Protein AF-A0A958QQJ5-F1 (afdb_monomer_lite)

Secondary structure (DSSP, 8-state):
-HHHHHHHHHHHHHHHHHHT---HHHHHHHHHHHHHHHHHHHHHHHHT-TT--HHHHHHHHHHHHHHHHHHHHHHHHHHHHHHHHHHHHHTTS----------SSEEEEEETTT--EEEE--TTEEEETTT-SSEEEEEE-TT-S---EEEEEETTEEEEE-SSSEESSS---TTS--B-PPSEEEEEEEEEEETTEEEEEEEEEEEEEPPPPTT-EEEEEEETTT--EEEEPPSEEEEETTTS-SEEEEEEE--SS--EEEEEETTEEEEE-SSSEETT-B-SSSPBPPP-PPSEEEEEEEEEEEETTTEEEEEEEEEEEEEEESSSSPPPPPPPPPPPPPPPPPPPPPPPPPPPPP----------------------

Sequence (380 aa):
MRKNIIFLIFVLSLFAPVHGWSAEPLDGYQRRIEVLEQKLERTQKKMIRPGENRERRQKLRRKNKRLHLKLKHFVSLANEYILSQMASHASDSLGASSHREDSALDLYVIDGRTGLIRAPLEDGSAFDVHQYPFFDILAVTPTIQDVDSVSFELIHYRIEDNEAPFTLLPDPSPNTSGWDPLPGRYPLSVRAFEKGVEVAMRSLEFSINEAPDPSGISLSLVNTHSDAVLRELSSVDSVDLRIFPNVSILAEPAQQNVGSVLFRYPGYSRVENSAPFLLAGDDGEGDYLEWDPPVGQIEIEILVYSERRARGELLSSRTVTLNLRNSDSPTPSPTPSPSPSPSPSPTPSPSPTPSPSPSGDLWADYQFTDVSPSRCTRAV

Foldseek 3Di:
DVVLLVVVVVVCVVVCVVPVDDCVVVVVLSVVLVVLVVVLVVLVVVLPDPPDDPVVNVVSVVVNVVSVVVNQVSVVVSVLVVVVVVVVVVVVPDDDDDDPDPAQKWKFKAQQVRRHGDGTDDAAAEAECVVRVGIKMWIDRNPDDQFQWKWKDKPPDIDIDRDPRYIPDNDPDVPPRHPRDAWEKIWMKMFTDHPRHTDHIDIHMYTYDYDCPPLQKWKFKAALVVRGGPGTAGLEYEDACVVRPQIKMWIDHPDPQFQWKWKDWVPDIDIGGDPRHISQDAPVVNGGDGDPDDAAKIKIKIWTANHGPNDHDGSGIGIHIYHYDHDPDPHPDPDPDPDPDPDDDDDDDDDDDDDDDDDDDDDDDDDDDDDDDDDDDDDD

pLDDT: mean 72.43, std 19.48, range [32.94, 98.56]

Radius of gyration: 34.48 Å; chains: 1; bounding box: 116×66×86 Å

Structure (mmCIF, N/CA/C/O backbone):
data_AF-A0A958QQJ5-F1
#
_entry.id   AF-A0A958QQJ5-F1
#
loop_
_atom_site.group_PDB
_atom_site.id
_atom_site.type_symbol
_atom_site.label_atom_id
_atom_site.label_alt_id
_atom_site.label_comp_id
_atom_site.label_asym_id
_atom_site.label_entity_id
_atom_site.label_seq_id
_atom_site.pdbx_PDB_ins_code
_atom_site.Cartn_x
_atom_site.Cartn_y
_atom_site.Cartn_z
_atom_site.occupancy
_atom_site.B_iso_or_equiv
_atom_site.auth_seq_id
_atom_site.auth_comp_id
_atom_site.auth_asym_id
_atom_site.auth_atom_id
_atom_site.pdbx_PDB_model_num
ATOM 1 N N . MET A 1 1 ? -12.182 14.381 21.160 1.00 40.94 1 MET A N 1
ATOM 2 C CA . MET A 1 1 ? -13.418 14.469 21.981 1.00 40.94 1 MET A CA 1
ATOM 3 C C . MET A 1 1 ? -14.145 15.807 21.824 1.00 40.94 1 MET A C 1
ATOM 5 O O . MET A 1 1 ? -15.053 15.837 21.010 1.00 40.94 1 MET A O 1
ATOM 9 N N . ARG A 1 2 ? -13.720 16.925 22.446 1.00 33.25 2 ARG A N 1
ATOM 10 C CA . ARG A 1 2 ? -14.440 18.227 22.372 1.00 33.25 2 ARG A CA 1
ATOM 11 C C . ARG A 1 2 ? -14.800 18.736 20.967 1.00 33.25 2 ARG A C 1
ATOM 13 O O . ARG A 1 2 ? -15.873 19.289 20.782 1.00 33.25 2 ARG A O 1
ATOM 20 N N . LYS A 1 3 ? -13.909 18.571 19.983 1.00 36.47 3 LYS A N 1
ATOM 21 C CA . LYS A 1 3 ? -14.144 19.014 18.595 1.00 36.47 3 LYS A CA 1
ATOM 22 C C . LYS A 1 3 ? -15.011 18.034 17.788 1.00 36.47 3 LYS A C 1
ATOM 24 O O . LYS A 1 3 ? -15.689 18.459 16.866 1.00 36.47 3 LYS A O 1
ATOM 29 N N . ASN A 1 4 ? -15.047 16.761 18.183 1.00 41.09 4 ASN A N 1
ATOM 30 C CA . ASN A 1 4 ? -15.756 15.697 17.462 1.00 41.09 4 ASN A CA 1
ATOM 31 C C . ASN A 1 4 ? -17.242 15.687 17.819 1.00 41.09 4 ASN A C 1
ATOM 33 O O . ASN A 1 4 ? -18.071 15.403 16.971 1.00 41.09 4 ASN A O 1
ATOM 37 N N . ILE A 1 5 ? -17.581 16.072 19.053 1.00 43.41 5 ILE A N 1
ATOM 38 C CA . ILE A 1 5 ? -18.969 16.184 19.517 1.00 43.41 5 ILE A CA 1
ATOM 39 C C . ILE A 1 5 ? -19.625 17.462 18.978 1.00 43.41 5 ILE A C 1
ATOM 41 O O . ILE A 1 5 ? -20.738 17.390 18.479 1.00 43.41 5 ILE A O 1
ATOM 45 N N . ILE A 1 6 ? -18.916 18.602 18.952 1.00 39.75 6 ILE A N 1
ATOM 46 C CA . ILE A 1 6 ? -19.400 19.839 18.300 1.00 39.75 6 ILE A CA 1
ATOM 47 C C . ILE A 1 6 ? -19.648 19.615 16.795 1.00 39.75 6 ILE A C 1
ATOM 49 O O . ILE A 1 6 ? -20.576 20.190 16.236 1.00 39.75 6 ILE A O 1
ATOM 53 N N . PHE A 1 7 ? -18.865 18.745 16.150 1.00 41.94 7 PHE A N 1
ATOM 54 C CA . PHE A 1 7 ? -19.016 18.422 14.732 1.00 41.94 7 PHE A CA 1
ATOM 55 C C . PHE A 1 7 ? -20.079 17.344 14.461 1.00 41.94 7 PHE A C 1
ATOM 57 O O . PHE A 1 7 ? -20.822 17.480 13.499 1.00 41.94 7 PHE A O 1
ATOM 64 N N . LEU A 1 8 ? -20.252 16.345 15.338 1.00 45.22 8 LEU A N 1
ATOM 65 C CA . LEU A 1 8 ? -21.390 15.414 15.281 1.00 45.22 8 LEU A CA 1
ATOM 66 C C . LEU A 1 8 ? -22.719 16.179 15.431 1.00 45.22 8 LEU A C 1
ATOM 68 O O . LEU A 1 8 ? -23.657 15.936 14.684 1.00 45.22 8 LEU A O 1
ATOM 72 N N . ILE A 1 9 ? -22.761 17.191 16.308 1.00 46.06 9 ILE A N 1
ATOM 73 C CA . ILE A 1 9 ? -23.884 18.136 16.458 1.00 46.06 9 ILE A CA 1
ATOM 74 C C . ILE A 1 9 ? -24.087 18.988 15.186 1.00 46.06 9 ILE A C 1
ATOM 76 O O . ILE A 1 9 ? -25.222 19.268 14.800 1.00 46.06 9 ILE A O 1
ATOM 80 N N . PHE A 1 10 ? -23.007 19.375 14.497 1.00 44.66 10 PHE A N 1
ATOM 81 C CA . PHE A 1 10 ? -23.059 20.133 13.237 1.00 44.66 10 PHE A CA 1
ATOM 82 C C . PHE A 1 10 ? -23.562 19.281 12.056 1.00 44.66 10 PHE A C 1
ATOM 84 O O . PHE A 1 10 ? -24.362 19.743 11.250 1.00 44.66 10 PHE A O 1
ATOM 91 N N . VAL A 1 11 ? -23.169 18.007 11.991 1.00 46.69 11 VAL A N 1
ATOM 92 C CA . VAL A 1 11 ? -23.667 17.040 10.998 1.00 46.69 11 VAL A CA 1
ATOM 93 C C . VAL A 1 11 ? -25.140 16.698 11.268 1.00 46.69 11 VAL A C 1
ATOM 95 O O . VAL A 1 11 ? -25.949 16.694 10.345 1.00 46.69 11 VAL A O 1
ATOM 98 N N . LEU A 1 12 ? -25.534 16.519 12.533 1.00 50.84 12 LEU A N 1
ATOM 99 C CA . LEU A 1 12 ? -26.924 16.243 12.923 1.00 50.84 12 LEU A CA 1
ATOM 100 C C . LEU A 1 12 ? -27.879 17.422 12.647 1.00 50.84 12 LEU A C 1
ATOM 102 O O . LEU A 1 12 ? -29.020 17.200 12.247 1.00 50.84 12 LEU A O 1
ATOM 106 N N . SER A 1 13 ? -27.415 18.668 12.805 1.00 44.44 13 SER A N 1
ATOM 107 C CA . SER A 1 13 ? -28.211 19.880 12.528 1.00 44.44 13 SER A CA 1
ATOM 108 C C . SER A 1 13 ? -28.353 20.208 11.036 1.00 44.44 13 SER A C 1
ATOM 110 O O . SER A 1 13 ? -29.316 20.873 10.656 1.00 44.44 13 SER A O 1
ATOM 112 N N . LEU A 1 14 ? -27.450 19.707 10.187 1.00 48.56 14 LEU A N 1
ATOM 113 C CA . LEU A 1 14 ? -27.539 19.844 8.729 1.00 48.56 14 LEU A CA 1
ATOM 114 C C . LEU A 1 14 ? -28.415 18.765 8.071 1.00 48.56 14 LEU A C 1
ATOM 116 O O . LEU A 1 14 ? -29.074 19.058 7.077 1.00 48.56 14 LEU A O 1
ATOM 120 N N . PHE A 1 15 ? -28.465 17.545 8.620 1.00 42.69 15 PHE A N 1
ATOM 121 C CA . PHE A 1 15 ? -29.216 16.427 8.025 1.00 42.69 15 PHE A CA 1
ATOM 122 C C . PHE A 1 15 ? -30.675 16.309 8.505 1.00 42.69 15 PHE A C 1
ATOM 124 O O . PHE A 1 15 ? -31.547 15.967 7.703 1.00 42.69 15 PHE A O 1
ATOM 131 N N . ALA A 1 16 ? -30.985 16.659 9.761 1.00 43.81 16 ALA A N 1
ATOM 132 C CA . ALA A 1 16 ? -32.343 16.542 10.312 1.00 43.81 16 ALA A CA 1
ATOM 133 C C . ALA A 1 16 ? -33.448 17.306 9.531 1.00 43.81 16 ALA A C 1
ATOM 135 O O . ALA A 1 16 ? -34.498 16.708 9.279 1.00 43.81 16 ALA A O 1
ATOM 136 N N . PRO A 1 17 ? -33.260 18.572 9.089 1.00 39.03 17 PRO A N 1
ATOM 137 C CA . PRO A 1 17 ? -34.303 19.293 8.351 1.00 39.03 17 PRO A CA 1
ATOM 138 C C . PRO A 1 17 ? -34.454 18.833 6.894 1.00 39.03 17 PRO A C 1
ATOM 140 O O . PRO A 1 17 ? -35.496 19.073 6.291 1.00 39.03 17 PRO A O 1
ATOM 143 N N . VAL A 1 18 ? -33.448 18.160 6.325 1.00 46.56 18 VAL A N 1
ATOM 144 C CA . VAL A 1 18 ? -33.482 17.691 4.930 1.00 46.56 18 VAL A CA 1
ATOM 145 C C . VAL A 1 18 ? -34.258 16.370 4.807 1.00 46.56 18 VAL A C 1
ATOM 147 O O . VAL A 1 18 ? -34.767 16.076 3.733 1.00 46.56 18 VAL A O 1
ATOM 150 N N . HIS A 1 19 ? -34.349 15.569 5.880 1.00 46.19 19 HIS A N 1
ATOM 151 C CA . HIS A 1 19 ? -34.910 14.202 5.849 1.00 46.19 19 HIS A CA 1
ATOM 152 C C . HIS A 1 19 ? -36.123 13.992 6.785 1.00 46.19 19 HIS A C 1
ATOM 154 O O . HIS A 1 19 ? -36.633 12.881 6.887 1.00 46.19 19 HIS A O 1
ATOM 160 N N . GLY A 1 20 ? -36.615 15.043 7.458 1.00 44.78 20 GLY A N 1
ATOM 161 C CA . GLY A 1 20 ? -37.849 14.985 8.259 1.00 44.78 20 GLY A CA 1
ATOM 162 C C . GLY A 1 20 ? -37.741 14.222 9.588 1.00 44.78 20 GLY A C 1
ATOM 163 O O . GLY A 1 20 ? -38.752 13.761 10.113 1.00 44.78 20 GLY A O 1
ATOM 164 N N . TRP A 1 21 ? -36.535 14.075 10.144 1.00 53.59 21 TRP A N 1
ATOM 165 C CA . TRP A 1 21 ? -36.293 13.325 11.383 1.00 53.59 21 TRP A CA 1
ATOM 166 C C . TRP A 1 21 ? -36.842 14.046 12.629 1.00 53.59 21 TRP A C 1
ATOM 168 O O . TRP A 1 21 ? -36.708 15.264 12.765 1.00 53.59 21 TRP A O 1
ATOM 178 N N . SER A 1 22 ? -37.401 13.300 13.591 1.00 45.56 22 SER A N 1
ATOM 179 C CA . SER A 1 22 ? -37.762 13.848 14.910 1.00 45.56 22 SER A CA 1
ATOM 180 C C . SER A 1 22 ? -36.500 14.198 15.708 1.00 45.56 22 SER A C 1
ATOM 182 O O . SER A 1 22 ? -35.727 13.320 16.097 1.00 45.56 22 SER A O 1
ATOM 184 N N . ALA A 1 23 ? -36.290 15.492 15.960 1.00 47.25 23 ALA A N 1
ATOM 185 C CA . ALA A 1 23 ? -35.112 16.008 16.659 1.00 47.25 23 ALA A CA 1
ATOM 186 C C . ALA A 1 23 ? -35.148 15.813 18.193 1.00 47.25 23 ALA A C 1
ATOM 188 O O . ALA A 1 23 ? -34.124 15.982 18.854 1.00 47.25 23 ALA A O 1
ATOM 189 N N . GLU A 1 24 ? -36.295 15.455 18.785 1.00 46.38 24 GLU A N 1
ATOM 190 C CA . GLU A 1 24 ? -36.484 15.484 20.247 1.00 46.38 24 GLU A CA 1
ATOM 191 C C . GLU A 1 24 ? -35.629 14.471 21.043 1.00 46.38 24 GLU A C 1
ATOM 193 O O . GLU A 1 24 ? -35.067 14.859 22.074 1.00 46.38 24 GLU A O 1
ATOM 198 N N . PRO A 1 25 ? -35.457 13.200 20.616 1.00 55.69 25 PRO A N 1
ATOM 199 C CA . PRO A 1 25 ? -34.647 12.239 21.372 1.00 55.69 25 PRO A CA 1
ATOM 200 C C . PRO A 1 25 ? -33.147 12.567 21.317 1.00 55.69 25 PRO A C 1
ATOM 202 O O . PRO A 1 25 ? -32.449 12.478 22.331 1.00 55.69 25 PRO A O 1
ATOM 205 N N . LEU A 1 26 ? -32.668 13.012 20.151 1.00 52.50 26 LEU A N 1
ATOM 206 C CA . LEU A 1 26 ? -31.275 13.393 19.882 1.00 52.50 26 LEU A CA 1
ATOM 207 C C . LEU A 1 26 ? -30.826 14.595 20.727 1.00 52.50 26 LEU A C 1
ATOM 209 O O . LEU A 1 26 ? -29.734 14.570 21.303 1.00 52.50 26 LEU A O 1
ATOM 213 N N . ASP A 1 27 ? -31.700 15.590 20.899 1.00 52.12 27 ASP A N 1
ATOM 214 C CA . ASP A 1 27 ? -31.452 16.771 21.739 1.00 52.12 27 ASP A CA 1
ATOM 215 C C . ASP A 1 27 ? -31.228 16.380 23.220 1.00 52.12 27 ASP A C 1
ATOM 217 O O . ASP A 1 27 ? -30.410 16.960 23.947 1.00 52.12 27 ASP A O 1
ATOM 221 N N . GLY A 1 28 ? -31.903 15.314 23.668 1.00 57.69 28 GLY A N 1
ATOM 222 C CA . GLY A 1 28 ? -31.734 14.722 24.995 1.00 57.69 28 GLY A CA 1
ATOM 223 C C . GLY A 1 28 ? -30.375 14.040 25.200 1.00 57.69 28 GLY A C 1
ATOM 224 O O . GLY A 1 28 ? -29.761 14.198 26.265 1.00 57.69 28 GLY A O 1
ATOM 225 N N . TYR A 1 29 ? -29.879 13.308 24.197 1.00 60.56 29 TYR A N 1
ATOM 226 C CA . TYR A 1 29 ? -28.540 12.702 24.229 1.00 60.56 29 TYR A CA 1
ATOM 227 C C . TYR A 1 29 ? -27.448 13.772 24.213 1.00 60.56 29 TYR A C 1
ATOM 229 O O . TYR A 1 29 ? -26.530 13.723 25.037 1.00 60.56 29 TYR A O 1
ATOM 237 N N . GLN A 1 30 ? -27.606 14.791 23.368 1.00 56.72 30 GLN A N 1
ATOM 238 C CA . GLN A 1 30 ? -26.680 15.915 23.252 1.00 56.72 30 GLN A CA 1
ATOM 239 C C . GLN A 1 30 ? -26.462 16.627 24.595 1.00 56.72 30 GLN A C 1
ATOM 241 O O . GLN A 1 30 ? -25.325 16.737 25.067 1.00 56.72 30 GLN A O 1
ATOM 246 N N . ARG A 1 31 ? -27.544 17.018 25.284 1.00 64.19 31 ARG A N 1
ATOM 247 C CA . ARG A 1 31 ? -27.446 17.679 26.603 1.00 64.19 31 ARG A CA 1
ATOM 248 C C . ARG A 1 31 ? -26.776 16.792 27.656 1.00 64.19 31 ARG A C 1
ATOM 250 O O . ARG A 1 31 ? -26.035 17.280 28.511 1.00 64.19 31 ARG A O 1
ATOM 257 N N . ARG A 1 32 ? -27.026 15.478 27.632 1.00 67.38 32 ARG A N 1
ATOM 258 C CA . ARG A 1 32 ? -26.437 14.527 28.595 1.00 67.38 32 ARG A CA 1
ATOM 259 C C . ARG A 1 32 ? -24.940 14.320 28.356 1.00 67.38 32 ARG A C 1
ATOM 261 O O . ARG A 1 32 ? -24.186 14.285 29.333 1.00 67.38 32 ARG A O 1
ATOM 268 N N . ILE A 1 33 ? -24.517 14.229 27.096 1.00 69.50 33 ILE A N 1
ATOM 269 C CA . ILE A 1 33 ? -23.110 14.122 26.684 1.00 69.50 33 ILE A CA 1
ATOM 270 C C . ILE A 1 33 ? -22.344 15.380 27.111 1.00 69.50 33 ILE A C 1
ATOM 272 O O . ILE A 1 33 ? -21.340 15.270 27.817 1.00 69.50 33 ILE A O 1
ATOM 276 N N . GLU A 1 34 ? -22.870 16.571 26.816 1.00 73.69 34 GLU A N 1
ATOM 277 C CA . GLU A 1 34 ? -22.242 17.851 27.176 1.00 73.69 34 GLU A CA 1
ATOM 278 C C . GLU A 1 34 ? -22.035 17.993 28.698 1.00 73.69 34 GLU A C 1
ATOM 280 O O . GLU A 1 34 ? -20.955 18.352 29.188 1.00 73.69 34 GLU A O 1
ATOM 285 N N . VAL A 1 35 ? -23.048 17.620 29.487 1.00 78.31 35 VAL A N 1
ATOM 286 C CA . VAL A 1 35 ? -22.960 17.629 30.955 1.00 78.31 35 VAL A CA 1
ATOM 287 C C . VAL A 1 35 ? -21.895 16.651 31.468 1.00 78.31 35 VAL A C 1
ATOM 289 O O . VAL A 1 35 ? -21.214 16.938 32.465 1.00 78.31 35 VAL A O 1
ATOM 292 N N . LEU A 1 36 ? -21.748 15.484 30.839 1.00 74.69 36 LEU A N 1
ATOM 293 C CA . LEU A 1 36 ? -20.735 14.495 31.213 1.00 74.69 36 LEU A CA 1
ATOM 294 C C . LEU A 1 36 ? -19.325 14.967 30.858 1.00 74.69 36 LEU A C 1
ATOM 296 O O . LEU A 1 36 ? -18.432 14.845 31.701 1.00 74.69 36 LEU A O 1
ATOM 300 N N . GLU A 1 37 ? -19.136 15.584 29.694 1.00 77.00 37 GLU A N 1
ATOM 301 C CA . GLU A 1 37 ? -17.861 16.186 29.297 1.00 77.00 37 GLU A CA 1
ATOM 302 C C . GLU A 1 37 ? -17.428 17.291 30.261 1.00 77.00 37 GLU A C 1
ATOM 304 O O . GLU A 1 37 ? -16.291 17.302 30.745 1.00 77.00 37 GLU A O 1
ATOM 309 N N . GLN A 1 38 ? -18.346 18.194 30.616 1.00 82.81 38 GLN A N 1
ATOM 310 C CA . GLN A 1 38 ? -18.049 19.265 31.563 1.00 82.81 38 GLN A CA 1
ATOM 311 C C . GLN A 1 38 ? -17.623 18.696 32.927 1.00 82.81 38 GLN A C 1
ATOM 313 O O . GLN A 1 38 ? -16.701 19.202 33.578 1.00 82.81 38 GLN A O 1
ATOM 318 N N . LYS A 1 39 ? -18.269 17.612 33.376 1.00 81.38 39 LYS A N 1
ATOM 319 C CA . LYS A 1 39 ? -17.893 16.903 34.610 1.00 81.38 39 LYS A CA 1
ATOM 320 C C . LYS A 1 39 ? -16.535 16.209 34.482 1.00 81.38 39 LYS A C 1
ATOM 322 O O . LYS A 1 39 ? -15.777 16.216 35.461 1.00 81.38 39 LYS A O 1
ATOM 327 N N . LEU A 1 40 ? -16.225 15.627 33.325 1.00 83.50 40 LEU A N 1
ATOM 328 C CA . LEU A 1 40 ? -14.959 14.951 33.045 1.00 83.50 40 LEU A CA 1
ATOM 329 C C . LEU A 1 40 ? -13.793 15.944 33.073 1.00 83.50 40 LEU A C 1
ATOM 331 O O . LEU A 1 40 ? -12.854 15.755 33.847 1.00 83.50 40 LEU A O 1
ATOM 335 N N . GLU A 1 41 ? -13.905 17.061 32.352 1.00 82.81 41 GLU A N 1
ATOM 336 C CA . GLU A 1 41 ? -12.864 18.092 32.296 1.00 82.81 41 GLU A CA 1
ATOM 337 C C . GLU A 1 41 ? -12.622 18.721 33.677 1.00 82.81 41 GLU A C 1
ATOM 339 O O . GLU A 1 41 ? -11.483 18.853 34.131 1.00 82.81 41 GLU A O 1
ATOM 344 N N . ARG A 1 42 ? -13.697 19.047 34.413 1.00 86.94 42 ARG A N 1
ATOM 345 C CA . ARG A 1 42 ? -13.588 19.534 35.800 1.00 86.94 42 ARG A CA 1
ATOM 346 C C . ARG A 1 42 ? -12.884 18.528 36.709 1.00 86.94 42 ARG A C 1
ATOM 348 O O . ARG A 1 42 ? -12.220 18.935 37.662 1.00 86.94 42 ARG A O 1
ATOM 355 N N . THR A 1 43 ? -13.046 17.230 36.456 1.00 83.94 43 THR A N 1
ATOM 356 C CA . THR A 1 43 ? -12.384 16.169 37.225 1.00 83.94 43 THR A CA 1
ATOM 357 C C . THR A 1 43 ? -10.910 16.056 36.833 1.00 83.94 43 THR A C 1
ATOM 359 O O . THR A 1 43 ? -10.061 16.031 37.720 1.00 83.94 43 THR A O 1
ATOM 362 N N . GLN A 1 44 ? -10.585 16.098 35.539 1.00 83.25 44 GLN A N 1
ATOM 363 C CA . GLN A 1 44 ? -9.208 16.101 35.029 1.00 83.25 44 GLN A CA 1
ATOM 364 C C . GLN A 1 44 ? -8.402 17.305 35.534 1.00 83.25 44 GLN A C 1
ATOM 366 O O . GLN A 1 44 ? -7.318 17.129 36.089 1.00 83.25 44 GLN A O 1
ATOM 371 N N . LYS A 1 45 ? -8.981 18.513 35.482 1.00 85.88 45 LYS A N 1
ATOM 372 C CA . LYS A 1 45 ? -8.379 19.743 36.030 1.00 85.88 45 LYS A CA 1
ATOM 373 C C . LYS A 1 45 ? -8.095 19.668 37.532 1.00 85.88 45 LYS A C 1
ATOM 375 O O . LYS A 1 45 ? -7.218 20.374 38.018 1.00 85.88 45 LYS A O 1
ATOM 380 N N . LYS A 1 46 ? -8.836 18.852 38.291 1.00 84.88 46 LYS A N 1
ATOM 381 C CA . LYS A 1 46 ? -8.562 18.627 39.720 1.00 84.88 46 LYS A CA 1
ATOM 382 C C . LYS A 1 46 ? -7.380 17.678 39.927 1.00 84.88 46 LYS A C 1
ATOM 384 O O . LYS A 1 46 ? -6.576 17.948 40.804 1.00 84.88 46 LYS A O 1
ATOM 389 N N . MET A 1 47 ? -7.224 16.653 39.082 1.00 77.75 47 MET A N 1
ATOM 390 C CA . MET A 1 47 ? -6.129 15.673 39.188 1.00 77.75 47 MET A CA 1
ATOM 391 C C . MET A 1 47 ? -4.732 16.265 38.950 1.00 77.75 47 MET A C 1
ATOM 393 O O . MET A 1 47 ? -3.759 15.745 39.489 1.00 77.75 47 MET A O 1
ATOM 397 N N . ILE A 1 48 ? -4.631 17.327 38.145 1.00 80.62 48 ILE A N 1
ATOM 398 C CA . ILE A 1 48 ? -3.356 17.970 37.776 1.00 80.62 48 ILE A CA 1
ATOM 399 C C . ILE A 1 48 ? -2.853 18.923 38.884 1.00 80.62 48 ILE A C 1
ATOM 401 O O . ILE A 1 48 ? -1.704 19.355 38.862 1.00 80.62 48 ILE A O 1
ATOM 405 N N . ARG A 1 49 ? -3.671 19.243 39.899 1.00 79.69 49 ARG A N 1
ATOM 406 C CA . ARG A 1 49 ? -3.287 20.214 40.937 1.00 79.69 49 ARG A CA 1
ATOM 407 C C . ARG A 1 49 ? -2.175 19.664 41.859 1.00 79.69 49 ARG A C 1
ATOM 409 O O . ARG A 1 49 ? -2.301 18.542 42.367 1.00 79.69 49 ARG A O 1
ATOM 416 N N . PRO A 1 50 ? -1.097 20.435 42.108 1.00 61.78 50 PRO A N 1
ATOM 417 C CA . PRO A 1 50 ? -0.059 20.064 43.069 1.00 61.78 50 PRO A CA 1
ATOM 418 C C . PRO A 1 50 ? -0.586 20.146 44.515 1.00 61.78 50 PRO A C 1
ATOM 420 O O . PRO A 1 50 ? -1.432 20.981 44.825 1.00 61.78 50 PRO A O 1
ATOM 423 N N . GLY A 1 51 ? -0.111 19.253 45.394 1.00 66.88 51 GLY A N 1
ATOM 424 C CA . GLY A 1 51 ? -0.469 19.231 46.825 1.00 66.88 51 GLY A CA 1
ATOM 425 C C . GLY A 1 51 ? -1.671 18.359 47.233 1.00 66.88 51 GLY A C 1
ATOM 426 O O . GLY A 1 51 ? -2.086 18.401 48.387 1.00 66.88 51 GLY A O 1
ATOM 427 N N . GLU A 1 52 ? -2.255 17.552 46.336 1.00 68.06 52 GLU A N 1
ATOM 428 C CA . GLU A 1 52 ? -3.362 16.649 46.704 1.00 68.06 52 GLU A CA 1
ATOM 429 C C . GLU A 1 52 ? -2.890 15.340 47.371 1.00 68.06 52 GLU A C 1
ATOM 431 O O . GLU A 1 52 ? -2.075 14.603 46.816 1.00 68.06 52 GLU A O 1
ATOM 436 N N . ASN A 1 53 ? -3.484 15.002 48.525 1.00 77.12 53 ASN A N 1
ATOM 437 C CA . ASN A 1 53 ? -3.259 13.733 49.231 1.00 77.12 53 ASN A CA 1
ATOM 438 C C . ASN A 1 53 ? -3.624 12.511 48.347 1.00 77.12 53 ASN A C 1
ATOM 440 O O . ASN A 1 53 ? -4.594 12.536 47.577 1.00 77.12 53 ASN A O 1
ATOM 444 N N . ARG A 1 54 ? -2.860 11.419 48.489 1.00 78.62 54 ARG A N 1
ATOM 445 C CA . ARG A 1 54 ? -2.948 10.153 47.739 1.00 78.62 54 ARG A CA 1
ATOM 446 C C . ARG A 1 54 ? -4.372 9.594 47.666 1.00 78.62 54 ARG A C 1
ATOM 448 O O . ARG A 1 54 ? -4.812 9.184 46.593 1.00 78.62 54 ARG A O 1
ATOM 455 N N . GLU A 1 55 ? -5.116 9.644 48.768 1.00 83.00 55 GLU A N 1
ATOM 456 C CA . GLU A 1 55 ? -6.492 9.131 48.833 1.00 83.00 55 GLU A CA 1
ATOM 457 C C . GLU A 1 55 ? -7.459 9.934 47.941 1.00 83.00 55 GLU A C 1
ATOM 459 O O . GLU A 1 55 ? -8.303 9.379 47.230 1.00 83.00 55 GLU A O 1
ATOM 464 N N . ARG A 1 56 ? -7.299 11.262 47.903 1.00 82.00 56 ARG A N 1
ATOM 465 C CA . ARG A 1 56 ? -8.111 12.161 47.071 1.00 82.00 56 ARG A CA 1
ATOM 466 C C . ARG A 1 56 ? -7.810 11.977 45.584 1.00 82.00 56 ARG A C 1
ATOM 468 O O . ARG A 1 56 ? -8.745 11.916 44.784 1.00 82.00 56 ARG A O 1
ATOM 475 N N . ARG A 1 57 ? -6.538 11.782 45.221 1.00 80.25 57 ARG A N 1
ATOM 476 C CA . ARG A 1 57 ? -6.129 11.431 43.848 1.00 80.25 57 ARG A CA 1
ATOM 477 C C . ARG A 1 57 ? -6.724 10.099 43.396 1.00 80.25 57 ARG A C 1
ATOM 479 O O . ARG A 1 57 ? -7.229 10.004 42.279 1.00 80.25 57 ARG A O 1
ATOM 486 N N . GLN A 1 58 ? -6.736 9.086 44.264 1.00 80.56 58 GLN A N 1
ATOM 487 C CA . GLN A 1 58 ? -7.339 7.789 43.949 1.00 80.56 58 GLN A CA 1
ATOM 488 C C . GLN A 1 58 ? -8.861 7.900 43.750 1.00 80.56 58 GLN A C 1
ATOM 490 O O . GLN A 1 58 ? -9.398 7.346 42.787 1.00 80.56 58 GLN A O 1
ATOM 495 N N . LYS A 1 59 ? -9.554 8.680 44.593 1.00 84.38 59 LYS A N 1
ATOM 496 C CA . LYS A 1 59 ? -10.988 8.985 44.421 1.00 84.38 59 LYS A CA 1
ATOM 497 C C . LYS A 1 59 ? -11.264 9.728 43.107 1.00 84.38 59 LYS A C 1
ATOM 499 O O . LYS A 1 59 ? -12.206 9.372 42.399 1.00 84.38 59 LYS A O 1
ATOM 504 N N . LEU A 1 60 ? -10.436 10.712 42.742 1.00 83.38 60 LEU A N 1
ATOM 505 C CA . LEU A 1 60 ? -10.565 11.437 41.472 1.00 83.38 60 LEU A CA 1
ATOM 506 C C . LEU A 1 60 ? -10.314 10.537 40.257 1.00 83.38 60 LEU A C 1
ATOM 508 O O . LEU A 1 60 ? -11.085 10.617 39.307 1.00 83.38 60 LEU A O 1
ATOM 512 N N . ARG A 1 61 ? -9.324 9.634 40.305 1.00 75.75 61 ARG A N 1
ATOM 513 C CA . ARG A 1 61 ? -9.079 8.641 39.242 1.00 75.75 61 ARG A CA 1
ATOM 514 C C . ARG A 1 61 ? -10.277 7.715 39.033 1.00 75.75 61 ARG A C 1
ATOM 516 O O . ARG A 1 61 ? -10.740 7.565 37.907 1.00 75.75 61 ARG A O 1
ATOM 523 N N . ARG A 1 62 ? -10.842 7.164 40.116 1.00 74.81 62 ARG A N 1
ATOM 524 C CA . ARG A 1 62 ? -12.059 6.328 40.051 1.00 74.81 62 ARG A CA 1
ATOM 525 C C . ARG A 1 62 ? -13.248 7.100 39.476 1.00 74.81 62 ARG A C 1
ATOM 527 O O . ARG A 1 62 ? -13.979 6.581 38.636 1.00 74.81 62 ARG A O 1
ATOM 534 N N . LYS A 1 63 ? -13.426 8.356 39.897 1.00 76.69 63 LYS A N 1
ATOM 535 C CA . LYS A 1 63 ? -14.481 9.237 39.378 1.00 76.69 63 LYS A CA 1
ATOM 536 C C . LYS A 1 63 ? -14.290 9.556 37.895 1.00 76.69 63 LYS A C 1
ATOM 538 O O . LYS A 1 63 ? -15.271 9.567 37.162 1.00 76.69 63 LYS A O 1
ATOM 543 N N . ASN A 1 64 ? -13.054 9.802 37.470 1.00 72.44 64 ASN A N 1
ATOM 544 C CA . ASN A 1 64 ? -12.700 10.073 36.082 1.00 72.44 64 ASN A CA 1
ATOM 545 C C . ASN A 1 64 ? -13.008 8.859 35.197 1.00 72.44 64 ASN A C 1
ATOM 547 O O . ASN A 1 64 ? -13.788 8.990 34.260 1.00 72.44 64 ASN A O 1
ATOM 551 N N . LYS A 1 65 ? -12.552 7.663 35.601 1.00 66.62 65 LYS A N 1
ATOM 552 C CA . LYS A 1 65 ? -12.890 6.399 34.928 1.00 66.62 65 LYS A CA 1
ATOM 553 C C . LYS A 1 65 ? -14.408 6.224 34.798 1.00 66.62 65 LYS A C 1
ATOM 555 O O . LYS A 1 65 ? -14.911 6.025 33.703 1.00 66.62 65 LYS A O 1
ATOM 560 N N . ARG A 1 66 ? -15.170 6.411 35.884 1.00 70.62 66 ARG A N 1
ATOM 561 C CA . ARG A 1 66 ? -16.643 6.296 35.852 1.00 70.62 66 ARG A CA 1
ATOM 562 C C . ARG A 1 66 ? -17.316 7.314 34.924 1.00 70.62 66 ARG A C 1
ATOM 564 O O . ARG A 1 66 ? -18.333 6.995 34.320 1.00 70.62 66 ARG A O 1
ATOM 571 N N . LEU A 1 67 ? -16.805 8.543 34.849 1.00 64.44 67 LEU A N 1
ATOM 572 C CA . LEU A 1 67 ? -17.330 9.566 33.939 1.00 64.44 67 LEU A CA 1
ATOM 573 C C . LEU A 1 67 ? -17.009 9.236 32.481 1.00 64.44 67 LEU A C 1
ATOM 575 O O . LEU A 1 67 ? -17.872 9.433 31.634 1.00 64.44 67 LEU A O 1
ATOM 579 N N . HIS A 1 68 ? -15.820 8.697 32.215 1.00 71.56 68 HIS A N 1
ATOM 580 C CA . HIS A 1 68 ? -15.412 8.264 30.886 1.00 71.56 68 HIS A CA 1
ATOM 581 C C . HIS A 1 68 ? -16.268 7.093 30.383 1.00 71.56 68 HIS A C 1
ATOM 583 O O . HIS A 1 68 ? -16.824 7.189 29.296 1.00 71.56 68 HIS A O 1
ATOM 589 N N . LEU A 1 69 ? -16.500 6.067 31.216 1.00 61.09 69 LEU A N 1
ATOM 590 C CA . LEU A 1 69 ? -17.409 4.962 30.871 1.00 61.09 69 LEU A CA 1
ATOM 591 C C . LEU A 1 69 ? -18.836 5.452 30.593 1.00 61.09 69 LEU A C 1
ATOM 593 O O . LEU A 1 69 ? -19.469 5.019 29.639 1.00 61.09 69 LEU A O 1
ATOM 597 N N . LYS A 1 70 ? -19.351 6.385 31.406 1.00 63.84 70 LYS A N 1
ATOM 598 C CA . LYS A 1 70 ? -20.677 6.968 31.157 1.00 63.84 70 LYS A CA 1
ATOM 599 C C . LYS A 1 70 ? -20.726 7.721 29.833 1.00 63.84 70 LYS A C 1
ATOM 601 O O . LYS A 1 70 ? -21.721 7.618 29.132 1.00 63.84 70 LYS A O 1
ATOM 606 N N . LEU A 1 71 ? -19.684 8.484 29.516 1.00 69.12 71 LEU A N 1
ATOM 607 C CA . LEU A 1 71 ? -19.609 9.225 28.264 1.00 69.12 71 LEU A CA 1
ATOM 608 C C . LEU A 1 71 ? -19.578 8.268 27.064 1.00 69.12 71 LEU A C 1
ATOM 610 O O . LEU A 1 71 ? -20.400 8.437 26.171 1.00 69.12 71 LEU A O 1
ATOM 614 N N . LYS A 1 72 ? -18.723 7.233 27.096 1.00 62.12 72 LYS A N 1
ATOM 615 C CA . LYS A 1 72 ? -18.679 6.173 26.073 1.00 62.12 72 LYS A CA 1
ATOM 616 C C . LYS A 1 72 ? -20.051 5.524 25.871 1.00 62.12 72 LYS A C 1
ATOM 618 O O . LYS A 1 72 ? -20.539 5.471 24.752 1.00 62.12 72 LYS A O 1
ATOM 623 N N . HIS A 1 73 ? -20.711 5.123 26.958 1.00 68.19 73 HIS A N 1
ATOM 624 C CA . HIS A 1 73 ? -22.034 4.502 26.892 1.00 68.19 73 HIS A CA 1
ATOM 625 C C . HIS A 1 73 ? -23.090 5.413 26.245 1.00 68.19 73 HIS A C 1
ATOM 627 O O . HIS A 1 73 ? -23.830 4.971 25.377 1.00 68.19 73 HIS A O 1
ATOM 633 N N . PHE A 1 74 ? -23.146 6.697 26.619 1.00 60.50 74 PHE A N 1
ATOM 634 C CA . PHE A 1 74 ? -24.111 7.628 26.022 1.00 60.50 74 PHE A CA 1
ATOM 635 C C . PHE A 1 74 ? -23.820 7.948 24.553 1.00 60.50 74 PHE A C 1
ATOM 637 O O . PHE A 1 74 ? -24.764 8.178 23.804 1.00 60.50 74 PHE A O 1
ATOM 644 N N . VAL A 1 75 ? -22.549 7.959 24.145 1.00 66.50 75 VAL A N 1
ATOM 645 C CA . VAL A 1 75 ? -22.169 8.088 22.731 1.00 66.50 75 VAL A CA 1
ATOM 646 C C . VAL A 1 75 ? -22.572 6.834 21.954 1.00 66.50 75 VAL A C 1
ATOM 648 O O . VAL A 1 75 ? -23.148 6.963 20.882 1.00 66.50 75 VAL A O 1
ATOM 651 N N . SER A 1 76 ? -22.360 5.642 22.522 1.00 60.00 76 SER A N 1
ATOM 652 C CA . SER A 1 76 ? -22.798 4.379 21.916 1.00 60.00 76 SER A CA 1
ATOM 653 C C . SER A 1 76 ? -24.312 4.351 21.685 1.00 60.00 76 SER A C 1
ATOM 655 O O . SER A 1 76 ? -24.759 4.143 20.565 1.00 60.00 76 SER A O 1
ATOM 657 N N . LEU A 1 77 ? -25.108 4.707 22.702 1.00 66.31 77 LEU A N 1
ATOM 658 C CA . LEU A 1 77 ? -26.569 4.797 22.567 1.00 66.31 77 LEU A CA 1
ATOM 659 C C . LEU A 1 77 ? -27.015 5.811 21.503 1.00 66.31 77 LEU A C 1
ATOM 661 O O . LEU A 1 77 ? -28.025 5.601 20.837 1.00 66.31 77 LEU A O 1
ATOM 665 N N . ALA A 1 78 ? -26.290 6.924 21.352 1.00 61.97 78 ALA A N 1
ATOM 666 C CA . ALA A 1 78 ? -26.583 7.901 20.307 1.00 61.97 78 ALA A CA 1
ATOM 667 C C . ALA A 1 78 ? -26.276 7.334 18.912 1.00 61.97 78 ALA A C 1
ATOM 669 O O . ALA A 1 78 ? -27.068 7.534 17.994 1.00 61.97 78 ALA A O 1
ATOM 670 N N . ASN A 1 79 ? -25.178 6.589 18.764 1.00 60.56 79 ASN A N 1
ATOM 671 C CA . ASN A 1 79 ? -24.833 5.911 17.516 1.00 60.56 79 ASN A CA 1
ATOM 672 C C . ASN A 1 79 ? -25.849 4.818 17.162 1.00 60.56 79 ASN A C 1
ATOM 674 O O . ASN A 1 79 ? -26.310 4.788 16.027 1.00 60.56 79 ASN A O 1
ATOM 678 N N . GLU A 1 80 ? -26.255 3.978 18.117 1.00 64.25 80 GLU A N 1
ATOM 679 C CA . GLU A 1 80 ? -27.296 2.963 17.893 1.00 64.25 80 GLU A CA 1
ATOM 680 C C . GLU A 1 80 ? -28.623 3.592 17.465 1.00 64.25 80 GLU A C 1
ATOM 682 O O . GLU A 1 80 ? -29.256 3.129 16.516 1.00 64.25 80 GLU A O 1
ATOM 687 N N . TYR A 1 81 ? -29.025 4.692 18.109 1.00 64.44 81 TYR A N 1
ATOM 688 C CA . TYR A 1 81 ? -30.220 5.425 17.707 1.00 64.44 81 TYR A CA 1
ATOM 689 C C . TYR A 1 81 ? -30.100 5.935 16.264 1.00 64.44 81 TYR A C 1
ATOM 691 O O . TYR A 1 81 ? -31.014 5.726 15.471 1.00 64.44 81 TYR A O 1
ATOM 699 N N . ILE A 1 82 ? -28.968 6.538 15.891 1.00 62.03 82 ILE A N 1
ATOM 700 C CA . ILE A 1 82 ? -28.732 7.029 14.524 1.00 62.03 82 ILE A CA 1
ATOM 701 C C . ILE A 1 82 ? -28.778 5.879 13.510 1.00 62.03 82 ILE A C 1
ATOM 703 O O . ILE A 1 82 ? -29.485 5.985 12.509 1.00 62.03 82 ILE A O 1
ATOM 707 N N . LEU A 1 83 ? -28.098 4.765 13.788 1.00 61.62 83 LEU A N 1
ATOM 708 C CA . LEU A 1 83 ? -28.103 3.583 12.924 1.00 61.62 83 LEU A CA 1
ATOM 709 C C . LEU A 1 83 ? -29.517 3.009 12.758 1.00 61.62 83 LEU A C 1
ATOM 711 O O . LEU A 1 83 ? -29.906 2.672 11.642 1.00 61.62 83 LEU A O 1
ATOM 715 N N . SER A 1 84 ? -30.325 2.994 13.825 1.00 63.56 84 SER A N 1
ATOM 716 C CA . SER A 1 84 ? -31.726 2.559 13.748 1.00 63.56 84 SER A CA 1
ATOM 717 C C . SER A 1 84 ? -32.577 3.449 12.831 1.00 63.56 84 SER A C 1
ATOM 719 O O . SER A 1 84 ? -33.403 2.938 12.078 1.00 63.56 84 SER A O 1
ATOM 721 N N . GLN A 1 85 ? -32.349 4.770 12.840 1.00 60.12 85 GLN A N 1
ATOM 722 C CA . GLN A 1 85 ? -33.073 5.715 11.979 1.00 60.12 85 GLN A CA 1
ATOM 723 C C . GLN A 1 85 ? -32.629 5.621 10.511 1.00 60.12 85 GLN A C 1
ATOM 725 O O . GLN A 1 85 ? -33.438 5.795 9.599 1.00 60.12 85 GLN A O 1
ATOM 730 N N . MET A 1 86 ? -31.350 5.325 10.264 1.00 58.47 86 MET A N 1
ATOM 731 C CA . MET A 1 86 ? -30.835 5.103 8.908 1.00 58.47 86 MET A CA 1
ATOM 732 C C . MET A 1 86 ? -31.362 3.786 8.322 1.00 58.47 86 MET A C 1
ATOM 734 O O . MET A 1 86 ? -31.770 3.757 7.160 1.00 58.47 86 MET A O 1
ATOM 738 N N . ALA A 1 87 ? -31.438 2.728 9.134 1.00 54.72 87 ALA A N 1
ATOM 739 C CA . ALA A 1 87 ? -32.010 1.444 8.735 1.00 54.72 87 ALA A CA 1
ATOM 740 C C . ALA A 1 87 ? -33.504 1.553 8.374 1.00 54.72 87 ALA A C 1
ATOM 742 O O . ALA A 1 87 ? -33.925 0.985 7.368 1.00 54.72 87 ALA A O 1
ATOM 743 N N . SER A 1 88 ? -34.294 2.337 9.123 1.00 52.19 88 SER A N 1
ATOM 744 C CA . SER A 1 88 ? -35.724 2.532 8.830 1.00 52.19 88 SER A CA 1
ATOM 745 C C . SER A 1 88 ? -36.005 3.350 7.564 1.00 52.19 88 SER A C 1
ATOM 747 O O . SER A 1 88 ? -37.074 3.215 6.982 1.00 52.19 88 SER A O 1
ATOM 749 N N . HIS A 1 89 ? -35.071 4.199 7.122 1.00 45.38 89 HIS A N 1
ATOM 750 C CA . HIS A 1 89 ? -35.222 4.978 5.884 1.00 45.38 89 HIS A CA 1
ATOM 751 C C . HIS A 1 89 ? -34.685 4.253 4.639 1.00 45.38 89 HIS A C 1
ATOM 753 O O . HIS A 1 89 ? -35.160 4.506 3.531 1.00 45.38 89 HIS A O 1
ATOM 759 N N . ALA A 1 90 ? -33.731 3.330 4.796 1.00 42.81 90 ALA A N 1
ATOM 760 C CA . ALA A 1 90 ? -33.226 2.513 3.693 1.00 42.81 90 ALA A CA 1
ATOM 761 C C . ALA A 1 90 ? -34.301 1.564 3.123 1.00 42.81 90 ALA A C 1
ATOM 763 O O . ALA A 1 90 ? -34.303 1.310 1.919 1.00 42.81 90 ALA A O 1
ATOM 764 N N . SER A 1 91 ? -35.254 1.111 3.947 1.00 43.12 91 SER A N 1
ATOM 765 C CA . SER A 1 91 ? -36.377 0.262 3.519 1.00 43.12 91 SER A CA 1
ATOM 766 C C . SER A 1 91 ? -37.418 0.970 2.646 1.00 43.12 91 SER A C 1
ATOM 768 O O . SER A 1 91 ? -38.108 0.301 1.882 1.00 43.12 91 SER A O 1
ATOM 770 N N . ASP A 1 92 ? -37.515 2.301 2.709 1.00 41.38 92 ASP A N 1
ATOM 771 C CA . ASP A 1 92 ? -38.519 3.064 1.952 1.00 41.38 92 ASP A CA 1
ATOM 772 C C . ASP A 1 92 ? -38.037 3.497 0.558 1.00 41.38 92 ASP A C 1
ATOM 774 O O . ASP A 1 92 ? -38.849 3.927 -0.263 1.00 41.38 92 ASP A O 1
ATOM 778 N N . SER A 1 93 ? -36.731 3.407 0.262 1.00 38.47 93 SER A N 1
ATOM 779 C CA . SER A 1 93 ? -36.163 4.149 -0.874 1.00 38.47 93 SER A CA 1
ATOM 780 C C . SER A 1 93 ? -35.769 3.369 -2.124 1.00 38.47 93 SER A C 1
ATOM 782 O O . SER A 1 93 ? -35.557 4.049 -3.116 1.00 38.47 93 SER A O 1
ATOM 784 N N . LEU A 1 94 ? -35.714 2.029 -2.179 1.00 36.94 94 LEU A N 1
ATOM 785 C CA . LEU A 1 94 ? -35.376 1.321 -3.432 1.00 36.94 94 LEU A CA 1
ATOM 786 C C . LEU A 1 94 ? -35.879 -0.134 -3.452 1.00 36.94 94 LEU A C 1
ATOM 788 O O . LEU A 1 94 ? -35.490 -0.967 -2.636 1.00 36.94 94 LEU A O 1
ATOM 792 N N . GLY A 1 95 ? -36.721 -0.446 -4.439 1.00 34.53 95 GLY A N 1
ATOM 793 C CA . GLY A 1 95 ? -37.045 -1.814 -4.829 1.00 34.53 95 GLY A CA 1
ATOM 794 C C . GLY A 1 95 ? -35.954 -2.436 -5.711 1.00 34.53 95 GLY A C 1
ATOM 795 O O . GLY A 1 95 ? -35.395 -1.763 -6.570 1.00 34.53 95 GLY A O 1
ATOM 796 N N . ALA A 1 96 ? -35.777 -3.750 -5.526 1.00 33.38 96 ALA A N 1
ATOM 797 C CA . ALA A 1 96 ? -35.056 -4.736 -6.346 1.00 33.38 96 ALA A CA 1
ATOM 798 C C . ALA A 1 96 ? -33.540 -4.960 -6.102 1.00 33.38 96 ALA A C 1
ATOM 800 O O . ALA A 1 96 ? -32.699 -4.270 -6.659 1.00 33.38 96 ALA A O 1
ATOM 801 N N . SER A 1 97 ? -33.275 -6.070 -5.381 1.00 33.66 97 SER A N 1
ATOM 802 C CA . SER A 1 97 ? -32.273 -7.141 -5.618 1.00 33.66 97 SER A CA 1
ATOM 803 C C . SER A 1 97 ? -30.786 -6.744 -5.699 1.00 33.66 97 SER A C 1
ATOM 805 O O . SER A 1 97 ? -30.390 -6.038 -6.610 1.00 33.66 97 SER A O 1
ATOM 807 N N . SER A 1 98 ? -29.871 -7.232 -4.856 1.00 32.94 98 SER A N 1
ATOM 808 C CA . SER A 1 98 ? -29.680 -8.623 -4.414 1.00 32.94 98 SER A CA 1
ATOM 809 C C . SER A 1 98 ? -28.949 -8.707 -3.063 1.00 32.94 98 SER A C 1
ATOM 811 O O . SER A 1 98 ? -27.972 -7.996 -2.862 1.00 32.94 98 SER A O 1
ATOM 813 N N . HIS A 1 99 ? -29.392 -9.615 -2.187 1.00 35.00 99 HIS A N 1
ATOM 814 C CA . HIS A 1 99 ? -28.643 -10.195 -1.059 1.00 35.00 99 HIS A CA 1
ATOM 815 C C . HIS A 1 99 ? -27.681 -9.268 -0.286 1.00 35.00 99 HIS A C 1
ATOM 817 O O . HIS A 1 99 ? -26.468 -9.435 -0.342 1.00 35.00 99 HIS A O 1
ATOM 823 N N . ARG A 1 100 ? -28.217 -8.381 0.559 1.00 46.41 100 ARG A N 1
ATOM 824 C CA . ARG A 1 100 ? -27.596 -8.213 1.881 1.00 46.41 100 ARG A CA 1
ATOM 825 C C . ARG A 1 100 ? -28.235 -9.264 2.773 1.00 46.41 100 ARG A C 1
ATOM 827 O O . ARG A 1 100 ? -29.331 -9.060 3.287 1.00 46.41 100 ARG A O 1
ATOM 834 N N . GLU A 1 101 ? -27.607 -10.439 2.828 1.00 43.94 101 GLU A N 1
ATOM 835 C CA . GLU A 1 101 ? -27.822 -11.336 3.961 1.00 43.94 101 GLU A CA 1
ATOM 836 C C . GLU A 1 101 ? -27.612 -10.528 5.243 1.00 43.94 101 GLU A C 1
ATOM 838 O O . GLU A 1 101 ? -26.829 -9.581 5.271 1.00 43.94 101 GLU A O 1
ATOM 843 N N . ASP A 1 102 ? -28.388 -10.866 6.260 1.00 53.25 102 ASP A N 1
ATOM 844 C CA . ASP A 1 102 ? -28.400 -10.260 7.583 1.00 53.25 102 ASP A CA 1
ATOM 845 C C . ASP A 1 102 ? -27.000 -10.407 8.216 1.00 53.25 102 ASP A C 1
ATOM 847 O O . ASP A 1 102 ? -26.699 -11.390 8.895 1.00 53.25 102 ASP A O 1
ATOM 851 N N . SER A 1 103 ? -26.082 -9.498 7.873 1.00 62.06 103 SER A N 1
ATOM 852 C CA . SER A 1 103 ? -24.672 -9.603 8.237 1.00 62.06 103 SER A CA 1
ATOM 853 C C . SER A 1 103 ? -24.544 -9.514 9.750 1.00 62.06 103 SER A C 1
ATOM 855 O O . SER A 1 103 ? -24.704 -8.455 10.351 1.00 62.06 103 SER A O 1
ATOM 857 N N . ALA A 1 104 ? -24.200 -10.638 10.376 1.00 81.06 104 ALA A N 1
ATOM 858 C CA . ALA A 1 104 ? -23.945 -10.706 11.810 1.00 81.06 104 ALA A CA 1
ATOM 859 C C . ALA A 1 104 ? -22.765 -9.823 12.264 1.00 81.06 104 ALA A C 1
ATOM 861 O O . ALA A 1 104 ? -22.628 -9.538 13.454 1.00 81.06 104 ALA A O 1
ATOM 862 N N . LEU A 1 105 ? -21.923 -9.386 11.317 1.00 83.44 105 LEU A N 1
ATOM 863 C CA . LEU A 1 105 ? -20.729 -8.581 11.543 1.00 83.44 105 LEU A CA 1
ATOM 864 C C . LEU A 1 105 ? -20.489 -7.596 10.382 1.00 83.44 105 LEU A C 1
ATOM 866 O O . LEU A 1 105 ? -20.059 -7.970 9.284 1.00 83.44 105 LEU A O 1
ATOM 870 N N . ASP A 1 106 ? -20.729 -6.317 10.652 1.00 87.44 106 ASP A N 1
ATOM 871 C CA . ASP A 1 106 ? -20.468 -5.204 9.747 1.00 87.44 106 ASP A CA 1
ATOM 872 C C . ASP A 1 106 ? -19.161 -4.495 10.084 1.00 87.44 106 ASP A C 1
ATOM 874 O O . ASP A 1 106 ? -18.818 -4.301 11.251 1.00 87.44 106 ASP A O 1
ATOM 878 N N . LEU A 1 107 ? -18.436 -4.087 9.042 1.00 89.06 107 LEU A N 1
ATOM 879 C CA . LEU A 1 107 ? -17.156 -3.401 9.162 1.00 89.06 107 LEU A CA 1
ATOM 880 C C . LEU A 1 107 ? -17.251 -2.012 8.545 1.00 89.06 107 LEU A C 1
ATOM 882 O O . LEU A 1 107 ? -17.814 -1.831 7.464 1.00 89.06 107 LEU A O 1
ATOM 886 N N . TYR A 1 108 ? -16.669 -1.035 9.230 1.00 85.38 108 TYR A N 1
ATOM 887 C CA . TYR A 1 108 ? -16.642 0.353 8.794 1.00 85.38 108 TYR A CA 1
ATOM 888 C C . TYR A 1 108 ? -15.249 0.934 8.963 1.00 85.38 108 TYR A C 1
ATOM 890 O O . TYR A 1 108 ? -14.587 0.710 9.976 1.00 85.38 108 TYR A O 1
ATOM 898 N N . VAL A 1 109 ? -14.843 1.762 8.008 1.00 84.50 109 VAL A N 1
ATOM 899 C CA . VAL A 1 109 ? -13.709 2.657 8.210 1.00 84.50 109 VAL A CA 1
ATOM 900 C C . VAL A 1 109 ? -14.183 3.834 9.042 1.00 84.50 109 VAL A C 1
ATOM 902 O O . VAL A 1 109 ? -15.142 4.525 8.682 1.00 84.50 109 VAL A O 1
ATOM 905 N N . ILE A 1 110 ? -13.496 4.076 10.151 1.00 74.75 110 ILE A N 1
ATOM 906 C CA . ILE A 1 110 ? -13.703 5.237 11.005 1.00 74.75 110 ILE A CA 1
ATOM 907 C C . ILE A 1 110 ? -12.473 6.135 10.976 1.00 74.75 110 ILE A C 1
ATOM 909 O O . ILE A 1 110 ? -11.358 5.701 10.724 1.00 74.75 110 ILE A O 1
ATOM 913 N N . ASP A 1 111 ? -12.656 7.410 11.273 1.00 71.56 111 ASP A N 1
ATOM 914 C CA . ASP A 1 111 ? -11.541 8.302 11.568 1.00 71.56 111 ASP A CA 1
ATOM 915 C C . ASP A 1 111 ? -11.022 8.011 12.986 1.00 71.56 111 ASP A C 1
ATOM 917 O O . ASP A 1 111 ? -11.734 8.230 13.965 1.00 71.56 111 ASP A O 1
ATOM 921 N N . GLY A 1 112 ? -9.780 7.542 13.114 1.00 66.81 112 GLY A N 1
ATOM 922 C CA . GLY A 1 112 ? -9.193 7.077 14.378 1.00 66.81 112 GLY A CA 1
ATOM 923 C C . GLY A 1 112 ? -9.016 8.175 15.438 1.00 66.81 112 GLY A C 1
ATOM 924 O O . GLY A 1 112 ? -8.845 7.893 16.622 1.00 66.81 112 GLY A O 1
ATOM 925 N N . ARG A 1 113 ? -9.106 9.460 15.060 1.00 63.69 113 ARG A N 1
ATOM 926 C CA . ARG A 1 113 ? -9.105 10.583 16.021 1.00 63.69 113 ARG A CA 1
ATOM 927 C C . ARG A 1 113 ? -10.501 10.907 16.526 1.00 63.69 113 ARG A C 1
ATOM 929 O O . ARG A 1 113 ? -10.657 11.528 17.591 1.00 63.69 113 ARG A O 1
ATOM 936 N N . THR A 1 114 ? -11.512 10.609 15.717 1.00 61.47 114 THR A N 1
ATOM 937 C CA . THR A 1 114 ? -12.872 11.089 15.937 1.00 61.47 114 THR A CA 1
ATOM 938 C C . THR A 1 114 ? -13.908 10.021 16.212 1.00 61.47 114 THR A C 1
ATOM 940 O O . THR A 1 114 ? -14.903 10.348 16.859 1.00 61.47 114 THR A O 1
ATOM 943 N N . GLY A 1 115 ? -13.648 8.780 15.814 1.00 65.69 115 GLY A N 1
ATOM 944 C CA . GLY A 1 115 ? -14.608 7.683 15.819 1.00 65.69 115 GLY A CA 1
ATOM 945 C C . GLY A 1 115 ? -15.717 7.847 14.777 1.00 65.69 115 GLY A C 1
ATOM 946 O O . GLY A 1 115 ? -16.715 7.140 14.850 1.00 65.69 115 GLY A O 1
ATOM 947 N N . LEU A 1 116 ? -15.598 8.806 13.847 1.00 62.97 116 LEU A N 1
ATOM 948 C CA . LEU A 1 116 ? -16.614 9.041 12.821 1.00 62.97 116 LEU A CA 1
ATOM 949 C C . LEU A 1 116 ? -16.524 7.977 11.738 1.00 62.97 116 LEU A C 1
ATOM 951 O O . LEU A 1 116 ? -15.472 7.848 11.117 1.00 62.97 116 LEU A O 1
ATOM 955 N N . ILE A 1 117 ? -17.640 7.306 11.462 1.00 73.00 117 ILE A N 1
ATOM 956 C CA . ILE A 1 117 ? -17.771 6.418 10.307 1.00 73.00 117 ILE A CA 1
ATOM 957 C C . ILE A 1 117 ? -17.598 7.243 9.031 1.00 73.00 117 ILE A C 1
ATOM 959 O O . ILE A 1 117 ? -18.254 8.268 8.839 1.00 73.00 117 ILE A O 1
ATOM 963 N N . ARG A 1 118 ? -16.666 6.809 8.184 1.00 77.31 118 ARG A N 1
ATOM 964 C CA . ARG A 1 118 ? -16.359 7.412 6.884 1.00 77.31 118 ARG A CA 1
ATOM 965 C C . ARG A 1 118 ? -17.022 6.653 5.750 1.00 77.31 118 ARG A C 1
ATOM 967 O O . ARG A 1 118 ? -17.602 7.285 4.874 1.00 77.31 118 ARG A O 1
ATOM 974 N N . ALA A 1 119 ? -16.935 5.330 5.787 1.00 81.06 119 ALA A N 1
ATOM 975 C CA . ALA A 1 119 ? -17.470 4.451 4.761 1.00 81.06 119 ALA A CA 1
ATOM 976 C C . ALA A 1 119 ? -17.663 3.032 5.321 1.00 81.06 119 ALA A C 1
ATOM 978 O O . ALA A 1 119 ? -16.966 2.659 6.272 1.00 81.06 119 ALA A O 1
ATOM 979 N N . PRO A 1 120 ? -18.579 2.232 4.748 1.00 85.94 120 PRO A N 1
ATOM 980 C CA . PRO A 1 120 ? -18.548 0.786 4.938 1.00 85.94 120 PRO A CA 1
ATOM 981 C C . PRO A 1 120 ? -17.234 0.209 4.391 1.00 85.94 120 PRO A C 1
ATOM 983 O O . PRO A 1 120 ? -16.680 0.726 3.421 1.00 85.94 120 PRO A O 1
ATOM 986 N N . LEU A 1 121 ? -16.738 -0.850 5.029 1.00 88.50 121 LEU A N 1
ATOM 987 C CA . LEU A 1 121 ? -15.581 -1.614 4.576 1.00 88.50 121 LEU A CA 1
ATOM 988 C C . LEU A 1 121 ? -16.072 -2.924 3.948 1.00 88.50 121 LEU A C 1
ATOM 990 O O . LEU A 1 121 ? -16.499 -3.851 4.640 1.00 88.50 121 LEU A O 1
ATOM 994 N N . GLU A 1 122 ? -16.041 -2.973 2.622 1.00 90.69 122 GLU A N 1
ATOM 995 C CA . GLU A 1 122 ? -16.436 -4.125 1.805 1.00 90.69 122 GLU A CA 1
ATOM 996 C C . GLU A 1 122 ? -15.208 -4.737 1.107 1.00 90.69 122 GLU A C 1
ATOM 998 O O . GLU A 1 122 ? -14.147 -4.110 1.044 1.00 90.69 122 GLU A O 1
ATOM 1003 N N . ASP A 1 123 ? -15.331 -5.967 0.608 1.00 86.12 123 ASP A N 1
ATOM 1004 C CA . ASP A 1 123 ? -14.241 -6.632 -0.114 1.00 86.12 123 ASP A CA 1
ATOM 1005 C C . ASP A 1 123 ? -13.853 -5.842 -1.374 1.00 86.12 123 ASP A C 1
ATOM 1007 O O . ASP A 1 123 ? -14.714 -5.399 -2.135 1.00 86.12 123 ASP A O 1
ATOM 1011 N N . GLY A 1 124 ? -12.554 -5.603 -1.553 1.00 79.88 124 GLY A N 1
ATOM 1012 C CA . GLY A 1 124 ? -12.005 -4.763 -2.617 1.00 79.88 124 GLY A CA 1
ATOM 1013 C C . GLY A 1 124 ? -12.092 -3.249 -2.376 1.00 79.88 124 GLY A C 1
ATOM 1014 O O . GLY A 1 124 ? -11.742 -2.486 -3.277 1.00 79.88 124 GLY A O 1
ATOM 1015 N N . SER A 1 125 ? -12.533 -2.785 -1.198 1.00 86.56 125 SER A N 1
ATOM 1016 C CA . SER A 1 125 ? -12.549 -1.345 -0.880 1.00 86.56 125 SER A CA 1
ATOM 1017 C C . SER A 1 125 ? -11.152 -0.730 -0.994 1.00 86.56 125 SER A C 1
ATOM 1019 O O . SER A 1 125 ? -10.172 -1.347 -0.584 1.00 86.56 125 SER A O 1
ATOM 1021 N N . ALA A 1 126 ? -11.062 0.504 -1.491 1.00 83.62 126 ALA A N 1
ATOM 1022 C CA . ALA A 1 126 ? -9.804 1.231 -1.643 1.00 83.62 126 ALA A CA 1
ATOM 1023 C C . ALA A 1 126 ? -9.876 2.609 -0.971 1.00 83.62 126 ALA A C 1
ATOM 1025 O O . ALA A 1 126 ? -10.859 3.334 -1.144 1.00 83.62 126 ALA A O 1
ATOM 1026 N N . PHE A 1 127 ? -8.831 2.985 -0.230 1.00 78.50 127 PHE A N 1
ATOM 1027 C CA . PHE A 1 127 ? -8.775 4.241 0.527 1.00 78.50 127 PHE A CA 1
ATOM 1028 C C . PHE A 1 127 ? -7.490 5.006 0.240 1.00 78.50 127 PHE A C 1
ATOM 1030 O O . PHE A 1 127 ? -6.419 4.422 0.257 1.00 78.50 127 PHE A O 1
ATOM 1037 N N . ASP A 1 128 ? -7.566 6.317 0.030 1.00 73.19 128 ASP A N 1
ATOM 1038 C CA . ASP A 1 128 ? -6.377 7.162 -0.113 1.00 73.19 128 ASP A CA 1
ATOM 1039 C C . ASP A 1 128 ? -5.872 7.613 1.270 1.00 73.19 128 ASP A C 1
ATOM 1041 O O . ASP A 1 128 ? -6.619 8.217 2.056 1.00 73.19 128 ASP A O 1
ATOM 1045 N N . VAL A 1 129 ? -4.594 7.346 1.560 1.00 69.06 129 VAL A N 1
ATOM 1046 C CA . VAL A 1 129 ? -3.938 7.722 2.824 1.00 69.06 129 VAL A CA 1
ATOM 1047 C C . VAL A 1 129 ? -3.963 9.238 3.081 1.00 69.06 129 VAL A C 1
ATOM 1049 O O . VAL A 1 129 ? -4.029 9.677 4.231 1.00 69.06 129 VAL A O 1
ATOM 1052 N N . HIS A 1 130 ? -4.000 10.070 2.034 1.00 65.19 130 HIS A N 1
ATOM 1053 C CA . HIS A 1 130 ? -4.094 11.528 2.167 1.00 65.19 130 HIS A CA 1
ATOM 1054 C C . HIS A 1 130 ? -5.506 12.008 2.481 1.00 65.19 130 HIS A C 1
ATOM 1056 O O . HIS A 1 130 ? -5.678 13.034 3.149 1.00 65.19 130 HIS A O 1
ATOM 1062 N N . GLN A 1 131 ? -6.520 11.274 2.022 1.00 66.25 131 GLN A N 1
ATOM 1063 C CA . GLN A 1 131 ? -7.910 11.578 2.341 1.00 66.25 131 GLN A CA 1
ATOM 1064 C C . GLN A 1 131 ? -8.238 11.189 3.789 1.00 66.25 131 GLN A C 1
ATOM 1066 O O . GLN A 1 131 ? -9.011 11.886 4.457 1.00 66.25 131 GLN A O 1
ATOM 1071 N N . TYR A 1 132 ? -7.612 10.122 4.295 1.00 67.12 132 TYR A N 1
ATOM 1072 C CA . TYR A 1 132 ? -7.861 9.577 5.629 1.00 67.12 132 TYR A CA 1
ATOM 1073 C C . TYR A 1 132 ? -6.558 9.329 6.413 1.00 67.12 132 TYR A C 1
ATOM 1075 O O . TYR A 1 132 ? -6.254 8.191 6.745 1.00 67.12 132 TYR A O 1
ATOM 1083 N N . PRO A 1 133 ? -5.809 10.373 6.816 1.00 60.81 133 PRO A N 1
ATOM 1084 C CA . PRO A 1 133 ? -4.491 10.213 7.450 1.00 60.81 133 PRO A CA 1
ATOM 1085 C C . PRO A 1 133 ? -4.532 9.629 8.873 1.00 60.81 133 PRO A C 1
ATOM 1087 O O . PRO A 1 133 ? -3.497 9.407 9.490 1.00 60.81 133 PRO A O 1
ATOM 1090 N N . PHE A 1 134 ? -5.728 9.451 9.441 1.00 68.62 134 PHE A N 1
ATOM 1091 C CA . PHE A 1 134 ? -5.938 8.830 10.747 1.00 68.62 134 PHE A CA 1
ATOM 1092 C C . PHE A 1 134 ? -7.219 8.023 10.671 1.00 68.62 134 PHE A C 1
ATOM 1094 O O . PHE A 1 134 ? -8.299 8.554 10.944 1.00 68.62 134 PHE A O 1
ATOM 1101 N N . PHE A 1 135 ? -7.112 6.762 10.286 1.00 74.31 135 PHE A N 1
ATOM 1102 C CA . PHE A 1 135 ? -8.254 5.869 10.226 1.00 74.31 135 PHE A CA 1
ATOM 1103 C C . PHE A 1 135 ? -8.036 4.628 11.078 1.00 74.31 135 PHE A C 1
ATOM 1105 O O . PHE A 1 135 ? -6.925 4.314 11.496 1.00 74.31 135 PHE A O 1
ATOM 1112 N N . ASP A 1 136 ? -9.147 4.003 11.414 1.00 80.50 136 ASP A N 1
ATOM 1113 C CA . ASP A 1 136 ? -9.245 2.803 12.224 1.00 80.50 136 ASP A CA 1
ATOM 1114 C C . ASP A 1 136 ? -10.442 1.997 11.694 1.00 80.50 136 ASP A C 1
ATOM 1116 O O . ASP A 1 136 ? -11.233 2.499 10.883 1.00 80.50 136 ASP A O 1
ATOM 1120 N N . ILE A 1 137 ? -10.567 0.743 12.105 1.00 86.06 137 ILE A N 1
ATOM 1121 C CA . ILE A 1 137 ? -11.627 -0.153 11.642 1.00 86.06 137 ILE A CA 1
ATOM 1122 C C . ILE A 1 137 ? -12.567 -0.418 12.805 1.00 86.06 137 ILE A C 1
ATOM 1124 O O . ILE A 1 137 ? -12.140 -0.870 13.862 1.00 86.06 137 ILE A O 1
ATOM 1128 N N . LEU A 1 138 ? -13.849 -0.138 12.596 1.00 85.38 138 LEU A N 1
ATOM 1129 C CA . LEU A 1 138 ? -14.921 -0.411 13.541 1.00 85.38 138 LEU A CA 1
ATOM 1130 C C . LEU A 1 138 ? -15.645 -1.692 13.134 1.00 85.38 138 LEU A C 1
ATOM 1132 O O . LEU A 1 138 ? -16.115 -1.799 12.000 1.00 85.38 138 LEU A O 1
ATOM 1136 N N . ALA A 1 139 ? -15.787 -2.614 14.082 1.00 84.94 139 ALA A N 1
ATOM 1137 C CA . ALA A 1 139 ? -16.662 -3.770 13.960 1.00 84.94 139 ALA A CA 1
ATOM 1138 C C . ALA A 1 139 ? -17.986 -3.526 14.695 1.00 84.94 139 ALA A C 1
ATOM 1140 O O . ALA A 1 139 ? -18.006 -3.072 15.842 1.00 84.94 139 ALA A O 1
ATOM 1141 N N . VAL A 1 140 ? -19.097 -3.837 14.029 1.00 81.88 140 VAL A N 1
ATOM 1142 C CA . VAL A 1 140 ? -20.459 -3.691 14.553 1.00 81.88 140 VAL A CA 1
ATOM 1143 C C . VAL A 1 140 ? -21.192 -5.016 14.388 1.00 81.88 140 VAL A C 1
ATOM 1145 O O . VAL A 1 140 ? -21.184 -5.596 13.309 1.00 81.88 140 VAL A O 1
ATOM 1148 N N . THR A 1 141 ? -21.848 -5.491 15.444 1.00 79.50 141 THR A N 1
ATOM 1149 C CA . THR A 1 141 ? -22.619 -6.743 15.439 1.00 79.50 141 THR A CA 1
ATOM 1150 C C . THR A 1 141 ? -24.105 -6.432 15.622 1.00 79.50 141 THR A C 1
ATOM 1152 O O . THR A 1 141 ? -24.624 -6.531 16.733 1.00 79.50 141 THR A O 1
ATOM 1155 N N . PRO A 1 142 ? -24.812 -5.985 14.566 1.00 70.62 142 PRO A N 1
ATOM 1156 C CA . PRO A 1 142 ? -26.155 -5.415 14.703 1.00 70.62 142 PRO A CA 1
ATOM 1157 C C . PRO A 1 142 ? -27.203 -6.435 15.169 1.00 70.62 142 PRO A C 1
ATOM 1159 O O . PRO A 1 142 ? -28.180 -6.062 15.817 1.00 70.62 142 PRO A O 1
ATOM 1162 N N . THR A 1 143 ? -27.000 -7.718 14.866 1.00 68.94 143 THR A N 1
ATOM 1163 C CA . THR A 1 143 ? -27.936 -8.806 15.188 1.00 68.94 143 THR A CA 1
ATOM 1164 C C . THR A 1 143 ? -27.541 -9.609 16.432 1.00 68.94 143 THR A C 1
ATOM 1166 O O . THR A 1 143 ? -28.313 -10.464 16.867 1.00 68.94 143 THR A O 1
ATOM 1169 N N . ILE A 1 144 ? -26.383 -9.322 17.049 1.00 68.81 144 ILE A N 1
ATOM 1170 C CA . ILE A 1 144 ? -25.854 -10.056 18.211 1.00 68.81 144 ILE A CA 1
ATOM 1171 C C . ILE A 1 144 ? -25.621 -9.082 19.373 1.00 68.81 144 ILE A C 1
ATOM 1173 O O . ILE A 1 144 ? -24.732 -8.235 19.319 1.00 68.81 144 ILE A O 1
ATOM 1177 N N . GLN A 1 145 ? -26.421 -9.210 20.435 1.00 66.38 145 GLN A N 1
ATOM 1178 C CA . GLN A 1 145 ? -26.451 -8.247 21.549 1.00 66.38 145 GLN A CA 1
ATOM 1179 C C . GLN A 1 145 ? -25.389 -8.491 22.634 1.00 66.38 145 GLN A C 1
ATOM 1181 O O . GLN A 1 145 ? -25.029 -7.552 23.339 1.00 66.38 145 GLN A O 1
ATOM 1186 N N . ASP A 1 146 ? -24.883 -9.721 22.764 1.00 78.31 146 ASP A N 1
ATOM 1187 C CA . ASP A 1 146 ? -24.049 -10.154 23.898 1.00 78.31 146 ASP A CA 1
ATOM 1188 C C . ASP A 1 146 ? -22.570 -10.392 23.529 1.00 78.31 146 ASP A C 1
ATOM 1190 O O . ASP A 1 146 ? -21.852 -11.093 24.241 1.00 78.31 146 ASP A O 1
ATOM 1194 N N . VAL A 1 147 ? -22.094 -9.800 22.429 1.00 79.88 147 VAL A N 1
ATOM 1195 C CA . VAL A 1 147 ? -20.678 -9.886 22.031 1.00 79.88 147 VAL A CA 1
ATOM 1196 C C . VAL A 1 147 ? -19.802 -9.229 23.099 1.00 79.88 147 VAL A C 1
ATOM 1198 O O . VAL A 1 147 ? -19.991 -8.054 23.425 1.00 79.88 147 VAL A O 1
ATOM 1201 N N . ASP A 1 148 ? -18.846 -9.983 23.647 1.00 80.62 148 ASP A N 1
ATOM 1202 C CA . ASP A 1 148 ? -17.932 -9.520 24.697 1.00 80.62 148 ASP A CA 1
ATOM 1203 C C . ASP A 1 148 ? -16.506 -9.273 24.196 1.00 80.62 148 ASP A C 1
ATOM 1205 O O . ASP A 1 148 ? -15.805 -8.443 24.785 1.00 80.62 148 ASP A O 1
ATOM 1209 N N . SER A 1 149 ? -16.103 -9.902 23.086 1.00 84.12 149 SER A N 1
ATOM 1210 C CA . SER A 1 149 ? -14.855 -9.570 22.399 1.00 84.12 149 SER A CA 1
ATOM 1211 C C . SER A 1 149 ? -14.919 -9.677 20.877 1.00 84.12 149 SER A C 1
ATOM 1213 O O . SER A 1 149 ? -15.726 -10.409 20.302 1.00 84.12 149 SER A O 1
ATOM 1215 N N . VAL A 1 150 ? -14.036 -8.935 20.208 1.00 87.44 150 VAL A N 1
ATOM 1216 C CA . VAL A 1 150 ? -13.794 -9.028 18.765 1.00 87.44 150 VAL A CA 1
ATOM 1217 C C . VAL A 1 150 ? -12.295 -9.140 18.514 1.00 87.44 150 VAL A C 1
ATOM 1219 O O . VAL A 1 150 ? -11.509 -8.304 18.957 1.00 87.44 150 VAL A O 1
ATOM 1222 N N . SER A 1 151 ? -11.895 -10.168 17.768 1.00 90.62 151 SER A N 1
ATOM 1223 C CA . SER A 1 151 ? -10.528 -10.347 17.296 1.00 90.62 151 SER A CA 1
ATOM 1224 C C . SER A 1 151 ? -10.390 -9.876 15.854 1.00 90.62 151 SER A C 1
ATOM 1226 O O . SER A 1 151 ? -11.112 -10.336 14.970 1.00 90.62 151 SER A O 1
ATOM 1228 N N . PHE A 1 152 ? -9.430 -8.988 15.624 1.00 89.06 152 PHE A N 1
ATOM 1229 C CA . PHE A 1 152 ? -8.997 -8.536 14.313 1.00 89.06 152 PHE A CA 1
ATOM 1230 C C . PHE A 1 152 ? -7.668 -9.199 13.972 1.00 89.06 152 PHE A C 1
ATOM 1232 O O . PHE A 1 152 ? -6.714 -9.141 14.748 1.00 89.06 152 PHE A O 1
ATOM 1239 N N . GLU A 1 153 ? -7.597 -9.802 12.798 1.00 87.12 153 GLU A N 1
ATOM 1240 C CA . GLU A 1 153 ? -6.394 -10.391 12.232 1.00 87.12 153 GLU A CA 1
ATOM 1241 C C . GLU A 1 153 ? -6.096 -9.667 10.920 1.00 87.12 153 GLU A C 1
ATOM 1243 O O . GLU A 1 153 ? -6.790 -9.844 9.920 1.00 87.12 153 GLU A O 1
ATOM 1248 N N . LEU A 1 154 ? -5.098 -8.788 10.966 1.00 81.88 154 LEU A N 1
ATOM 1249 C CA . LEU A 1 154 ? -4.658 -7.951 9.859 1.00 81.88 154 LEU A CA 1
ATOM 1250 C C . LEU A 1 154 ? -3.210 -8.318 9.536 1.00 81.88 154 LEU A C 1
ATOM 1252 O O . LEU A 1 154 ? -2.296 -8.019 10.311 1.00 81.88 154 LEU A O 1
ATOM 1256 N N . ILE A 1 155 ? -2.989 -8.961 8.391 1.00 72.12 155 ILE A N 1
ATOM 1257 C CA . ILE A 1 155 ? -1.674 -9.502 8.011 1.00 72.12 155 ILE A CA 1
ATOM 1258 C C . ILE A 1 155 ? -1.101 -10.426 9.120 1.00 72.12 155 ILE A C 1
ATOM 1260 O O . ILE A 1 155 ? -1.552 -11.558 9.255 1.00 72.12 155 ILE A O 1
ATOM 1264 N N . HIS A 1 156 ? -0.114 -9.957 9.906 1.00 57.53 156 HIS A N 1
ATOM 1265 C CA . HIS A 1 156 ? 0.556 -10.676 11.007 1.00 57.53 156 HIS A CA 1
ATOM 1266 C C . HIS A 1 156 ? 0.166 -10.151 12.400 1.00 57.53 156 HIS A C 1
ATOM 1268 O O . HIS A 1 156 ? 0.713 -10.598 13.411 1.00 57.53 156 HIS A O 1
ATOM 1274 N N . TYR A 1 157 ? -0.740 -9.177 12.473 1.00 62.69 157 TYR A N 1
ATOM 1275 C CA . TYR A 1 157 ? -1.202 -8.613 13.732 1.00 62.69 157 TYR A CA 1
ATOM 1276 C C . TYR A 1 157 ? -2.534 -9.236 14.103 1.00 62.69 157 TYR A C 1
ATOM 1278 O O . TYR A 1 157 ? -3.507 -9.123 13.363 1.00 62.69 157 TYR A O 1
ATOM 1286 N N . ARG A 1 158 ? -2.574 -9.858 15.281 1.00 80.19 158 ARG A N 1
ATOM 1287 C CA . ARG A 1 158 ? -3.821 -10.209 15.946 1.00 80.19 158 ARG A CA 1
ATOM 1288 C C . ARG A 1 158 ? -4.041 -9.255 17.106 1.00 80.19 158 ARG A C 1
ATOM 1290 O O . ARG A 1 158 ? -3.209 -9.180 18.010 1.00 80.19 158 ARG A O 1
ATOM 1297 N N . ILE A 1 159 ? -5.160 -8.552 17.073 1.00 83.12 159 ILE A N 1
ATOM 1298 C CA . ILE A 1 159 ? -5.612 -7.664 18.139 1.00 83.12 159 ILE A CA 1
ATOM 1299 C C . ILE A 1 159 ? -6.947 -8.202 18.636 1.00 83.12 159 ILE A C 1
ATOM 1301 O O . ILE A 1 159 ? -7.770 -8.652 17.844 1.00 83.12 159 ILE A O 1
ATOM 1305 N N . GLU A 1 160 ? -7.146 -8.202 19.947 1.00 85.31 160 GLU A N 1
ATOM 1306 C CA . GLU A 1 160 ? -8.419 -8.557 20.565 1.00 85.31 160 GLU A CA 1
ATOM 1307 C C . GLU A 1 160 ? -8.919 -7.354 21.358 1.00 85.31 160 GLU A C 1
ATOM 1309 O O . GLU A 1 160 ? -8.224 -6.854 22.250 1.00 85.31 160 GLU A O 1
ATOM 1314 N N . ASP A 1 161 ? -10.105 -6.874 20.995 1.00 77.50 161 ASP A N 1
ATOM 1315 C CA . ASP A 1 161 ? -10.804 -5.810 21.699 1.00 77.50 161 ASP A CA 1
ATOM 1316 C C . ASP A 1 161 ? -11.924 -6.413 22.547 1.00 77.50 161 ASP A C 1
ATOM 1318 O O . ASP A 1 161 ? -12.789 -7.124 22.042 1.00 77.50 161 ASP A O 1
ATOM 1322 N N . ASN A 1 162 ? -11.900 -6.110 23.841 1.00 80.56 162 ASN A N 1
ATOM 1323 C CA . ASN A 1 162 ? -12.826 -6.635 24.844 1.00 80.56 162 ASN A CA 1
ATOM 1324 C C . ASN A 1 162 ? -13.746 -5.535 25.411 1.00 80.56 162 ASN A C 1
ATOM 1326 O O . ASN A 1 162 ? -14.408 -5.740 26.432 1.00 80.56 162 ASN A O 1
ATOM 1330 N N . GLU A 1 163 ? -13.731 -4.321 24.842 1.00 69.25 163 GLU A N 1
ATOM 1331 C CA . GLU A 1 163 ? -14.554 -3.200 25.309 1.00 69.25 163 GLU A CA 1
ATOM 1332 C C . GLU A 1 163 ? -15.197 -2.459 24.130 1.00 69.25 163 GLU A C 1
ATOM 1334 O O . GLU A 1 163 ? -14.573 -1.613 23.500 1.00 69.25 163 GLU A O 1
ATOM 1339 N N . ALA A 1 164 ? -16.492 -2.691 23.900 1.00 65.44 164 ALA A N 1
ATOM 1340 C CA . ALA A 1 164 ? -17.245 -1.974 22.874 1.00 65.44 164 ALA A CA 1
ATOM 1341 C C . ALA A 1 164 ? -17.154 -0.426 23.022 1.00 65.44 164 ALA A C 1
ATOM 1343 O O . ALA A 1 164 ? -17.229 0.099 24.146 1.00 65.44 164 ALA A O 1
ATOM 1344 N N . PRO A 1 165 ? -17.083 0.345 21.913 1.00 69.88 165 PRO A N 1
ATOM 1345 C CA . PRO A 1 165 ? -17.116 -0.102 20.514 1.00 69.88 165 PRO A CA 1
ATOM 1346 C C . PRO A 1 165 ? -15.825 -0.816 20.090 1.00 69.88 165 PRO A C 1
ATOM 1348 O O . PRO A 1 165 ? -14.742 -0.320 20.377 1.00 69.88 165 PRO A O 1
ATOM 1351 N N . PHE A 1 166 ? -15.967 -1.946 19.390 1.00 76.25 166 PHE A N 1
ATOM 1352 C CA . PHE A 1 166 ? -14.845 -2.803 19.013 1.00 76.25 166 PHE A CA 1
ATOM 1353 C C . PHE A 1 166 ? -14.074 -2.214 17.838 1.00 76.25 166 PHE A C 1
ATOM 1355 O O . PHE A 1 166 ? -14.607 -2.089 16.731 1.00 76.25 166 PHE A O 1
ATOM 1362 N N . THR A 1 167 ? -12.819 -1.862 18.077 1.00 81.75 167 THR A N 1
ATOM 1363 C CA . THR A 1 167 ? -11.963 -1.205 17.087 1.00 81.75 167 THR A CA 1
ATOM 1364 C C . THR A 1 167 ? -10.649 -1.947 16.910 1.00 81.75 167 THR A C 1
ATOM 1366 O O . THR A 1 167 ? -10.154 -2.579 17.843 1.00 81.75 167 THR A O 1
ATOM 1369 N N . LEU A 1 168 ? -10.067 -1.864 15.711 1.00 80.38 168 LEU A N 1
ATOM 1370 C CA . LEU A 1 168 ? -8.754 -2.449 15.442 1.00 80.38 168 LEU A CA 1
ATOM 1371 C C . LEU A 1 168 ? -7.679 -1.840 16.364 1.00 80.38 168 LEU A C 1
ATOM 1373 O O . LEU A 1 168 ? -6.738 -2.543 16.726 1.00 80.38 168 LEU A O 1
ATOM 1377 N N . LEU A 1 169 ? -7.830 -0.583 16.806 1.00 76.12 169 LEU A N 1
ATOM 1378 C CA . LEU A 1 169 ? -6.964 0.057 17.806 1.00 76.12 169 LEU A CA 1
ATOM 1379 C C . LEU A 1 169 ? -7.743 0.537 19.058 1.00 76.12 169 LEU A C 1
ATOM 1381 O O . LEU A 1 169 ? -8.079 1.717 19.162 1.00 76.12 169 LEU A O 1
ATOM 1385 N N . PRO A 1 170 ? -7.920 -0.319 20.087 1.00 58.59 170 PRO A N 1
ATOM 1386 C CA . PRO A 1 170 ? -8.809 -0.067 21.239 1.00 58.59 170 PRO A CA 1
ATOM 1387 C C . PRO A 1 170 ? -8.462 1.135 22.148 1.00 58.59 170 PRO A C 1
ATOM 1389 O O . PRO A 1 170 ? -9.270 1.541 22.989 1.00 58.59 170 PRO A O 1
ATOM 1392 N N . ASP A 1 171 ? -7.257 1.713 22.037 1.00 54.38 171 ASP A N 1
ATOM 1393 C CA . ASP A 1 171 ? -6.811 2.862 22.843 1.00 54.38 171 ASP A CA 1
ATOM 1394 C C . ASP A 1 171 ? -5.915 3.819 22.034 1.00 54.38 171 ASP A C 1
ATOM 1396 O O . ASP A 1 171 ? -4.683 3.763 22.143 1.00 54.38 171 ASP A O 1
ATOM 1400 N N . PRO A 1 172 ? -6.484 4.748 21.238 1.00 47.88 172 PRO A N 1
ATOM 1401 C CA . PRO A 1 172 ? -5.712 5.854 20.710 1.00 47.88 172 PRO A CA 1
ATOM 1402 C C . PRO A 1 172 ? -5.480 6.843 21.860 1.00 47.88 172 PRO A C 1
ATOM 1404 O O . PRO A 1 172 ? -6.193 7.837 22.038 1.00 47.88 172 PRO A O 1
ATOM 1407 N N . SER A 1 173 ? -4.461 6.588 22.679 1.00 39.44 173 SER A N 1
ATOM 1408 C CA . SER A 1 173 ? -3.893 7.635 23.520 1.00 39.44 173 SER A CA 1
ATOM 1409 C C . SER A 1 173 ? -3.577 8.861 22.636 1.00 39.44 173 SER A C 1
ATOM 1411 O O . SER A 1 173 ? -3.209 8.712 21.472 1.00 39.44 173 SER A O 1
ATOM 1413 N N . PRO A 1 174 ? -3.661 10.104 23.144 1.00 41.47 174 PRO A N 1
ATOM 1414 C CA . PRO A 1 174 ? -3.361 11.297 22.343 1.00 41.47 174 PRO A CA 1
ATOM 1415 C C . PRO A 1 174 ? -1.916 11.350 21.796 1.00 41.47 174 PRO A C 1
ATOM 1417 O O . PRO A 1 174 ? -1.612 12.257 21.027 1.00 41.47 174 PRO A O 1
ATOM 1420 N N . ASN A 1 175 ? -1.057 10.397 22.188 1.00 37.22 175 ASN A N 1
ATOM 1421 C CA . ASN A 1 175 ? 0.325 10.228 21.741 1.00 37.22 175 ASN A CA 1
ATOM 1422 C C . ASN A 1 175 ? 0.594 8.901 21.007 1.00 37.22 175 ASN A C 1
ATOM 1424 O O . ASN A 1 175 ? 1.721 8.686 20.570 1.00 37.22 175 ASN A O 1
ATOM 1428 N N . THR A 1 176 ? -0.384 8.006 20.877 1.00 40.44 176 THR A N 1
ATOM 1429 C CA . THR A 1 176 ? -0.290 6.894 19.929 1.00 40.44 176 THR A CA 1
ATOM 1430 C C . THR A 1 176 ? -0.796 7.459 18.624 1.00 40.44 176 THR A C 1
ATOM 1432 O O . THR A 1 176 ? -1.991 7.717 18.472 1.00 40.44 176 THR A O 1
ATOM 1435 N N . SER A 1 177 ? 0.139 7.742 17.720 1.00 41.81 177 SER A N 1
ATOM 1436 C CA . SER A 1 177 ? -0.144 7.868 16.297 1.00 41.81 177 SER A CA 1
ATOM 1437 C C . SER A 1 177 ? -1.198 6.821 15.940 1.00 41.81 177 SER A C 1
ATOM 1439 O O . SER A 1 177 ? -1.077 5.675 16.378 1.00 41.81 177 SER A O 1
ATOM 1441 N N . GLY A 1 178 ? -2.266 7.228 15.250 1.00 52.22 178 GLY A N 1
ATOM 1442 C CA . GLY A 1 178 ? -3.246 6.275 14.735 1.00 52.22 178 GLY A CA 1
ATOM 1443 C C . GLY A 1 178 ? -2.551 5.199 13.905 1.00 52.22 178 GLY A C 1
ATOM 1444 O O . GLY A 1 178 ? -1.348 5.287 13.651 1.00 52.22 178 GLY A O 1
ATOM 1445 N N . TRP A 1 179 ? -3.303 4.187 13.483 1.00 59.03 179 TRP A N 1
ATOM 1446 C CA . TRP A 1 179 ? -2.799 3.271 12.473 1.00 59.03 179 TRP A CA 1
ATOM 1447 C C . TRP A 1 179 ? -2.229 4.119 11.325 1.00 59.03 179 TRP A C 1
ATOM 1449 O O . TRP A 1 179 ? -2.955 4.929 10.750 1.00 59.03 179 TRP A O 1
ATOM 1459 N N . ASP A 1 180 ? -0.922 4.003 11.081 1.00 60.03 180 ASP A N 1
ATOM 1460 C CA . ASP A 1 180 ? -0.215 4.633 9.963 1.00 60.03 180 ASP A CA 1
ATOM 1461 C C . ASP A 1 180 ? 0.142 3.517 8.982 1.00 60.03 180 ASP A C 1
ATOM 1463 O O . ASP A 1 180 ? 1.289 3.058 8.936 1.00 60.03 180 ASP A O 1
ATOM 1467 N N . PRO A 1 181 ? -0.868 2.920 8.327 1.00 65.75 181 PRO A N 1
ATOM 1468 C CA . PRO A 1 181 ? -0.598 1.877 7.374 1.00 65.75 181 PRO A CA 1
ATOM 1469 C C . PRO A 1 181 ? 0.127 2.447 6.177 1.00 65.75 181 PRO A C 1
ATOM 1471 O O . PRO A 1 181 ? -0.272 3.450 5.586 1.00 65.75 181 PRO A O 1
ATOM 1474 N N . LEU A 1 182 ? 1.159 1.722 5.781 1.00 69.25 182 LEU A N 1
ATOM 1475 C CA . LEU A 1 182 ? 1.801 1.945 4.504 1.00 69.25 182 LEU A CA 1
ATOM 1476 C C . LEU A 1 182 ? 0.772 1.677 3.391 1.00 69.25 182 LEU A C 1
ATOM 1478 O O . LEU A 1 182 ? -0.100 0.816 3.562 1.00 69.25 182 LEU A O 1
ATOM 1482 N N . PRO A 1 183 ? 0.842 2.381 2.255 1.00 75.88 183 PRO A N 1
ATOM 1483 C CA . PRO A 1 183 ? 0.092 1.992 1.070 1.00 75.88 183 PRO A CA 1
ATOM 1484 C C . PRO A 1 183 ? 0.275 0.496 0.771 1.00 75.88 183 PRO A C 1
ATOM 1486 O O . PRO A 1 183 ? 1.332 -0.061 1.053 1.00 75.88 183 PRO A O 1
ATOM 1489 N N . GLY A 1 184 ? -0.760 -0.174 0.270 1.00 74.56 184 GLY A N 1
ATOM 1490 C CA . GLY A 1 184 ? -0.725 -1.612 0.002 1.00 74.56 184 GLY A CA 1
ATOM 1491 C C . GLY A 1 184 ? -2.070 -2.311 0.186 1.00 74.56 184 GLY A C 1
ATOM 1492 O O . GLY A 1 184 ? -3.092 -1.680 0.454 1.00 74.56 184 GLY A O 1
ATOM 1493 N N . ARG A 1 185 ? -2.073 -3.638 0.025 1.00 79.38 185 ARG A N 1
ATOM 1494 C CA . ARG A 1 185 ? -3.253 -4.501 0.201 1.00 79.38 185 ARG A CA 1
ATOM 1495 C C . ARG A 1 185 ? -3.233 -5.193 1.555 1.00 79.38 185 ARG A C 1
ATOM 1497 O O . ARG A 1 185 ? -2.204 -5.706 1.991 1.00 79.38 185 ARG A O 1
ATOM 1504 N N . TYR A 1 186 ? -4.394 -5.230 2.188 1.00 83.44 186 TYR A N 1
ATOM 1505 C CA . TYR A 1 186 ? -4.571 -5.648 3.565 1.00 83.44 186 TYR A CA 1
ATOM 1506 C C . TYR A 1 186 ? -5.667 -6.713 3.651 1.00 83.44 186 TYR A C 1
ATOM 1508 O O . TYR A 1 186 ? -6.853 -6.371 3.643 1.00 83.44 186 TYR A O 1
ATOM 1516 N N . PRO A 1 187 ? -5.299 -8.005 3.752 1.00 87.50 187 PRO A N 1
ATOM 1517 C CA . PRO A 1 187 ? -6.249 -9.027 4.153 1.00 87.50 187 PRO A CA 1
ATOM 1518 C C . PRO A 1 187 ? -6.629 -8.804 5.619 1.00 87.50 187 PRO A C 1
ATOM 1520 O O . PRO A 1 187 ? -5.761 -8.655 6.488 1.00 87.50 187 PRO A O 1
ATOM 1523 N N . LEU A 1 188 ? -7.930 -8.801 5.885 1.00 90.38 188 LEU A N 1
ATOM 1524 C CA . LEU A 1 188 ? -8.516 -8.622 7.202 1.00 90.38 188 LEU A CA 1
ATOM 1525 C C . LEU A 1 188 ? -9.486 -9.764 7.491 1.00 90.38 188 LEU A C 1
ATOM 1527 O O . LEU A 1 188 ? -10.435 -9.995 6.746 1.00 90.38 188 LEU A O 1
ATOM 1531 N N . SER A 1 189 ? -9.281 -10.435 8.619 1.00 91.38 189 SER A N 1
ATOM 1532 C CA . SER A 1 189 ? -10.237 -11.372 9.197 1.00 91.38 189 SER A CA 1
ATOM 1533 C C . SER A 1 189 ? -10.697 -10.848 10.552 1.00 91.38 189 SER A C 1
ATOM 1535 O O . SER A 1 189 ? -9.880 -10.591 11.431 1.00 91.38 189 SER A O 1
ATOM 1537 N N . VAL A 1 190 ? -12.005 -10.715 10.742 1.00 93.38 190 VAL A N 1
ATOM 1538 C CA . VAL A 1 190 ? -12.619 -10.251 11.990 1.00 93.38 190 VAL A CA 1
ATOM 1539 C C . VAL A 1 190 ? -13.523 -11.345 12.538 1.00 93.38 190 VAL A C 1
ATOM 1541 O O . VAL A 1 190 ? -14.335 -11.905 11.803 1.00 93.38 190 VAL A O 1
ATOM 1544 N N . ARG A 1 191 ? -13.371 -11.665 13.823 1.00 94.06 191 ARG A N 1
ATOM 1545 C CA . ARG A 1 191 ? -14.135 -12.698 14.536 1.00 94.06 191 ARG A CA 1
ATOM 1546 C C . ARG A 1 191 ? -14.749 -12.097 15.792 1.00 94.06 191 ARG A C 1
ATOM 1548 O O . ARG A 1 191 ? -14.022 -11.505 16.583 1.00 94.06 191 ARG A O 1
ATOM 1555 N N . ALA A 1 192 ? -16.050 -12.258 15.988 1.00 90.44 192 ALA A N 1
ATOM 1556 C CA . ALA A 1 192 ? -16.755 -11.838 17.196 1.00 90.44 192 ALA A CA 1
ATOM 1557 C C . ALA A 1 192 ? -17.002 -13.037 18.116 1.00 90.44 192 ALA A C 1
ATOM 1559 O O . ALA A 1 192 ? -17.322 -14.129 17.637 1.00 90.44 192 ALA A O 1
ATOM 1560 N N . PHE A 1 193 ? -16.893 -12.822 19.425 1.00 89.19 193 PHE A N 1
ATOM 1561 C CA . PHE A 1 193 ? -17.063 -13.849 20.445 1.00 89.19 193 PHE A CA 1
ATOM 1562 C C . PHE A 1 193 ? -18.123 -13.452 21.476 1.00 89.19 193 PHE A C 1
ATOM 1564 O O . PHE A 1 193 ? -18.270 -12.283 21.827 1.00 89.19 193 PHE A O 1
ATOM 1571 N N . GLU A 1 194 ? -18.850 -14.455 21.962 1.00 89.81 194 GLU A N 1
ATOM 1572 C CA . GLU A 1 194 ? -19.677 -14.374 23.164 1.00 89.81 194 GLU A CA 1
ATOM 1573 C C . GLU A 1 194 ? -19.171 -15.419 24.162 1.00 89.81 194 GLU A C 1
ATOM 1575 O O . GLU A 1 194 ? -19.219 -16.625 23.896 1.00 89.81 194 GLU A O 1
ATOM 1580 N N . LYS A 1 195 ? -18.697 -14.981 25.335 1.00 86.12 195 LYS A N 1
ATOM 1581 C CA . LYS A 1 195 ? -18.213 -15.863 26.414 1.00 86.12 195 LYS A CA 1
ATOM 1582 C C . LYS A 1 195 ? -17.146 -16.856 25.928 1.00 86.12 195 LYS A C 1
ATOM 1584 O O . LYS A 1 195 ? -17.067 -17.986 26.414 1.00 86.12 195 LYS A O 1
ATOM 1589 N N . GLY A 1 196 ? -16.331 -16.431 24.960 1.00 85.19 196 GLY A N 1
ATOM 1590 C CA . GLY A 1 196 ? -15.274 -17.234 24.338 1.00 85.19 196 GLY A CA 1
ATOM 1591 C C . GLY A 1 196 ? -15.722 -18.179 23.214 1.00 85.19 196 GLY A C 1
ATOM 1592 O O . GLY A 1 196 ? -14.894 -18.943 22.721 1.00 85.19 196 GLY A O 1
ATOM 1593 N N . VAL A 1 197 ? -16.989 -18.147 22.789 1.00 89.75 197 VAL A N 1
ATOM 1594 C CA . VAL A 1 197 ? -17.489 -18.892 21.619 1.00 89.75 197 VAL A CA 1
ATOM 1595 C C . VAL A 1 197 ? -17.558 -17.956 20.418 1.00 89.75 197 VAL A C 1
ATOM 1597 O O . VAL A 1 197 ? -18.118 -16.873 20.535 1.00 89.75 197 VAL A O 1
ATOM 1600 N N . GLU A 1 198 ? -16.999 -18.358 19.272 1.00 93.25 198 GLU A N 1
ATOM 1601 C CA . GLU A 1 198 ? -17.093 -17.579 18.028 1.00 93.25 198 GLU A CA 1
ATOM 1602 C C . GLU A 1 198 ? -18.552 -17.551 17.550 1.00 93.25 198 GLU A C 1
ATOM 1604 O O . GLU A 1 198 ? -19.153 -18.603 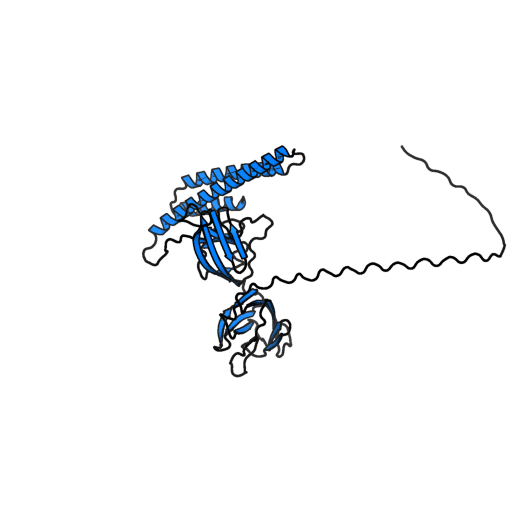17.319 1.00 93.25 198 GLU A O 1
ATOM 1609 N N . VAL A 1 199 ? -19.122 -16.351 17.432 1.00 90.19 199 VAL A N 1
ATOM 1610 C CA . VAL A 1 199 ? -20.530 -16.133 17.051 1.00 90.19 199 VAL A CA 1
ATOM 1611 C C . VAL A 1 199 ? -20.686 -15.499 15.671 1.00 90.19 199 VAL A C 1
ATOM 1613 O O . VAL A 1 199 ? -21.741 -15.634 15.057 1.00 90.19 199 VAL A O 1
ATOM 1616 N N . ALA A 1 200 ? -19.644 -14.840 15.157 1.00 90.44 200 ALA A N 1
ATOM 1617 C CA . ALA A 1 200 ? -19.609 -14.327 13.792 1.00 90.44 200 ALA A CA 1
ATOM 1618 C C . ALA A 1 200 ? -18.169 -14.211 13.281 1.00 90.44 200 ALA A C 1
ATOM 1620 O O . ALA A 1 200 ? -17.245 -13.941 14.049 1.00 90.44 200 ALA A O 1
ATOM 1621 N N . MET A 1 201 ? -17.994 -14.348 11.969 1.00 92.38 201 MET A N 1
ATOM 1622 C CA . MET A 1 201 ? -16.728 -14.123 11.278 1.00 92.38 201 MET A CA 1
ATOM 1623 C C . MET A 1 201 ? -16.975 -13.379 9.968 1.00 92.38 201 MET A C 1
ATOM 1625 O O . MET A 1 201 ? -17.958 -13.638 9.275 1.00 92.38 201 MET A O 1
ATOM 1629 N N . ARG A 1 202 ? -16.042 -12.497 9.604 1.00 90.50 202 ARG A N 1
ATOM 1630 C CA . ARG A 1 202 ? -15.981 -11.865 8.287 1.00 90.50 202 ARG A CA 1
ATOM 1631 C C . ARG A 1 202 ? -14.536 -11.729 7.828 1.00 90.50 202 ARG A C 1
ATOM 1633 O O . ARG A 1 202 ? -13.693 -11.257 8.586 1.00 90.50 202 ARG A O 1
ATOM 1640 N N . SER A 1 203 ? -14.267 -12.101 6.581 1.00 90.50 203 SER A N 1
ATOM 1641 C CA . SER A 1 203 ? -12.964 -11.917 5.939 1.00 90.50 203 SER A CA 1
ATOM 1642 C C . SER A 1 203 ? -13.121 -11.113 4.655 1.00 90.50 203 SER A C 1
ATOM 1644 O O . SER A 1 203 ? -14.072 -11.341 3.910 1.00 90.50 203 SER A O 1
ATOM 1646 N N . LEU A 1 204 ? -12.215 -10.167 4.426 1.00 90.19 204 LEU A N 1
ATOM 1647 C CA . LEU A 1 204 ? -12.157 -9.342 3.220 1.00 90.19 204 LEU A CA 1
ATOM 1648 C C . LEU A 1 204 ? -10.725 -8.864 2.958 1.00 90.19 204 LEU A C 1
ATOM 1650 O O . LEU A 1 204 ? -9.876 -8.908 3.851 1.00 90.19 204 LEU A O 1
ATOM 1654 N N . GLU A 1 205 ? -10.465 -8.372 1.755 1.00 87.00 205 GLU A N 1
ATOM 1655 C CA . GLU A 1 205 ? -9.272 -7.602 1.412 1.00 87.00 205 GLU A CA 1
ATOM 1656 C C . GLU A 1 205 ? -9.663 -6.149 1.119 1.00 87.00 205 GLU A C 1
ATOM 1658 O O . GLU A 1 205 ? -10.670 -5.879 0.469 1.00 87.00 205 GLU A O 1
ATOM 1663 N N . PHE A 1 206 ? -8.855 -5.194 1.571 1.00 87.31 206 PHE A N 1
ATOM 1664 C CA . PHE A 1 206 ? -8.965 -3.797 1.150 1.00 87.31 206 PHE A CA 1
ATOM 1665 C C . PHE A 1 206 ? 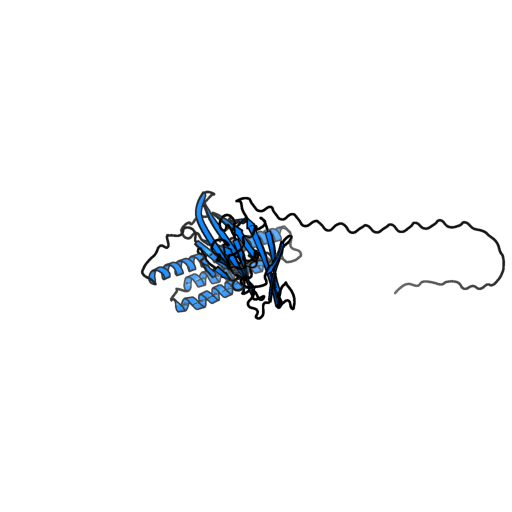-7.588 -3.233 0.807 1.00 87.31 206 PHE A C 1
ATOM 1667 O O . PHE A 1 206 ? -6.564 -3.771 1.232 1.00 87.31 206 PHE A O 1
ATOM 1674 N N . SER A 1 207 ? -7.545 -2.150 0.036 1.00 83.12 207 SER A N 1
ATOM 1675 C CA . SER A 1 207 ? -6.305 -1.463 -0.312 1.00 83.12 207 SER A CA 1
ATOM 1676 C C . SER A 1 207 ? -6.241 -0.058 0.265 1.00 83.12 207 SER A C 1
ATOM 1678 O O . SER A 1 207 ? -7.245 0.634 0.446 1.00 83.12 207 SER A O 1
ATOM 1680 N N . ILE A 1 208 ? -5.018 0.370 0.541 1.00 80.38 208 ILE A N 1
ATOM 1681 C CA . ILE A 1 208 ? -4.684 1.741 0.883 1.00 80.38 208 ILE A CA 1
ATOM 1682 C C . ILE A 1 208 ? -3.806 2.246 -0.244 1.00 80.38 208 ILE A C 1
ATOM 1684 O O . ILE A 1 208 ? -2.714 1.734 -0.472 1.00 80.38 208 ILE A O 1
ATOM 1688 N N . ASN A 1 209 ? -4.321 3.211 -0.981 1.00 75.62 209 ASN A N 1
ATOM 1689 C CA . ASN A 1 209 ? -3.655 3.802 -2.116 1.00 75.62 209 ASN A CA 1
ATOM 1690 C C . ASN A 1 209 ? -2.706 4.897 -1.625 1.00 75.62 209 ASN A C 1
ATOM 1692 O O . ASN A 1 209 ? -3.015 5.666 -0.708 1.00 75.62 209 ASN A O 1
ATOM 1696 N N . GLU A 1 210 ? -1.550 4.959 -2.269 1.00 70.56 210 GLU A N 1
ATOM 1697 C CA . GLU A 1 210 ? -0.620 6.072 -2.154 1.00 70.56 210 GLU A CA 1
ATOM 1698 C C . GLU A 1 210 ? -1.172 7.288 -2.919 1.00 70.56 210 GLU A C 1
ATOM 1700 O O . GLU A 1 210 ? -1.938 7.122 -3.874 1.00 70.56 210 GLU A O 1
ATOM 1705 N N . ALA A 1 211 ? -0.769 8.512 -2.551 1.00 64.75 211 ALA A N 1
ATOM 1706 C CA . ALA A 1 211 ? -0.893 9.622 -3.499 1.00 64.75 211 ALA A CA 1
ATOM 1707 C C . ALA A 1 211 ? -0.165 9.270 -4.806 1.00 64.75 211 ALA A C 1
ATOM 1709 O O . ALA A 1 211 ? 0.770 8.466 -4.788 1.00 64.75 211 ALA A O 1
ATOM 1710 N N . PRO A 1 212 ? -0.516 9.921 -5.929 1.00 66.00 212 PRO A N 1
ATOM 1711 C CA . PRO A 1 212 ? 0.307 9.855 -7.127 1.00 66.00 212 PRO A CA 1
ATOM 1712 C C . PRO A 1 212 ? 1.762 10.153 -6.755 1.00 66.00 212 PRO A C 1
ATOM 1714 O O . PRO A 1 212 ? 2.043 11.210 -6.182 1.00 66.00 212 PRO A O 1
ATOM 1717 N N . ASP A 1 213 ? 2.664 9.212 -7.037 1.00 72.25 213 ASP A N 1
ATOM 1718 C CA . ASP A 1 213 ? 4.070 9.359 -6.676 1.00 72.25 213 ASP A CA 1
ATOM 1719 C C . ASP A 1 213 ? 4.625 10.643 -7.321 1.00 72.25 213 ASP A C 1
ATOM 1721 O O . ASP A 1 213 ? 4.578 10.774 -8.552 1.00 72.25 213 ASP A O 1
ATOM 1725 N N . PRO A 1 214 ? 5.156 11.604 -6.538 1.00 77.00 214 PRO A N 1
ATOM 1726 C CA . PRO A 1 214 ? 5.714 12.835 -7.089 1.00 77.00 214 PRO A CA 1
ATOM 1727 C C . PRO A 1 214 ? 6.886 12.587 -8.048 1.00 77.00 214 PRO A C 1
ATOM 1729 O O . PRO A 1 214 ? 7.205 13.477 -8.838 1.00 77.00 214 PRO A O 1
ATOM 1732 N N . SER A 1 215 ? 7.523 11.408 -8.010 1.00 85.88 215 SER A N 1
ATOM 1733 C CA . SER A 1 215 ? 8.557 11.036 -8.981 1.00 85.88 215 SER A CA 1
ATOM 1734 C C . SER A 1 215 ? 8.001 10.813 -10.394 1.00 85.88 215 SER A C 1
ATOM 1736 O O . SER A 1 215 ? 8.764 10.859 -11.359 1.00 85.88 215 SER A O 1
ATOM 1738 N N . GLY A 1 216 ? 6.690 10.582 -10.536 1.00 89.75 216 GLY A N 1
ATOM 1739 C CA . GLY A 1 216 ? 6.047 10.270 -11.811 1.00 89.75 216 GLY A CA 1
ATOM 1740 C C . GLY A 1 216 ? 6.450 8.915 -12.400 1.00 89.75 216 GLY A C 1
ATOM 1741 O O . GLY A 1 216 ? 6.322 8.737 -13.605 1.00 89.75 216 GLY A O 1
ATOM 1742 N N . ILE A 1 217 ? 6.972 7.984 -11.598 1.00 94.06 217 ILE A N 1
ATOM 1743 C CA . ILE A 1 217 ? 7.318 6.625 -12.031 1.00 94.06 217 ILE A CA 1
ATOM 1744 C C . ILE A 1 217 ? 6.220 5.680 -11.544 1.00 94.06 217 ILE A C 1
ATOM 1746 O O . ILE A 1 217 ? 6.167 5.404 -10.348 1.00 94.06 217 ILE A O 1
ATOM 1750 N N . SER A 1 218 ? 5.363 5.148 -12.421 1.00 92.94 218 SER A N 1
ATOM 1751 C CA . SER A 1 218 ? 4.463 4.046 -12.039 1.00 92.94 218 SER A CA 1
ATOM 1752 C C . SER A 1 218 ? 5.206 2.711 -12.091 1.00 92.94 218 SER A C 1
ATOM 1754 O O . SER A 1 218 ? 6.091 2.504 -12.925 1.00 92.94 218 SER A O 1
ATOM 1756 N N . LEU A 1 219 ? 4.883 1.819 -11.154 1.00 95.50 219 LEU A N 1
ATOM 1757 C CA . LEU A 1 219 ? 5.481 0.491 -11.050 1.00 95.50 219 LEU A CA 1
ATOM 1758 C C . LEU A 1 219 ? 4.377 -0.552 -11.078 1.00 95.50 219 LEU A C 1
ATOM 1760 O O . LEU A 1 219 ? 3.420 -0.447 -10.318 1.00 95.50 219 LEU A O 1
ATOM 1764 N N . SER A 1 220 ? 4.541 -1.581 -11.899 1.00 94.50 220 SER A N 1
ATOM 1765 C CA . SER A 1 220 ? 3.571 -2.664 -12.030 1.00 94.50 220 SER A CA 1
ATOM 1766 C C . SER A 1 220 ? 4.237 -4.021 -11.856 1.00 94.50 220 SER A C 1
ATOM 1768 O O . SER A 1 220 ? 5.313 -4.272 -12.396 1.00 94.50 220 SER A O 1
ATOM 1770 N N . LEU A 1 221 ? 3.577 -4.917 -11.126 1.00 94.50 221 LEU A N 1
ATOM 1771 C CA . LEU A 1 221 ? 3.892 -6.338 -11.133 1.00 94.50 221 LEU A CA 1
ATOM 1772 C C . LEU A 1 221 ? 3.366 -6.930 -12.441 1.00 94.50 221 LEU A C 1
ATOM 1774 O O . LEU A 1 221 ? 2.182 -6.781 -12.757 1.00 94.50 221 LEU A O 1
ATOM 1778 N N . VAL A 1 222 ? 4.227 -7.612 -13.184 1.00 95.25 222 VAL A N 1
ATOM 1779 C CA . VAL A 1 222 ? 3.873 -8.261 -14.452 1.00 95.25 222 VAL A CA 1
ATOM 1780 C C . VAL A 1 222 ? 4.110 -9.759 -14.371 1.00 95.25 222 VAL A C 1
ATOM 1782 O O . VAL A 1 222 ? 4.976 -10.206 -13.621 1.00 95.25 222 VAL A O 1
ATOM 1785 N N . ASN A 1 223 ? 3.348 -10.529 -15.141 1.00 91.56 223 ASN A N 1
ATOM 1786 C CA . ASN A 1 223 ? 3.615 -11.941 -15.372 1.00 91.56 223 ASN A CA 1
ATOM 1787 C C . ASN A 1 223 ? 4.579 -12.080 -16.555 1.00 91.56 223 ASN A C 1
ATOM 1789 O O . ASN A 1 223 ? 4.297 -11.539 -17.619 1.00 91.56 223 ASN A O 1
ATOM 1793 N N . THR A 1 224 ? 5.684 -12.801 -16.382 1.00 92.00 224 THR A N 1
ATOM 1794 C CA . THR A 1 224 ? 6.723 -12.959 -17.415 1.00 92.00 224 THR A CA 1
ATOM 1795 C C . THR A 1 224 ? 6.441 -14.090 -18.400 1.00 92.00 224 THR A C 1
ATOM 1797 O O . THR A 1 224 ? 7.195 -14.287 -19.337 1.00 92.00 224 THR A O 1
ATOM 1800 N N . HIS A 1 225 ? 5.383 -14.875 -18.187 1.00 88.94 225 HIS A N 1
ATOM 1801 C CA . HIS A 1 225 ? 4.962 -15.913 -19.130 1.00 88.94 225 HIS A CA 1
ATOM 1802 C C . HIS A 1 225 ? 3.885 -15.417 -20.100 1.00 88.94 225 HIS A C 1
ATOM 1804 O O . HIS A 1 225 ? 3.784 -15.909 -21.219 1.00 88.94 225 HIS A O 1
ATOM 1810 N N . SER A 1 226 ? 3.035 -14.491 -19.652 1.00 89.94 226 SER A N 1
ATOM 1811 C CA . SER A 1 226 ? 1.920 -13.959 -20.440 1.00 89.94 226 SER A CA 1
ATOM 1812 C C . SER A 1 226 ? 2.060 -12.476 -20.788 1.00 89.94 226 SER A C 1
ATOM 1814 O O . SER A 1 226 ? 1.096 -11.899 -21.286 1.00 89.94 226 SER A O 1
ATOM 1816 N N . ASP A 1 227 ? 3.169 -11.845 -20.399 1.00 90.88 227 ASP A N 1
ATOM 1817 C CA . ASP A 1 227 ? 3.475 -10.408 -20.521 1.00 90.88 227 ASP A CA 1
ATOM 1818 C C . ASP A 1 227 ? 2.381 -9.465 -19.998 1.00 90.88 227 ASP A C 1
ATOM 1820 O O . ASP A 1 227 ? 2.274 -8.291 -20.363 1.00 90.88 227 ASP A O 1
ATOM 1824 N N . ALA A 1 228 ? 1.538 -9.982 -19.106 1.00 88.31 228 ALA A N 1
ATOM 1825 C CA . ALA A 1 228 ? 0.368 -9.277 -18.620 1.00 88.31 228 ALA A CA 1
ATOM 1826 C C . ALA A 1 228 ? 0.715 -8.464 -17.376 1.00 88.31 228 ALA A C 1
ATOM 1828 O O . ALA A 1 228 ? 1.336 -8.969 -16.437 1.00 88.31 228 ALA A O 1
ATOM 1829 N N . VAL A 1 229 ? 0.233 -7.223 -17.327 1.00 91.56 229 VAL A N 1
ATOM 1830 C CA . VAL A 1 229 ? 0.204 -6.445 -16.087 1.00 91.56 229 VAL A CA 1
ATOM 1831 C C . VAL A 1 229 ? -0.770 -7.111 -15.119 1.00 91.56 229 VAL A C 1
ATOM 1833 O O . VAL A 1 229 ? -1.957 -7.240 -15.409 1.00 91.56 229 VAL A O 1
ATOM 1836 N N . LEU A 1 230 ? -0.256 -7.543 -13.969 1.00 85.94 230 LEU A N 1
ATOM 1837 C CA . LEU A 1 230 ? -1.046 -8.182 -12.919 1.00 85.94 230 LEU A CA 1
ATOM 1838 C C . LEU A 1 230 ? -1.696 -7.130 -12.026 1.00 85.94 230 LEU A C 1
ATOM 1840 O O . LEU A 1 230 ? -2.886 -7.212 -11.728 1.00 85.94 230 LEU A O 1
ATOM 1844 N N . ARG A 1 231 ? -0.898 -6.158 -11.572 1.00 85.62 231 ARG A N 1
ATOM 1845 C CA . ARG A 1 231 ? -1.339 -5.065 -10.698 1.00 85.62 231 ARG A CA 1
ATOM 1846 C C . ARG A 1 231 ? -0.277 -3.980 -10.576 1.00 85.62 231 ARG A C 1
ATOM 1848 O O . ARG A 1 231 ? 0.910 -4.268 -10.689 1.00 85.62 231 ARG A O 1
ATOM 1855 N N . GLU A 1 232 ? -0.703 -2.773 -10.233 1.00 87.56 232 GLU A N 1
ATOM 1856 C CA . GLU A 1 232 ? 0.202 -1.702 -9.811 1.00 87.56 232 GLU A CA 1
ATOM 1857 C C . GLU A 1 232 ? 0.802 -2.000 -8.419 1.00 87.56 232 GLU A C 1
ATOM 1859 O O . GLU A 1 232 ? 0.183 -2.686 -7.589 1.00 87.56 232 GLU A O 1
ATOM 1864 N N . LEU A 1 233 ? 2.023 -1.515 -8.187 1.00 87.50 233 LEU A N 1
ATOM 1865 C CA . LEU A 1 233 ? 2.765 -1.597 -6.932 1.00 87.50 233 LEU A CA 1
ATOM 1866 C C . LEU A 1 233 ? 2.708 -0.261 -6.184 1.00 87.50 233 LEU A C 1
ATOM 1868 O O . LEU A 1 233 ? 2.925 0.815 -6.748 1.00 87.50 233 LEU A O 1
ATOM 1872 N N . SER A 1 234 ? 2.465 -0.351 -4.882 1.00 84.19 234 SER A N 1
ATOM 1873 C CA . SER A 1 234 ? 2.597 0.773 -3.948 1.00 84.19 234 SER A CA 1
ATOM 1874 C C . SER A 1 234 ? 4.052 0.941 -3.481 1.00 84.19 234 SER A C 1
ATOM 1876 O O . SER A 1 234 ? 4.864 0.044 -3.703 1.00 84.19 234 SER A O 1
ATOM 1878 N N . SER A 1 235 ? 4.414 2.056 -2.827 1.00 83.00 235 SER A N 1
ATOM 1879 C CA . SER A 1 235 ? 5.772 2.247 -2.267 1.00 83.00 235 SER A CA 1
ATOM 1880 C C . SER A 1 235 ? 6.200 1.167 -1.283 1.00 83.00 235 SER A C 1
ATOM 1882 O O . SER A 1 235 ? 7.392 0.886 -1.172 1.00 83.00 235 SER A O 1
ATOM 1884 N N . VAL A 1 236 ? 5.245 0.524 -0.612 1.00 83.44 236 VAL A N 1
ATOM 1885 C CA . VAL A 1 236 ? 5.472 -0.705 0.141 1.00 83.44 236 VAL A CA 1
ATOM 1886 C C . VAL A 1 236 ? 4.450 -1.739 -0.297 1.00 83.44 236 VAL A C 1
ATOM 1888 O O . VAL A 1 236 ? 3.267 -1.443 -0.410 1.00 83.44 236 VAL A O 1
ATOM 1891 N N . ASP A 1 237 ? 4.887 -2.963 -0.569 1.00 81.94 237 ASP A N 1
ATOM 1892 C CA . ASP A 1 237 ? 3.986 -3.992 -1.071 1.00 81.94 237 ASP A CA 1
ATOM 1893 C C . ASP A 1 237 ? 4.379 -5.392 -0.601 1.00 81.94 237 ASP A C 1
ATOM 1895 O O . ASP A 1 237 ? 5.523 -5.653 -0.230 1.00 81.94 237 ASP A O 1
ATOM 1899 N N . SER A 1 238 ? 3.415 -6.310 -0.605 1.00 84.00 238 SER A N 1
ATOM 1900 C CA . SER A 1 238 ? 3.642 -7.726 -0.311 1.00 84.00 238 SER A CA 1
ATOM 1901 C C . SER A 1 238 ? 3.258 -8.573 -1.517 1.00 84.00 238 SER A C 1
ATOM 1903 O O . SER A 1 238 ? 2.173 -8.428 -2.082 1.00 84.00 238 SER A O 1
ATOM 1905 N N . VAL A 1 239 ? 4.143 -9.486 -1.913 1.00 83.94 239 VAL A N 1
ATOM 1906 C CA . VAL A 1 239 ? 3.918 -10.379 -3.054 1.00 83.94 239 VAL A CA 1
ATOM 1907 C C . VAL A 1 239 ? 4.090 -11.824 -2.600 1.00 83.94 239 VAL A C 1
ATOM 1909 O O . VAL A 1 239 ? 5.148 -12.230 -2.117 1.00 83.94 239 VAL A O 1
ATOM 1912 N N . ASP A 1 240 ? 3.025 -12.608 -2.754 1.00 83.94 240 ASP A N 1
ATOM 1913 C CA . ASP A 1 240 ? 3.058 -14.054 -2.556 1.00 83.94 240 ASP A CA 1
ATOM 1914 C C . ASP A 1 240 ? 3.416 -14.745 -3.871 1.00 83.94 240 ASP A C 1
ATOM 1916 O O . ASP A 1 240 ? 2.603 -14.811 -4.794 1.00 83.94 240 ASP A O 1
ATOM 1920 N N . LEU A 1 241 ? 4.633 -15.276 -3.943 1.00 86.38 241 LEU A N 1
ATOM 1921 C CA . LEU A 1 241 ? 5.189 -15.900 -5.145 1.00 86.38 241 LEU A CA 1
ATOM 1922 C C . LEU A 1 241 ? 4.509 -17.233 -5.496 1.00 86.38 241 LEU A C 1
ATOM 1924 O O . LEU A 1 241 ? 4.716 -17.765 -6.581 1.00 86.38 241 LEU A O 1
ATOM 1928 N N . ARG A 1 242 ? 3.675 -17.779 -4.600 1.00 84.25 242 ARG A N 1
ATOM 1929 C CA . ARG A 1 242 ? 2.838 -18.956 -4.891 1.00 84.25 242 ARG A CA 1
ATOM 1930 C C . ARG A 1 242 ? 1.584 -18.583 -5.675 1.00 84.25 242 ARG A C 1
ATOM 1932 O O . ARG A 1 242 ? 1.069 -19.403 -6.426 1.00 84.25 242 ARG A O 1
ATOM 1939 N N . ILE A 1 243 ? 1.086 -17.365 -5.455 1.00 79.31 243 ILE A N 1
ATOM 1940 C CA . ILE A 1 243 ? -0.077 -16.805 -6.152 1.00 79.31 243 ILE A CA 1
ATOM 1941 C C . ILE A 1 243 ? 0.375 -16.191 -7.474 1.00 79.31 243 ILE A C 1
ATOM 1943 O O . ILE A 1 243 ? -0.264 -16.393 -8.503 1.00 79.31 243 ILE A O 1
ATOM 1947 N N . PHE A 1 244 ? 1.499 -15.477 -7.440 1.00 81.25 244 PHE A N 1
ATOM 1948 C CA . PHE A 1 244 ? 2.101 -14.840 -8.601 1.00 81.25 244 PHE A CA 1
ATOM 1949 C C . PHE A 1 244 ? 3.475 -15.465 -8.887 1.00 81.25 244 PHE A C 1
ATOM 1951 O O . PHE A 1 244 ? 4.499 -14.874 -8.537 1.00 81.25 244 PHE A O 1
ATOM 1958 N N . PRO A 1 245 ? 3.520 -16.675 -9.476 1.00 81.69 245 PRO A N 1
ATOM 1959 C CA . PRO A 1 245 ? 4.765 -17.224 -9.994 1.00 81.69 245 PRO A CA 1
ATOM 1960 C C . PRO A 1 245 ? 5.189 -16.454 -11.252 1.00 81.69 245 PRO A C 1
ATOM 1962 O O . PRO A 1 245 ? 4.340 -15.895 -11.950 1.00 81.69 245 PRO A O 1
ATOM 1965 N N . ASN A 1 246 ? 6.487 -16.477 -11.566 1.00 88.94 246 ASN A N 1
ATOM 1966 C CA . ASN A 1 246 ? 7.054 -15.910 -12.798 1.00 88.94 246 ASN A CA 1
ATOM 1967 C C . ASN A 1 246 ? 6.707 -14.422 -12.951 1.00 88.94 246 ASN A C 1
ATOM 1969 O O . ASN A 1 246 ? 5.956 -14.019 -13.840 1.00 88.94 246 ASN A O 1
ATOM 1973 N N . VAL A 1 247 ? 7.190 -13.612 -12.012 1.00 93.50 247 VAL A N 1
ATOM 1974 C CA . VAL A 1 247 ? 6.905 -12.176 -11.971 1.00 93.50 247 VAL A CA 1
ATOM 1975 C C . VAL A 1 247 ? 8.131 -11.346 -12.288 1.00 93.50 247 VAL A C 1
ATOM 1977 O O . VAL A 1 247 ? 9.249 -11.766 -12.028 1.00 93.50 247 VAL A O 1
ATOM 1980 N N . SER A 1 248 ? 7.913 -10.137 -12.790 1.00 96.00 248 SER A N 1
ATOM 1981 C CA . SER A 1 248 ? 8.919 -9.077 -12.894 1.00 96.00 248 SER A CA 1
ATOM 1982 C C . SER A 1 248 ? 8.271 -7.738 -12.532 1.00 96.00 248 SER A C 1
ATOM 1984 O O . SER A 1 248 ? 7.070 -7.673 -12.246 1.00 96.00 248 SER A O 1
ATOM 1986 N N . ILE A 1 249 ? 9.062 -6.668 -12.509 1.00 97.25 249 ILE A N 1
ATOM 1987 C CA . ILE A 1 249 ? 8.575 -5.312 -12.241 1.00 97.25 249 ILE A CA 1
ATOM 1988 C C . ILE A 1 249 ? 8.751 -4.478 -13.497 1.00 97.25 249 ILE A C 1
ATOM 1990 O O . ILE A 1 249 ? 9.869 -4.316 -13.980 1.00 97.25 249 ILE A O 1
ATOM 1994 N N . LEU A 1 250 ? 7.653 -3.928 -13.992 1.00 97.25 250 LEU A N 1
ATOM 1995 C CA . LEU A 1 250 ? 7.637 -2.943 -15.061 1.00 97.25 250 LEU A CA 1
ATOM 1996 C C . LEU A 1 250 ? 7.686 -1.540 -14.450 1.00 97.25 250 LEU A C 1
ATOM 1998 O O . LEU A 1 250 ? 6.886 -1.231 -13.566 1.00 97.25 250 LEU A O 1
ATOM 2002 N N . ALA A 1 251 ? 8.604 -0.701 -14.927 1.00 97.50 251 ALA A N 1
ATOM 2003 C CA . ALA A 1 251 ? 8.644 0.721 -14.610 1.00 97.50 251 ALA A CA 1
ATOM 2004 C C . ALA A 1 251 ? 8.198 1.564 -15.807 1.00 97.50 251 ALA A C 1
ATOM 2006 O O . ALA A 1 251 ? 8.684 1.393 -16.927 1.00 97.50 251 ALA A O 1
ATOM 2007 N N . GLU A 1 252 ? 7.325 2.531 -15.543 1.00 96.25 252 GLU A N 1
ATOM 2008 C CA . GLU A 1 252 ? 6.772 3.444 -16.543 1.00 96.25 252 GLU A CA 1
ATOM 2009 C C . GLU A 1 252 ? 6.989 4.896 -16.084 1.00 96.25 252 GLU A C 1
ATOM 2011 O O . GLU A 1 252 ? 6.149 5.486 -15.400 1.00 96.25 252 GLU A O 1
ATOM 2016 N N . PRO A 1 253 ? 8.150 5.495 -16.406 1.00 96.19 253 PRO A N 1
ATOM 2017 C CA . PRO A 1 253 ? 8.417 6.889 -16.076 1.00 96.19 253 PRO A CA 1
ATOM 2018 C C . PRO A 1 253 ? 7.589 7.837 -16.955 1.00 96.19 253 PRO A C 1
ATOM 2020 O O . PRO A 1 253 ? 7.589 7.721 -18.180 1.00 96.19 253 PRO A O 1
ATOM 2023 N N . ALA A 1 254 ? 6.943 8.832 -16.347 1.00 93.50 254 ALA A N 1
ATOM 2024 C CA . ALA A 1 254 ? 6.176 9.865 -17.051 1.00 93.50 254 ALA A CA 1
ATOM 2025 C C . ALA A 1 254 ? 7.062 10.922 -17.744 1.00 93.50 254 ALA A C 1
ATOM 2027 O O . ALA A 1 254 ? 6.568 11.759 -18.509 1.00 93.50 254 ALA A O 1
ATOM 2028 N N . GLN A 1 255 ? 8.367 10.929 -17.453 1.00 90.62 255 GLN A N 1
ATOM 2029 C CA . GLN A 1 255 ? 9.318 11.881 -18.019 1.00 90.62 255 GLN A CA 1
ATOM 2030 C C . GLN A 1 255 ? 9.457 11.711 -19.535 1.00 90.62 255 GLN A C 1
ATOM 2032 O O . GLN A 1 255 ? 9.436 10.613 -20.082 1.00 90.62 255 GLN A O 1
ATOM 2037 N N . GLN A 1 256 ? 9.669 12.829 -20.224 1.00 87.12 256 GLN A N 1
ATOM 2038 C CA . GLN A 1 256 ? 10.082 12.820 -21.625 1.00 87.12 256 GLN A CA 1
ATOM 2039 C C . GLN A 1 256 ? 11.594 12.561 -21.716 1.00 87.12 256 GLN A C 1
ATOM 2041 O O . GLN A 1 256 ? 12.340 12.914 -20.804 1.00 87.12 256 GLN A O 1
ATOM 2046 N N . ASN A 1 257 ? 12.058 12.003 -22.837 1.00 92.06 257 ASN A N 1
ATOM 2047 C CA . ASN A 1 257 ? 13.481 11.735 -23.107 1.00 92.06 257 ASN A CA 1
ATOM 2048 C C . ASN A 1 257 ? 14.154 10.752 -22.130 1.00 92.06 257 ASN A C 1
ATOM 2050 O O . ASN A 1 257 ? 15.328 10.911 -21.798 1.00 92.06 257 ASN A O 1
ATOM 2054 N N . VAL A 1 258 ? 13.433 9.723 -21.682 1.00 97.50 258 VAL A N 1
ATOM 2055 C CA . VAL A 1 258 ? 14.035 8.630 -20.908 1.00 97.50 258 VAL A CA 1
ATOM 2056 C C . VAL A 1 258 ? 14.997 7.844 -21.802 1.00 97.50 258 VAL A C 1
ATOM 2058 O O . VAL A 1 258 ? 14.589 7.248 -22.799 1.00 97.50 258 VAL A O 1
ATOM 2061 N N . GLY A 1 259 ? 16.281 7.849 -21.446 1.00 97.25 259 GLY A N 1
ATOM 2062 C CA . GLY A 1 259 ? 17.334 7.116 -22.147 1.00 97.25 259 GLY A CA 1
ATOM 2063 C C . GLY A 1 259 ? 17.658 5.762 -21.515 1.00 97.25 259 GLY A C 1
ATOM 2064 O O . GLY A 1 259 ? 18.058 4.839 -22.229 1.00 97.25 259 GLY A O 1
ATOM 2065 N N . SER A 1 260 ? 17.501 5.630 -20.194 1.00 98.25 260 SER A N 1
ATOM 2066 C CA . SER A 1 260 ? 17.579 4.344 -19.494 1.00 98.25 260 SER A CA 1
ATOM 2067 C C . SER A 1 260 ? 16.949 4.370 -18.101 1.00 98.25 260 SER A C 1
ATOM 2069 O O . SER A 1 260 ? 16.799 5.431 -17.495 1.00 98.25 260 SER A O 1
ATOM 2071 N N . VAL A 1 261 ? 16.626 3.185 -17.584 1.00 98.50 261 VAL A N 1
ATOM 2072 C CA . VAL A 1 261 ? 16.178 2.958 -16.205 1.00 98.50 261 VAL A CA 1
ATOM 2073 C C . VAL A 1 261 ? 17.136 1.977 -15.533 1.00 98.50 261 VAL A C 1
ATOM 2075 O O . VAL A 1 261 ? 17.409 0.902 -16.063 1.00 98.50 261 VAL A O 1
ATOM 2078 N N . LEU A 1 262 ? 17.682 2.354 -14.379 1.00 98.56 262 LEU A N 1
ATOM 2079 C CA . LEU A 1 262 ? 18.510 1.495 -13.536 1.00 98.56 262 LEU A CA 1
ATOM 2080 C C . LEU A 1 262 ? 17.667 0.967 -12.374 1.00 98.56 262 LEU A C 1
ATOM 2082 O O . LEU A 1 262 ? 17.193 1.752 -11.556 1.00 98.56 262 LEU A O 1
ATOM 2086 N N . PHE A 1 263 ? 17.549 -0.355 -12.287 1.00 98.56 263 PHE A N 1
ATOM 2087 C CA . PHE A 1 263 ? 17.010 -1.073 -11.135 1.00 98.56 263 PHE A CA 1
ATOM 2088 C C . PHE A 1 263 ? 18.162 -1.558 -10.257 1.00 98.56 263 PHE A C 1
ATOM 2090 O O . PHE A 1 263 ? 19.099 -2.193 -10.758 1.00 98.56 263 PHE A O 1
ATOM 2097 N N . ARG A 1 264 ? 18.105 -1.292 -8.950 1.00 97.81 264 ARG A N 1
ATOM 2098 C CA . ARG A 1 264 ? 19.149 -1.712 -8.008 1.00 97.81 264 ARG A CA 1
ATOM 2099 C C . ARG A 1 264 ? 18.580 -2.094 -6.647 1.00 97.81 264 ARG A C 1
ATOM 2101 O O . ARG A 1 264 ? 17.782 -1.366 -6.079 1.00 97.81 264 ARG A O 1
ATOM 2108 N N . TYR A 1 265 ? 19.073 -3.198 -6.099 1.00 97.25 265 TYR A N 1
ATOM 2109 C CA . TYR A 1 265 ? 18.917 -3.584 -4.694 1.00 97.25 265 TYR A CA 1
ATOM 2110 C C . TYR A 1 265 ? 20.166 -4.375 -4.258 1.00 97.25 265 TYR A C 1
ATOM 2112 O O . TYR A 1 265 ? 21.005 -4.698 -5.104 1.00 97.25 265 TYR A O 1
ATOM 2120 N N . PRO A 1 266 ? 20.386 -4.671 -2.965 1.00 95.12 266 PRO A N 1
ATOM 2121 C CA . PRO A 1 266 ? 21.598 -5.366 -2.529 1.00 95.12 266 PRO A CA 1
ATOM 2122 C C . PRO A 1 266 ? 21.835 -6.685 -3.286 1.00 95.12 266 PRO A C 1
ATOM 2124 O O . PRO A 1 266 ? 21.032 -7.609 -3.213 1.00 95.12 266 PRO A O 1
ATOM 2127 N N . GLY A 1 267 ? 22.951 -6.767 -4.017 1.00 93.81 267 GLY A N 1
ATOM 2128 C CA . GLY A 1 267 ? 23.313 -7.939 -4.826 1.00 93.81 267 GLY A CA 1
ATOM 2129 C C . GLY A 1 267 ? 22.739 -7.968 -6.249 1.00 93.81 267 GLY A C 1
ATOM 2130 O O . GLY A 1 267 ? 23.072 -8.882 -6.998 1.00 93.81 267 GLY A O 1
ATOM 2131 N N . TYR A 1 268 ? 21.947 -6.969 -6.652 1.00 96.75 268 TYR A N 1
ATOM 2132 C CA . TYR A 1 268 ? 21.340 -6.887 -7.981 1.00 96.75 268 TYR A CA 1
ATOM 2133 C C . TYR A 1 268 ? 21.454 -5.482 -8.578 1.00 96.75 268 TYR A C 1
ATOM 2135 O O . TYR A 1 268 ? 21.197 -4.477 -7.917 1.00 96.75 268 TYR A O 1
ATOM 2143 N N . SER A 1 269 ? 21.818 -5.401 -9.855 1.00 96.69 269 SER A N 1
ATOM 2144 C CA . SER A 1 269 ? 21.853 -4.142 -10.597 1.00 96.69 269 SER A CA 1
ATOM 2145 C C . SER A 1 269 ? 21.628 -4.414 -12.076 1.00 96.69 269 SER A C 1
ATOM 2147 O O . SER A 1 269 ? 22.387 -5.174 -12.678 1.00 96.69 269 SER A O 1
ATOM 2149 N N . ARG A 1 270 ? 20.645 -3.742 -12.678 1.00 97.38 270 ARG A N 1
ATOM 2150 C CA . ARG A 1 270 ? 20.343 -3.869 -14.107 1.00 97.38 270 ARG A CA 1
ATOM 2151 C C . ARG A 1 270 ? 19.986 -2.527 -14.727 1.00 97.38 270 ARG A C 1
ATOM 2153 O O . ARG A 1 270 ? 19.260 -1.745 -14.128 1.00 97.38 270 ARG A O 1
ATOM 2160 N N . VAL A 1 271 ? 20.501 -2.274 -15.931 1.00 98.25 271 VAL A N 1
ATOM 2161 C CA . VAL A 1 271 ? 20.189 -1.067 -16.704 1.00 98.25 271 VAL A CA 1
ATOM 2162 C C . VAL A 1 271 ? 19.409 -1.431 -17.959 1.00 98.25 271 VAL A C 1
ATOM 2164 O O . VAL A 1 271 ? 19.968 -2.034 -18.876 1.00 98.25 271 VAL A O 1
ATOM 2167 N N . GLU A 1 272 ? 18.168 -0.967 -18.024 1.00 97.56 272 GLU A N 1
ATOM 2168 C CA . GLU A 1 272 ? 17.288 -1.081 -19.182 1.00 97.56 272 GLU A CA 1
ATOM 2169 C C . GLU A 1 272 ? 17.425 0.138 -20.089 1.00 97.56 272 GLU A C 1
ATOM 2171 O O . GLU A 1 272 ? 17.414 1.279 -19.630 1.00 97.56 272 GLU A O 1
ATOM 2176 N N . ASN A 1 273 ? 17.599 -0.092 -21.391 1.00 95.69 273 ASN A N 1
ATOM 2177 C CA . ASN A 1 273 ? 17.939 0.958 -22.363 1.00 95.69 273 ASN A CA 1
ATOM 2178 C C . ASN A 1 273 ? 16.826 1.229 -23.382 1.00 95.69 273 ASN A C 1
ATOM 2180 O O . ASN A 1 273 ? 17.006 2.057 -24.280 1.00 95.69 273 ASN A O 1
ATOM 2184 N N . SER A 1 274 ? 15.726 0.497 -23.291 1.00 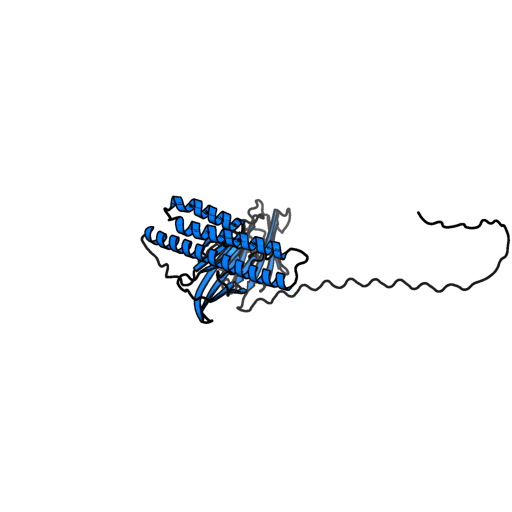91.00 274 SER A N 1
ATOM 2185 C CA . SER A 1 274 ? 14.566 0.583 -24.170 1.00 91.00 274 SER A CA 1
ATOM 2186 C C . SER A 1 274 ? 13.331 0.216 -23.366 1.00 91.00 274 SER A C 1
ATOM 2188 O O . SER A 1 274 ? 13.410 -0.630 -22.486 1.00 91.00 274 SER A O 1
ATOM 2190 N N . ALA A 1 275 ? 12.217 0.881 -23.657 1.00 89.88 275 ALA A N 1
ATOM 2191 C CA . ALA A 1 275 ? 10.928 0.469 -23.131 1.00 89.88 275 ALA A CA 1
ATOM 2192 C C . ALA A 1 275 ? 10.473 -0.830 -23.834 1.00 89.88 275 ALA A C 1
ATOM 2194 O O . ALA A 1 275 ? 10.740 -0.953 -25.035 1.00 89.88 275 ALA A O 1
ATOM 2195 N N . PRO A 1 276 ? 9.752 -1.732 -23.144 1.00 93.12 276 PRO A N 1
ATOM 2196 C CA . PRO A 1 276 ? 9.346 -1.651 -21.733 1.00 93.12 276 PRO A CA 1
ATOM 2197 C C . PRO A 1 276 ? 10.531 -1.777 -20.755 1.00 93.12 276 PRO A C 1
ATOM 2199 O O . PRO A 1 276 ? 11.399 -2.620 -20.923 1.00 93.12 276 PRO A O 1
ATOM 2202 N N . PHE A 1 277 ? 10.582 -0.934 -19.715 1.00 96.19 277 PHE A N 1
ATOM 2203 C CA . PHE A 1 277 ? 11.677 -0.975 -18.738 1.00 96.19 277 PHE A CA 1
ATOM 2204 C C . PHE A 1 277 ? 11.359 -1.996 -17.642 1.00 96.19 277 PHE A C 1
ATOM 2206 O O . PHE A 1 277 ? 10.649 -1.690 -16.684 1.00 96.19 277 PHE A O 1
ATOM 2213 N N . LEU A 1 278 ? 11.876 -3.212 -17.789 1.00 96.56 278 LEU A N 1
ATOM 2214 C CA . LEU A 1 278 ? 11.622 -4.325 -16.873 1.00 96.56 278 LEU A CA 1
ATOM 2215 C C . LEU A 1 278 ? 12.803 -4.575 -15.941 1.00 96.56 278 LEU A C 1
ATOM 2217 O O . LEU A 1 278 ? 13.956 -4.575 -16.364 1.00 96.56 278 LEU A O 1
ATOM 2221 N N . LEU A 1 279 ? 12.524 -4.893 -14.678 1.00 97.38 279 LEU A N 1
ATOM 2222 C CA . LEU A 1 279 ? 13.562 -5.191 -13.694 1.00 97.38 279 LEU A CA 1
ATOM 2223 C C . LEU A 1 279 ? 14.472 -6.328 -14.150 1.00 97.38 279 LEU A C 1
ATOM 2225 O O . LEU A 1 279 ? 15.680 -6.213 -13.989 1.00 97.38 279 LEU A O 1
ATOM 2229 N N . ALA A 1 280 ? 13.904 -7.383 -14.738 1.00 95.19 280 ALA A N 1
ATOM 2230 C CA . ALA A 1 280 ? 14.643 -8.481 -15.357 1.00 95.19 280 ALA A CA 1
ATOM 2231 C C . ALA A 1 280 ? 14.821 -8.327 -16.878 1.00 95.19 280 ALA A C 1
ATOM 2233 O O . ALA A 1 280 ? 15.401 -9.215 -17.496 1.00 95.19 280 ALA A O 1
ATOM 2234 N N . GLY A 1 281 ? 14.416 -7.194 -17.456 1.00 94.12 281 GLY A N 1
ATOM 2235 C CA . GLY A 1 281 ? 14.434 -6.895 -18.890 1.00 94.12 281 GLY A CA 1
ATOM 2236 C C . GLY A 1 281 ? 13.595 -7.834 -19.756 1.00 94.12 281 GLY A C 1
ATOM 2237 O O . GLY A 1 281 ? 12.820 -8.647 -19.253 1.00 94.12 281 GLY A O 1
ATOM 2238 N N . ASP A 1 282 ? 13.789 -7.703 -21.062 1.00 90.56 282 ASP A N 1
ATOM 2239 C CA . ASP A 1 282 ? 13.208 -8.541 -22.110 1.00 90.56 282 ASP A CA 1
ATOM 2240 C C . ASP A 1 282 ? 14.305 -9.223 -22.950 1.00 90.56 282 ASP A C 1
ATOM 2242 O O . ASP A 1 282 ? 15.507 -8.965 -22.782 1.00 90.56 282 ASP A O 1
ATOM 2246 N N . ASP A 1 283 ? 13.900 -10.140 -23.822 1.00 86.50 283 ASP A N 1
ATOM 2247 C CA . ASP A 1 283 ? 14.785 -10.898 -24.712 1.00 86.50 283 ASP A CA 1
ATOM 2248 C C . ASP A 1 283 ? 15.220 -10.140 -25.986 1.00 86.50 283 ASP A C 1
ATOM 2250 O O . ASP A 1 283 ? 16.034 -10.642 -26.767 1.00 86.50 283 ASP A O 1
ATOM 2254 N N . GLY A 1 284 ? 14.737 -8.912 -26.182 1.00 81.12 284 GLY A N 1
ATOM 2255 C CA . GLY A 1 284 ? 14.943 -8.092 -27.373 1.00 81.12 284 GLY A CA 1
ATOM 2256 C C . GLY A 1 284 ? 13.927 -8.334 -28.495 1.00 81.12 284 GLY A C 1
ATOM 2257 O O . GLY A 1 284 ? 13.927 -7.570 -29.466 1.00 81.12 284 GLY A O 1
ATOM 2258 N N . GLU A 1 285 ? 13.074 -9.354 -28.376 1.00 80.69 285 GLU A N 1
ATOM 2259 C CA . GLU A 1 285 ? 11.963 -9.661 -29.291 1.00 80.69 285 GLU A CA 1
ATOM 2260 C C . GLU A 1 285 ? 10.597 -9.288 -28.691 1.00 80.69 285 GLU A C 1
ATOM 2262 O O . GLU A 1 285 ? 9.620 -9.141 -29.430 1.00 80.69 285 GLU A O 1
ATOM 2267 N N . GLY A 1 286 ? 10.566 -9.003 -27.387 1.00 76.44 286 GLY A N 1
ATOM 2268 C CA . GLY A 1 286 ? 9.424 -8.444 -26.666 1.00 76.44 286 GLY A CA 1
ATOM 2269 C C . GLY A 1 286 ? 8.956 -9.298 -25.493 1.00 76.44 286 GLY A C 1
ATOM 2270 O O . GLY A 1 286 ? 8.112 -8.823 -24.734 1.00 76.44 286 GLY A O 1
ATOM 2271 N N . ASP A 1 287 ? 9.525 -10.493 -25.318 1.00 87.69 287 ASP A N 1
ATOM 2272 C CA . ASP A 1 287 ? 9.133 -11.428 -24.266 1.00 87.69 287 ASP A CA 1
ATOM 2273 C C . ASP A 1 287 ? 9.845 -11.076 -22.955 1.00 87.69 287 ASP A C 1
ATOM 2275 O O . ASP A 1 287 ? 11.057 -10.816 -22.909 1.00 87.69 287 ASP A O 1
ATOM 2279 N N . TYR A 1 288 ? 9.091 -11.060 -21.855 1.00 93.44 288 TYR A N 1
ATOM 2280 C CA . TYR A 1 288 ? 9.627 -10.643 -20.563 1.00 93.44 288 TYR A CA 1
ATOM 2281 C C . TYR A 1 288 ? 10.497 -11.742 -19.950 1.00 93.44 288 TYR A C 1
ATOM 2283 O O . TYR A 1 288 ? 10.106 -12.904 -19.849 1.00 93.44 288 TYR A O 1
ATOM 2291 N N . LEU A 1 289 ? 11.678 -11.370 -19.458 1.00 91.94 289 LEU A N 1
ATOM 2292 C CA . LEU A 1 289 ? 12.572 -12.324 -18.808 1.00 91.94 289 LEU A CA 1
ATOM 2293 C C . LEU A 1 289 ? 12.170 -12.562 -17.350 1.00 91.94 289 LEU A C 1
ATOM 2295 O O . LEU A 1 289 ? 11.756 -11.650 -16.628 1.00 91.94 289 LEU A O 1
ATOM 2299 N N . GLU A 1 290 ? 12.355 -13.802 -16.902 1.00 89.19 290 GLU A N 1
ATOM 2300 C CA . GLU A 1 290 ? 12.079 -14.210 -15.528 1.00 89.19 290 GLU A CA 1
ATOM 2301 C C . GLU A 1 290 ? 13.024 -13.521 -14.532 1.00 89.19 290 GLU A C 1
ATOM 2303 O O . GLU A 1 290 ? 14.249 -13.487 -14.694 1.00 89.19 290 GLU A O 1
ATOM 2308 N N . TRP A 1 291 ? 12.440 -12.994 -13.458 1.00 93.94 291 TRP A N 1
ATOM 2309 C CA . TRP A 1 291 ? 13.165 -12.567 -12.269 1.00 93.94 291 TRP A CA 1
ATOM 2310 C C . TRP A 1 291 ? 13.144 -13.703 -11.243 1.00 93.94 291 TRP A C 1
ATOM 2312 O O . TRP A 1 291 ? 12.096 -14.301 -11.011 1.00 93.94 291 TRP A O 1
ATOM 2322 N N . ASP A 1 292 ? 14.286 -13.963 -10.602 1.00 91.12 292 ASP A N 1
ATOM 2323 C CA . ASP A 1 292 ? 14.383 -14.816 -9.411 1.00 91.12 292 ASP A CA 1
ATOM 2324 C C . ASP A 1 292 ? 14.413 -13.925 -8.150 1.00 91.12 292 ASP A C 1
ATOM 2326 O O . ASP A 1 292 ? 15.490 -13.488 -7.717 1.00 91.12 292 ASP A O 1
ATOM 2330 N N . PRO A 1 293 ? 13.242 -13.533 -7.610 1.00 90.44 293 PRO A N 1
ATOM 2331 C CA . PRO A 1 293 ? 13.160 -12.639 -6.466 1.00 90.44 293 PRO A CA 1
ATOM 2332 C C . PRO A 1 293 ? 13.701 -13.296 -5.186 1.00 90.44 293 PRO A C 1
ATOM 2334 O O . PRO A 1 293 ? 13.290 -14.407 -4.839 1.00 90.44 293 PRO A O 1
ATOM 2337 N N . PRO A 1 294 ? 14.541 -12.599 -4.398 1.00 90.94 294 PRO A N 1
ATOM 2338 C CA . PRO A 1 294 ? 14.907 -13.084 -3.073 1.00 90.94 294 PRO A CA 1
ATOM 2339 C C . PRO A 1 294 ? 13.677 -13.101 -2.154 1.00 90.94 294 PRO A C 1
ATOM 2341 O O . PRO A 1 294 ? 12.903 -12.148 -2.112 1.00 90.94 294 PRO A O 1
ATOM 2344 N N . VAL A 1 295 ? 13.513 -14.165 -1.368 1.00 90.44 295 VAL A N 1
ATOM 2345 C CA . VAL A 1 295 ? 12.471 -14.223 -0.331 1.00 90.44 295 VAL A CA 1
ATOM 2346 C C . VAL A 1 295 ? 12.861 -13.324 0.841 1.00 90.44 295 VAL A C 1
ATOM 2348 O O . VAL A 1 295 ? 14.001 -13.358 1.308 1.00 90.44 295 VAL A O 1
ATOM 2351 N N . GLY A 1 296 ? 11.897 -12.564 1.353 1.00 86.69 296 GLY A N 1
ATOM 2352 C CA . GLY A 1 296 ? 12.078 -11.595 2.427 1.00 86.69 296 GLY A CA 1
ATOM 2353 C C . GLY A 1 296 ? 11.783 -10.167 1.975 1.00 86.69 296 GLY A C 1
ATOM 2354 O O . GLY A 1 296 ? 11.207 -9.932 0.914 1.00 86.69 296 GLY A O 1
ATOM 2355 N N . GLN A 1 297 ? 12.152 -9.211 2.823 1.00 90.50 297 GLN A N 1
ATOM 2356 C CA . GLN A 1 297 ? 12.011 -7.792 2.524 1.00 90.50 297 GLN A CA 1
ATOM 2357 C C . GLN A 1 297 ? 13.197 -7.305 1.685 1.00 90.50 297 GLN A C 1
ATOM 2359 O O . GLN A 1 297 ? 14.349 -7.522 2.066 1.00 90.50 297 GLN A O 1
ATOM 2364 N N . ILE A 1 298 ? 12.919 -6.611 0.583 1.00 94.38 298 ILE A N 1
ATOM 2365 C CA . ILE A 1 298 ? 13.918 -5.896 -0.216 1.00 94.38 298 ILE A CA 1
ATOM 2366 C C . ILE A 1 298 ? 13.471 -4.470 -0.512 1.00 94.38 298 ILE A C 1
ATOM 2368 O O . ILE A 1 298 ? 12.280 -4.185 -0.594 1.00 94.38 298 ILE A O 1
ATOM 2372 N N . GLU A 1 299 ? 14.442 -3.590 -0.716 1.00 95.56 299 GLU A N 1
ATOM 2373 C CA . GLU A 1 299 ? 14.227 -2.229 -1.199 1.00 95.56 299 GLU A CA 1
ATOM 2374 C C . GLU A 1 299 ? 14.856 -2.101 -2.582 1.00 95.56 299 GLU A C 1
ATOM 2376 O O . GLU A 1 299 ? 16.058 -2.322 -2.746 1.00 95.56 299 GLU A O 1
ATOM 2381 N N . ILE A 1 300 ? 14.029 -1.787 -3.574 1.00 97.88 300 ILE A N 1
ATOM 2382 C CA . ILE A 1 300 ? 14.437 -1.611 -4.963 1.00 97.88 300 ILE A CA 1
ATOM 2383 C C . ILE A 1 300 ? 14.452 -0.119 -5.252 1.00 97.88 300 ILE A C 1
ATOM 2385 O O . ILE A 1 300 ? 13.437 0.562 -5.124 1.00 97.88 300 ILE A O 1
ATOM 2389 N N . GLU A 1 301 ? 15.610 0.374 -5.664 1.00 97.88 301 GLU A N 1
ATOM 2390 C CA . GLU A 1 301 ? 15.796 1.720 -6.185 1.00 97.88 301 GLU A CA 1
ATOM 2391 C C . GLU A 1 301 ? 15.647 1.701 -7.709 1.00 97.88 301 GLU A C 1
ATOM 2393 O O . GLU A 1 301 ? 16.301 0.914 -8.403 1.00 97.88 301 GLU A O 1
ATOM 2398 N N . ILE A 1 302 ? 14.805 2.594 -8.222 1.00 98.44 302 ILE A N 1
ATOM 2399 C CA . ILE A 1 302 ? 14.577 2.839 -9.642 1.00 98.44 302 ILE A CA 1
ATOM 2400 C C . ILE A 1 302 ? 15.095 4.241 -9.947 1.00 98.44 302 ILE A C 1
ATOM 2402 O O . ILE A 1 302 ? 14.609 5.225 -9.389 1.00 98.44 302 ILE A O 1
ATOM 2406 N N . LEU A 1 303 ? 16.090 4.334 -10.824 1.00 98.25 303 LEU A N 1
ATOM 2407 C CA . LEU A 1 303 ? 16.744 5.584 -11.212 1.00 98.25 303 LEU A CA 1
ATOM 2408 C C . LEU A 1 303 ? 16.571 5.801 -12.716 1.00 98.25 303 LEU A C 1
ATOM 2410 O O . LEU A 1 303 ? 16.997 4.967 -13.517 1.00 98.25 303 LEU A O 1
ATOM 2414 N N . VAL A 1 304 ? 15.962 6.919 -13.103 1.00 98.50 304 VAL A N 1
ATOM 2415 C CA . VAL A 1 304 ? 15.634 7.232 -14.500 1.00 98.50 304 VAL A CA 1
ATOM 2416 C C . VAL A 1 304 ? 16.639 8.239 -15.045 1.00 98.50 304 VAL A C 1
ATOM 2418 O O . VAL A 1 304 ? 16.823 9.314 -14.478 1.00 98.50 304 VAL A O 1
ATOM 2421 N N . TYR A 1 305 ? 17.281 7.903 -16.159 1.00 98.44 305 TYR A N 1
ATOM 2422 C CA . TYR A 1 305 ? 18.369 8.677 -16.750 1.00 98.44 305 TYR A CA 1
ATOM 2423 C C . TYR A 1 305 ? 18.036 9.152 -18.165 1.00 98.44 305 TYR A C 1
ATOM 2425 O O . TYR A 1 305 ? 17.361 8.450 -18.922 1.00 98.44 305 TYR A O 1
ATOM 2433 N N . SER A 1 306 ? 18.544 10.326 -18.545 1.00 97.94 306 SER A N 1
ATOM 2434 C CA . SER A 1 306 ? 18.292 10.919 -19.868 1.00 97.94 306 SER A CA 1
ATOM 2435 C C . SER A 1 306 ? 19.075 10.275 -21.018 1.00 97.94 306 SER A C 1
ATOM 2437 O O . SER A 1 306 ? 18.669 10.378 -22.174 1.00 97.94 306 SER A O 1
ATOM 2439 N N . GLU A 1 307 ? 20.171 9.566 -20.734 1.00 98.12 307 GLU A N 1
ATOM 2440 C CA . GLU A 1 307 ? 20.939 8.823 -21.737 1.00 98.12 307 GLU A CA 1
ATOM 2441 C C . GLU A 1 307 ? 20.919 7.315 -21.472 1.00 98.12 307 GLU A C 1
ATOM 2443 O O . GLU A 1 307 ? 20.541 6.836 -20.403 1.00 98.12 307 GLU A O 1
ATOM 2448 N N . ARG A 1 308 ? 21.362 6.539 -22.465 1.00 97.81 308 ARG A N 1
ATOM 2449 C CA . ARG A 1 308 ? 21.525 5.086 -22.340 1.00 97.81 308 ARG A CA 1
ATOM 2450 C C . ARG A 1 308 ? 22.611 4.737 -21.321 1.00 97.81 308 ARG A C 1
ATOM 2452 O O . ARG A 1 308 ? 23.609 5.444 -21.181 1.00 97.81 308 ARG A O 1
ATOM 2459 N N . ARG A 1 309 ? 22.491 3.547 -20.732 1.00 97.31 309 ARG A N 1
ATOM 2460 C CA . ARG A 1 309 ? 23.466 2.924 -19.825 1.00 97.31 309 ARG A CA 1
ATOM 2461 C C . ARG A 1 309 ? 23.651 3.678 -18.503 1.00 97.31 309 ARG A C 1
ATOM 2463 O O . ARG A 1 309 ? 24.775 3.745 -18.011 1.00 97.31 309 ARG A O 1
ATOM 2470 N N . ALA A 1 310 ? 22.563 4.218 -17.949 1.00 97.56 310 ALA A N 1
ATOM 2471 C CA . ALA A 1 310 ? 22.533 4.981 -16.701 1.00 97.56 310 ALA A CA 1
ATOM 2472 C C . ALA A 1 310 ? 23.499 6.181 -16.731 1.00 97.56 310 ALA A C 1
ATOM 2474 O O . ALA A 1 310 ? 24.339 6.359 -15.849 1.00 97.56 310 ALA A O 1
ATOM 2475 N N . ARG A 1 311 ? 23.431 6.963 -17.816 1.00 97.75 311 ARG A N 1
ATOM 2476 C CA . ARG A 1 311 ? 24.270 8.148 -18.062 1.00 97.75 311 ARG A CA 1
ATOM 2477 C C . ARG A 1 311 ? 23.411 9.388 -18.279 1.00 97.75 311 ARG A C 1
ATOM 2479 O O . ARG A 1 311 ? 22.200 9.295 -18.443 1.00 97.75 311 ARG A O 1
ATOM 2486 N N . GLY A 1 312 ? 24.058 10.545 -18.332 1.00 97.06 312 GLY A N 1
ATOM 2487 C CA . GLY A 1 312 ? 23.371 11.822 -18.465 1.00 97.06 312 GLY A CA 1
ATOM 2488 C C . GLY A 1 312 ? 22.796 12.294 -17.132 1.00 97.06 312 GLY A C 1
ATOM 2489 O O . GLY A 1 312 ? 23.351 12.021 -16.067 1.00 97.06 312 GLY A O 1
ATOM 2490 N N . GLU A 1 313 ? 21.698 13.036 -17.208 1.00 97.50 313 GLU A N 1
ATOM 2491 C CA . GLU A 1 313 ? 21.009 13.612 -16.055 1.00 97.50 313 GLU A CA 1
ATOM 2492 C C . GLU A 1 313 ? 20.102 12.570 -15.391 1.00 97.50 313 GLU A C 1
ATOM 2494 O O . GLU A 1 313 ? 19.432 11.796 -16.078 1.00 97.50 313 GLU A O 1
ATOM 2499 N N . LEU A 1 314 ? 20.072 12.563 -14.055 1.00 97.56 314 LEU A N 1
ATOM 2500 C CA . LEU A 1 314 ? 19.072 11.828 -13.285 1.00 97.56 314 LEU A CA 1
ATOM 2501 C C . LEU A 1 314 ? 17.754 12.611 -13.339 1.00 97.56 314 LEU A C 1
ATOM 2503 O O . LEU A 1 314 ? 17.645 13.673 -12.731 1.00 97.56 314 LEU A O 1
ATOM 2507 N N . LEU A 1 315 ? 16.775 12.088 -14.072 1.00 97.00 315 LEU A N 1
ATOM 2508 C CA . LEU A 1 315 ? 15.488 12.741 -14.312 1.00 97.00 315 LEU A CA 1
ATOM 2509 C C . LEU A 1 315 ? 14.525 12.571 -13.132 1.00 97.00 315 LEU A C 1
ATOM 2511 O O . LEU A 1 315 ? 13.802 13.498 -12.771 1.00 97.00 315 LEU A O 1
ATOM 2515 N N . SER A 1 316 ? 14.499 11.375 -12.550 1.00 96.44 316 SER A N 1
ATOM 2516 C CA . SER A 1 316 ? 13.642 11.015 -11.423 1.00 96.44 316 SER A CA 1
ATOM 2517 C C . SER A 1 316 ? 14.148 9.743 -10.748 1.00 96.44 316 SER A C 1
ATOM 2519 O O . SER A 1 316 ? 14.983 9.007 -11.286 1.00 96.44 316 SER A O 1
ATOM 2521 N N . SER A 1 317 ? 13.650 9.493 -9.541 1.00 96.25 317 SER A N 1
ATOM 2522 C CA . SER A 1 317 ? 13.944 8.280 -8.790 1.00 96.25 317 SER A CA 1
ATOM 2523 C C . SER A 1 317 ? 12.759 7.868 -7.931 1.00 96.25 317 SER A C 1
ATOM 2525 O O . SER A 1 317 ? 12.137 8.735 -7.316 1.00 96.25 317 SER A O 1
ATOM 2527 N N . ARG A 1 318 ? 12.516 6.562 -7.825 1.00 93.94 318 ARG A N 1
ATOM 2528 C CA . ARG A 1 318 ? 11.525 5.964 -6.922 1.00 93.94 318 ARG A CA 1
ATOM 2529 C C . ARG A 1 318 ? 12.167 4.811 -6.162 1.00 93.94 318 ARG A C 1
ATOM 2531 O O . ARG A 1 318 ? 12.953 4.064 -6.738 1.00 93.94 318 ARG A O 1
ATOM 2538 N N . THR A 1 319 ? 11.798 4.644 -4.899 1.00 93.56 319 THR A N 1
ATOM 2539 C CA . THR A 1 319 ? 12.134 3.449 -4.119 1.00 93.56 319 THR A CA 1
ATOM 2540 C C . THR A 1 319 ? 10.854 2.695 -3.798 1.00 93.56 319 THR A C 1
ATOM 2542 O O . THR A 1 319 ? 9.852 3.314 -3.438 1.00 93.56 319 THR A O 1
ATOM 2545 N N . VAL A 1 320 ? 10.888 1.371 -3.930 1.00 92.25 320 VAL A N 1
ATOM 2546 C CA . VAL A 1 320 ? 9.805 0.476 -3.510 1.00 92.25 320 VAL A CA 1
ATOM 2547 C C . VAL A 1 320 ? 10.334 -0.578 -2.545 1.00 92.25 320 VAL A C 1
ATOM 2549 O O . VAL A 1 320 ? 11.379 -1.184 -2.783 1.00 92.25 320 VAL A O 1
ATOM 2552 N N . THR A 1 321 ? 9.608 -0.813 -1.458 1.00 91.75 321 THR A N 1
ATOM 2553 C CA . THR A 1 321 ? 9.881 -1.875 -0.490 1.00 91.75 321 THR A CA 1
ATOM 2554 C C . THR A 1 321 ? 8.956 -3.058 -0.761 1.00 91.75 321 THR A C 1
ATOM 2556 O O . THR A 1 321 ? 7.741 -2.936 -0.642 1.00 91.75 321 THR A O 1
ATOM 2559 N N . LEU A 1 322 ? 9.508 -4.226 -1.084 1.00 90.56 322 LEU A N 1
ATOM 2560 C CA . LEU A 1 322 ? 8.734 -5.442 -1.335 1.00 90.56 322 LEU A CA 1
ATOM 2561 C C . LEU A 1 322 ? 8.977 -6.489 -0.258 1.00 90.56 322 LEU A C 1
ATOM 2563 O O . LEU A 1 322 ? 10.119 -6.823 0.038 1.00 90.56 322 LEU A O 1
ATOM 2567 N N . ASN A 1 323 ? 7.895 -7.056 0.269 1.00 87.12 323 ASN A N 1
ATOM 2568 C CA . ASN A 1 323 ? 7.906 -8.246 1.112 1.00 87.12 323 ASN A CA 1
ATOM 2569 C C . ASN A 1 323 ? 7.530 -9.466 0.261 1.00 87.12 323 ASN A C 1
ATOM 2571 O O . ASN A 1 323 ? 6.353 -9.708 -0.021 1.00 87.12 323 ASN A O 1
ATOM 2575 N N . LEU A 1 324 ? 8.535 -10.226 -0.162 1.00 90.50 324 LEU A N 1
ATOM 2576 C CA . LEU A 1 324 ? 8.391 -11.388 -1.038 1.00 90.50 324 LEU A CA 1
ATOM 2577 C C . LEU A 1 324 ? 8.310 -12.660 -0.192 1.00 90.50 324 LEU A C 1
ATOM 2579 O O . LEU A 1 324 ? 9.175 -12.903 0.651 1.00 90.50 324 LEU A O 1
ATOM 2583 N N . ARG A 1 325 ? 7.290 -13.497 -0.407 1.00 86.44 325 ARG A N 1
ATOM 2584 C CA . ARG A 1 325 ? 7.114 -14.754 0.345 1.00 86.44 325 ARG A CA 1
ATOM 2585 C C . ARG A 1 325 ? 6.851 -15.948 -0.566 1.00 86.44 325 ARG A C 1
ATOM 2587 O O . ARG A 1 325 ? 6.181 -15.815 -1.584 1.00 86.44 325 ARG A O 1
ATOM 2594 N N . ASN A 1 326 ? 7.341 -17.121 -0.162 1.00 85.25 326 ASN A N 1
ATOM 2595 C CA . ASN A 1 326 ? 7.127 -18.396 -0.861 1.00 85.25 326 ASN A CA 1
ATOM 2596 C C . ASN A 1 326 ? 6.641 -19.542 0.059 1.00 85.25 326 ASN A C 1
ATOM 2598 O O . ASN A 1 326 ? 6.601 -20.694 -0.367 1.00 85.25 326 ASN A O 1
ATOM 2602 N N . SER A 1 327 ? 6.277 -19.251 1.314 1.00 69.38 327 SER A N 1
ATOM 2603 C CA . SER A 1 327 ? 5.755 -20.226 2.287 1.00 69.38 327 SER A CA 1
ATOM 2604 C C . SER A 1 327 ? 4.807 -19.563 3.297 1.00 69.38 327 SER A C 1
ATOM 2606 O O . SER A 1 327 ? 4.859 -18.348 3.480 1.00 69.38 327 SER A O 1
ATOM 2608 N N . ASP A 1 328 ? 3.972 -20.354 3.984 1.00 51.28 328 ASP A N 1
ATOM 2609 C CA . ASP A 1 328 ? 3.083 -19.893 5.075 1.00 51.28 328 ASP A CA 1
ATOM 2610 C C . ASP A 1 328 ? 3.823 -19.638 6.408 1.00 51.28 328 ASP A C 1
ATOM 2612 O O . ASP A 1 328 ? 3.216 -19.616 7.478 1.00 51.28 328 ASP A O 1
ATOM 2616 N N . SER A 1 329 ? 5.148 -19.476 6.377 1.00 41.56 329 SER A N 1
ATOM 2617 C CA . SER A 1 329 ? 5.946 -19.266 7.586 1.00 41.56 329 SER A CA 1
ATOM 2618 C C . SER A 1 329 ? 5.940 -17.788 7.990 1.00 41.56 329 SER A C 1
ATOM 2620 O O . SER A 1 329 ? 6.134 -16.935 7.122 1.00 41.56 329 SER A O 1
ATOM 2622 N N . PRO A 1 330 ? 5.793 -17.450 9.288 1.00 38.53 330 PRO A N 1
ATOM 2623 C CA . PRO A 1 330 ? 5.934 -16.073 9.741 1.00 38.53 330 PRO A CA 1
ATOM 2624 C C . PRO A 1 330 ? 7.316 -15.546 9.350 1.00 38.53 330 PRO A C 1
ATOM 2626 O O . PRO A 1 330 ? 8.338 -16.201 9.579 1.00 38.53 330 PRO A O 1
ATOM 2629 N N . THR A 1 331 ? 7.328 -14.361 8.744 1.00 42.44 331 THR A N 1
ATOM 2630 C CA . THR A 1 331 ? 8.532 -13.578 8.450 1.00 42.44 331 THR A CA 1
ATOM 2631 C C . THR A 1 331 ? 9.412 -13.519 9.708 1.00 42.44 331 THR A C 1
ATOM 2633 O O . THR A 1 331 ? 8.884 -13.197 10.779 1.00 42.44 331 THR A O 1
ATOM 2636 N N . PRO A 1 332 ? 10.722 -13.829 9.653 1.00 39.59 332 PRO A N 1
ATOM 2637 C CA . PRO A 1 332 ? 11.579 -13.644 10.816 1.00 39.59 332 PRO A CA 1
ATOM 2638 C C . PRO A 1 332 ? 11.543 -12.167 11.227 1.00 39.59 332 PRO A C 1
ATOM 2640 O O . PRO A 1 332 ? 11.721 -11.278 10.397 1.00 39.59 332 PRO A O 1
ATOM 2643 N N . SER A 1 333 ? 11.278 -11.917 12.513 1.00 39.09 333 SER A N 1
ATOM 2644 C CA . SER A 1 333 ? 11.345 -10.586 13.126 1.00 39.09 333 SER A CA 1
ATOM 2645 C C . SER A 1 333 ? 12.656 -9.897 12.725 1.00 39.09 333 SER A C 1
ATOM 2647 O O . SER A 1 333 ? 13.693 -10.566 12.756 1.00 39.09 333 SER A O 1
ATOM 2649 N N . PRO A 1 334 ? 12.653 -8.590 12.390 1.00 40.88 334 PRO A N 1
ATOM 2650 C CA . PRO A 1 334 ? 13.872 -7.883 12.023 1.00 40.88 334 PRO A CA 1
ATOM 2651 C C . PRO A 1 334 ? 14.927 -8.088 13.109 1.00 40.88 334 PRO A C 1
ATOM 2653 O O . PRO A 1 334 ? 14.674 -7.870 14.298 1.00 40.88 334 PRO A O 1
ATOM 2656 N N . THR A 1 335 ? 16.105 -8.548 12.696 1.00 42.56 335 THR A N 1
ATOM 2657 C CA . THR A 1 335 ? 17.269 -8.658 13.570 1.00 42.56 335 THR A CA 1
ATOM 2658 C C . THR A 1 335 ? 17.547 -7.262 14.136 1.00 42.56 335 THR A C 1
ATOM 2660 O O . THR A 1 335 ? 17.656 -6.321 13.346 1.00 42.56 335 THR A O 1
ATOM 2663 N N . PRO A 1 336 ? 17.628 -7.071 15.467 1.00 41.50 336 PRO A N 1
ATOM 2664 C CA . PRO A 1 336 ? 17.899 -5.757 16.032 1.00 41.50 336 PRO A CA 1
ATOM 2665 C C . PRO A 1 336 ? 19.198 -5.208 15.437 1.00 41.50 336 PRO A C 1
ATOM 2667 O O . PRO A 1 336 ? 20.218 -5.899 15.418 1.00 41.50 336 PRO A O 1
ATOM 2670 N N . SER A 1 337 ? 19.134 -3.971 14.939 1.00 46.00 337 SER A N 1
ATOM 2671 C CA . SER A 1 337 ? 20.298 -3.226 14.457 1.00 46.00 337 SER A CA 1
ATOM 2672 C C . SER A 1 337 ? 21.425 -3.311 15.498 1.00 46.00 337 SER A C 1
ATOM 2674 O O . SER A 1 337 ? 21.139 -3.150 16.693 1.00 46.00 337 SER A O 1
ATOM 2676 N N . PRO A 1 338 ? 22.679 -3.613 15.105 1.00 48.16 338 PRO A N 1
ATOM 2677 C CA . PRO A 1 338 ? 23.771 -3.739 16.056 1.00 48.16 338 PRO A CA 1
ATOM 2678 C C . PRO A 1 338 ? 23.879 -2.453 16.876 1.00 48.16 338 PRO A C 1
ATOM 2680 O O . PRO A 1 338 ? 23.987 -1.353 16.335 1.00 48.16 338 PRO A O 1
ATOM 2683 N N . SER A 1 339 ? 23.830 -2.611 18.200 1.00 48.03 339 SER A N 1
ATOM 2684 C CA . SER A 1 339 ? 24.060 -1.528 19.154 1.00 48.03 339 SER A CA 1
ATOM 2685 C C . SER A 1 339 ? 25.337 -0.775 18.761 1.00 48.03 339 SER A C 1
ATOM 2687 O O . SER A 1 339 ? 26.343 -1.437 18.480 1.00 48.03 339 SER A O 1
ATOM 2689 N N . PRO A 1 340 ? 25.342 0.573 18.749 1.00 49.19 340 PRO A N 1
ATOM 2690 C CA . PRO A 1 340 ? 26.544 1.335 18.445 1.00 49.19 340 PRO A CA 1
ATOM 2691 C C . PRO A 1 340 ? 27.682 0.851 19.344 1.00 49.19 340 PRO A C 1
ATOM 2693 O O . PRO A 1 340 ? 27.527 0.748 20.565 1.00 49.19 340 PRO A O 1
ATOM 2696 N N . SER A 1 341 ? 28.806 0.500 18.716 1.00 49.56 341 SER A N 1
ATOM 2697 C CA . SER A 1 341 ? 30.018 0.082 19.414 1.00 49.56 341 SER A CA 1
ATOM 2698 C C . SER A 1 341 ? 30.390 1.154 20.443 1.00 49.56 341 SER A C 1
ATOM 2700 O O . SER A 1 341 ? 30.374 2.340 20.096 1.00 49.56 341 SER A O 1
ATOM 2702 N N . PRO A 1 342 ? 30.724 0.788 21.695 1.00 51.59 342 PRO A N 1
ATOM 2703 C CA . PRO A 1 342 ? 31.163 1.763 22.679 1.00 51.59 342 PRO A CA 1
ATOM 2704 C C . PRO A 1 342 ? 32.359 2.538 22.122 1.00 51.59 342 PRO A C 1
ATOM 2706 O O . PRO A 1 342 ? 33.317 1.952 21.611 1.00 51.59 342 PRO A O 1
ATOM 2709 N N . SER A 1 343 ? 32.267 3.866 22.201 1.00 48.44 343 SER A N 1
ATOM 2710 C CA . SER A 1 343 ? 33.360 4.781 21.883 1.00 48.44 343 SER A CA 1
ATOM 2711 C C . SER A 1 343 ? 34.625 4.336 22.629 1.00 48.44 343 SER A C 1
ATOM 2713 O O . SER A 1 343 ? 34.528 4.036 23.824 1.00 48.44 343 SER A O 1
ATOM 2715 N N . PRO A 1 344 ? 35.802 4.285 21.977 1.00 53.50 344 PRO A N 1
ATOM 2716 C CA . PRO A 1 344 ? 37.035 3.893 22.644 1.00 53.50 344 PRO A CA 1
ATOM 2717 C C . PRO A 1 344 ? 37.287 4.788 23.862 1.00 53.50 344 PRO A C 1
ATOM 2719 O O . PRO A 1 344 ? 37.156 6.012 23.798 1.00 53.50 344 PRO A O 1
ATOM 2722 N N . SER A 1 345 ? 37.617 4.143 24.982 1.00 55.41 345 SER A N 1
ATOM 2723 C CA . SER A 1 345 ? 38.005 4.800 26.230 1.00 55.41 345 SER A CA 1
ATOM 2724 C C . SER A 1 345 ? 39.208 5.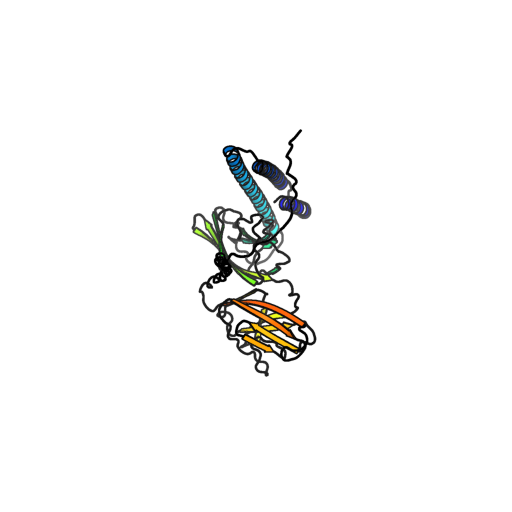718 25.978 1.00 55.41 345 SER A C 1
ATOM 2726 O O . SER A 1 345 ? 40.133 5.297 25.278 1.00 55.41 345 SER A O 1
ATOM 2728 N N . PRO A 1 346 ? 39.240 6.942 26.538 1.00 54.69 346 PRO A N 1
ATOM 2729 C CA . PRO A 1 346 ? 40.376 7.840 26.374 1.00 54.69 346 PRO A CA 1
ATOM 2730 C C . PRO A 1 346 ? 41.660 7.163 26.861 1.00 54.69 346 PRO A C 1
ATOM 2732 O O . PRO A 1 346 ? 41.705 6.576 27.945 1.00 54.69 346 PRO A O 1
ATOM 2735 N N . THR A 1 347 ? 42.696 7.240 26.031 1.00 54.19 347 THR A N 1
ATOM 2736 C CA . THR A 1 347 ? 44.043 6.750 26.317 1.00 54.19 347 THR A CA 1
ATOM 2737 C C . THR A 1 347 ? 44.558 7.411 27.603 1.00 54.19 347 THR A C 1
ATOM 2739 O O . THR A 1 347 ? 44.485 8.639 27.709 1.00 54.19 347 THR A O 1
ATOM 2742 N N . PRO A 1 348 ? 45.071 6.657 28.594 1.00 53.94 348 PRO A N 1
ATOM 2743 C CA . PRO A 1 348 ? 45.635 7.258 29.795 1.00 53.94 348 PRO A CA 1
ATOM 2744 C C . PRO A 1 348 ? 46.825 8.151 29.425 1.00 53.94 348 PRO A C 1
ATOM 2746 O O . PRO A 1 348 ? 47.733 7.740 28.702 1.00 53.94 348 PRO A O 1
ATOM 2749 N N . SER A 1 349 ? 46.793 9.388 29.924 1.00 55.34 349 SER A N 1
ATOM 2750 C CA . SER A 1 349 ? 47.881 10.360 29.806 1.00 55.34 349 SER A CA 1
ATOM 2751 C C . SER A 1 349 ? 49.186 9.760 30.349 1.00 55.34 349 SER A C 1
ATOM 2753 O O . SER A 1 349 ? 49.153 9.143 31.419 1.00 55.34 349 SER A O 1
ATOM 2755 N N . PRO A 1 350 ? 50.335 9.932 29.668 1.00 57.69 350 PRO A N 1
ATOM 2756 C CA . PRO A 1 350 ? 51.610 9.423 30.157 1.00 57.69 350 PRO A CA 1
ATOM 2757 C C . PRO A 1 350 ? 51.937 10.007 31.536 1.00 57.69 350 PRO A C 1
ATOM 2759 O O . PRO A 1 350 ? 51.773 11.204 31.783 1.00 57.69 350 PRO A O 1
ATOM 2762 N N . SER A 1 351 ? 52.381 9.124 32.431 1.00 56.41 351 SER A N 1
ATOM 2763 C CA . SER A 1 351 ? 52.840 9.449 33.782 1.00 56.41 351 SER A CA 1
ATOM 2764 C C . SER A 1 351 ? 54.003 10.451 33.727 1.00 56.41 351 SER A C 1
ATOM 2766 O O . SER A 1 351 ? 54.898 10.269 32.898 1.00 56.41 351 SER A O 1
ATOM 2768 N N . PRO A 1 352 ? 54.040 11.478 34.597 1.00 57.44 352 PRO A N 1
ATOM 2769 C CA . PRO A 1 352 ? 55.148 12.423 34.639 1.00 57.44 352 PRO A CA 1
ATOM 2770 C C . PRO A 1 352 ? 56.461 11.701 34.957 1.00 57.44 352 PRO A C 1
ATOM 2772 O O . PRO A 1 352 ? 56.544 10.898 35.890 1.00 57.44 352 PRO A O 1
ATOM 2775 N N . THR A 1 353 ? 57.482 11.993 34.156 1.00 53.59 353 THR A N 1
ATOM 2776 C CA . THR A 1 353 ? 58.854 11.515 34.325 1.00 53.59 353 THR A CA 1
ATOM 2777 C C . THR A 1 353 ? 59.402 11.979 35.682 1.00 53.59 353 THR A C 1
ATOM 2779 O O . THR A 1 353 ? 59.240 13.155 36.018 1.00 53.59 353 THR A O 1
ATOM 2782 N N . PRO A 1 354 ? 60.045 11.107 36.482 1.00 52.09 354 PRO A N 1
ATOM 2783 C CA . PRO A 1 354 ? 60.614 11.505 37.763 1.00 52.09 354 PRO A CA 1
ATOM 2784 C C . PRO A 1 354 ? 61.717 12.558 37.592 1.00 52.09 354 PRO A C 1
ATOM 2786 O O . PRO A 1 354 ? 62.576 12.464 36.717 1.00 52.09 354 PRO A O 1
ATOM 2789 N N . SER A 1 355 ? 61.647 13.560 38.467 1.00 48.91 355 SER A N 1
ATOM 2790 C CA . SER A 1 355 ? 62.551 14.704 38.593 1.00 48.91 355 SER A CA 1
ATOM 2791 C C . SER A 1 355 ? 64.026 14.286 38.692 1.00 48.91 355 SER A C 1
ATOM 2793 O O . SER A 1 355 ? 64.341 13.423 39.516 1.00 48.91 355 SER A O 1
ATOM 2795 N N . PRO A 1 356 ? 64.959 14.927 37.962 1.00 56.06 356 PRO A N 1
ATOM 2796 C CA . PRO A 1 356 ? 66.372 14.837 38.303 1.00 56.06 356 PRO A CA 1
ATOM 2797 C C . PRO A 1 356 ? 66.621 15.519 39.660 1.00 56.06 356 PRO A C 1
ATOM 2799 O O . PRO A 1 356 ? 66.150 16.627 39.916 1.00 56.06 356 PRO A O 1
ATOM 2802 N N . SER A 1 357 ? 67.327 14.809 40.540 1.00 49.25 357 SER A N 1
ATOM 2803 C CA . SER A 1 357 ? 67.830 15.294 41.833 1.00 49.25 357 SER A CA 1
ATOM 2804 C C . SER A 1 357 ? 69.066 16.197 41.621 1.00 49.25 357 SER A C 1
ATOM 2806 O O . SER A 1 357 ? 69.688 16.128 40.558 1.00 49.25 357 SER A O 1
ATOM 2808 N N . PRO A 1 358 ? 69.418 17.072 42.580 1.00 49.16 358 PRO A N 1
ATOM 2809 C CA . PRO A 1 358 ? 70.078 18.346 42.328 1.00 49.16 358 PRO A CA 1
ATOM 2810 C C . PRO A 1 358 ? 71.583 18.194 42.111 1.00 49.16 358 PRO A C 1
ATOM 2812 O O . PRO A 1 358 ? 72.259 17.459 42.827 1.00 49.16 358 PRO A O 1
ATOM 2815 N N . SER A 1 359 ? 72.121 18.960 41.165 1.00 47.53 359 SER A N 1
ATOM 2816 C CA . SER A 1 359 ? 73.548 19.283 41.123 1.00 47.53 359 SER A CA 1
ATOM 2817 C C . SER A 1 359 ? 73.694 20.743 41.522 1.00 47.53 359 SER A C 1
ATOM 2819 O O . SER A 1 359 ? 73.273 21.642 40.795 1.00 47.53 359 SER A O 1
ATOM 2821 N N . GLY A 1 360 ? 74.194 20.945 42.739 1.00 39.72 360 GLY A N 1
ATOM 2822 C CA . GLY A 1 360 ? 74.619 22.245 43.224 1.00 39.72 360 GLY A CA 1
ATOM 2823 C C . GLY A 1 360 ? 75.865 22.703 42.479 1.00 39.72 360 GLY A C 1
ATOM 2824 O O . GLY A 1 360 ? 76.742 21.901 42.181 1.00 39.72 360 GLY A O 1
ATOM 2825 N N . ASP A 1 361 ? 75.876 23.977 42.119 1.00 41.56 361 ASP A N 1
ATOM 2826 C CA . ASP A 1 361 ? 76.902 24.949 42.492 1.00 41.56 361 ASP A CA 1
ATOM 2827 C C . ASP A 1 361 ? 7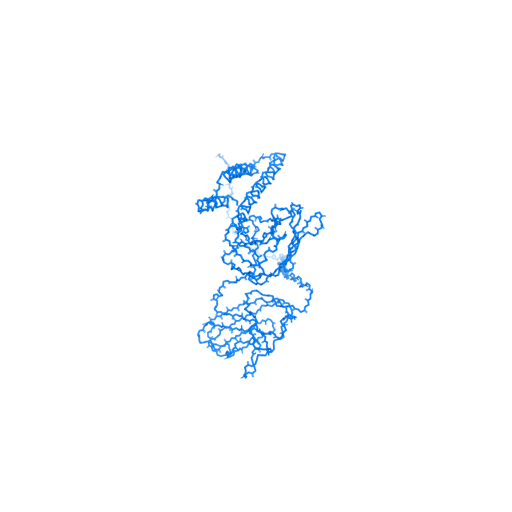6.725 26.173 41.594 1.00 41.56 361 ASP A C 1
ATOM 2829 O O . ASP A 1 361 ? 76.773 26.071 40.370 1.00 41.56 361 ASP A O 1
ATOM 2833 N N . LEU A 1 362 ? 76.493 27.335 42.208 1.00 42.66 362 LEU A N 1
ATOM 2834 C CA . LEU A 1 362 ? 77.369 28.507 42.099 1.00 42.66 362 LEU A CA 1
ATOM 2835 C C . LEU A 1 362 ? 76.670 29.753 42.667 1.00 42.66 362 LEU A C 1
ATOM 2837 O O . LEU A 1 362 ? 75.643 30.222 42.181 1.00 42.66 362 LEU A O 1
ATOM 2841 N N . TRP A 1 363 ? 77.286 30.265 43.731 1.00 40.41 363 TRP A N 1
ATOM 2842 C CA . TRP A 1 363 ? 77.159 31.607 44.290 1.00 40.41 363 TRP A CA 1
ATOM 2843 C C . TRP A 1 363 ? 77.135 32.705 43.212 1.00 40.41 363 TRP A C 1
ATOM 2845 O O . TRP A 1 363 ? 78.003 32.714 42.345 1.00 40.41 363 TRP A O 1
ATOM 2855 N N . ALA A 1 364 ? 76.249 33.696 43.348 1.00 40.31 364 ALA A N 1
ATOM 2856 C CA . ALA A 1 364 ? 76.616 35.048 43.798 1.00 40.31 364 ALA A CA 1
ATOM 2857 C C . ALA A 1 364 ? 75.479 36.065 43.568 1.00 40.31 364 ALA A C 1
ATOM 2859 O O . ALA A 1 364 ? 74.944 36.199 42.475 1.00 40.31 364 ALA A O 1
ATOM 2860 N N . ASP A 1 365 ? 75.225 36.820 44.635 1.00 41.88 365 ASP A N 1
ATOM 2861 C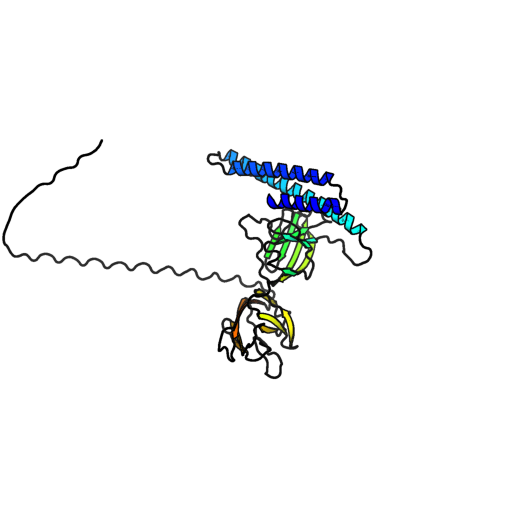 CA . ASP A 1 365 ? 74.965 38.258 44.653 1.00 41.88 365 ASP A CA 1
ATOM 2862 C C . ASP A 1 365 ? 73.634 38.885 44.174 1.00 41.88 365 ASP A C 1
ATOM 2864 O O . ASP A 1 365 ? 73.311 38.990 42.998 1.00 41.88 365 ASP A O 1
ATOM 2868 N N . TYR A 1 366 ? 73.009 39.520 45.178 1.00 38.47 366 TYR A N 1
ATOM 2869 C CA . TYR A 1 366 ? 72.568 40.924 45.216 1.00 38.47 366 TYR A CA 1
ATOM 2870 C C . TYR A 1 366 ? 71.065 41.274 45.093 1.00 38.47 366 TYR A C 1
ATOM 2872 O O . TYR A 1 366 ? 70.452 41.205 44.038 1.00 38.47 366 TYR A O 1
ATOM 2880 N N . GLN A 1 367 ? 70.594 41.852 46.217 1.00 44.66 367 GLN A N 1
ATOM 2881 C CA . GLN A 1 367 ? 69.682 43.007 46.383 1.00 44.66 367 GLN A CA 1
ATOM 2882 C C . GLN A 1 367 ? 68.186 42.759 46.672 1.00 44.66 367 GLN A C 1
ATOM 2884 O O . GLN A 1 367 ? 67.348 42.676 45.787 1.00 44.66 367 GLN A O 1
ATOM 2889 N N . PHE A 1 368 ? 67.896 42.667 47.977 1.00 39.50 368 PHE A N 1
ATOM 2890 C CA . PHE A 1 368 ? 67.142 43.609 48.837 1.00 39.50 368 PHE A CA 1
ATOM 2891 C C . PHE A 1 368 ? 65.848 44.325 48.362 1.00 39.50 368 PHE A C 1
ATOM 2893 O O . PHE A 1 368 ? 65.735 44.819 47.248 1.00 39.50 368 PHE A O 1
ATOM 2900 N N . THR A 1 369 ? 64.979 44.538 49.367 1.00 45.88 369 THR A N 1
ATOM 2901 C CA . THR A 1 369 ? 63.675 45.250 49.474 1.00 45.88 369 THR A CA 1
ATOM 2902 C C . THR A 1 369 ? 62.441 44.413 49.100 1.00 45.88 369 THR A C 1
ATOM 2904 O O . THR A 1 369 ? 62.254 44.039 47.952 1.00 45.88 369 THR A O 1
ATOM 2907 N N . ASP A 1 370 ? 61.678 43.856 50.050 1.00 44.44 370 ASP A N 1
ATOM 2908 C CA . ASP A 1 370 ? 60.800 44.464 51.079 1.00 44.44 370 ASP A CA 1
ATOM 2909 C C . ASP A 1 370 ? 59.610 45.219 50.461 1.00 44.44 370 ASP A C 1
ATOM 2911 O O . ASP A 1 370 ? 59.818 46.259 49.855 1.00 44.44 370 ASP A O 1
ATOM 2915 N N . VAL A 1 371 ? 58.389 44.670 50.573 1.00 48.78 371 VAL A N 1
ATOM 2916 C CA . VAL A 1 371 ? 57.243 45.273 51.290 1.00 48.78 371 VAL A CA 1
ATOM 2917 C C . VAL A 1 371 ? 56.152 44.204 51.493 1.00 48.78 371 VAL A C 1
ATOM 2919 O O . VAL A 1 371 ? 55.789 43.435 50.605 1.00 48.78 371 VAL A O 1
ATOM 2922 N N . SER A 1 372 ? 55.651 44.188 52.725 1.00 48.62 372 SER A N 1
ATOM 2923 C CA . SER A 1 372 ? 54.687 43.286 53.361 1.00 48.62 372 SER A CA 1
ATOM 2924 C C . SER A 1 372 ? 53.232 43.325 52.829 1.00 48.62 372 SER A C 1
ATOM 2926 O O . SER A 1 372 ? 52.822 44.295 52.193 1.00 48.62 372 SER A O 1
ATOM 2928 N N . PRO A 1 373 ? 52.402 42.309 53.163 1.00 56.50 373 PRO A N 1
ATOM 2929 C CA . PRO A 1 373 ? 50.997 42.197 52.762 1.00 56.50 373 PRO A CA 1
ATOM 2930 C C . PRO A 1 373 ? 50.046 42.859 53.774 1.00 56.50 373 PRO A C 1
ATOM 2932 O O . PRO A 1 373 ? 50.341 42.916 54.969 1.00 56.50 373 PRO A O 1
ATOM 2935 N N . SER A 1 374 ? 48.852 43.292 53.350 1.00 45.16 374 SER A N 1
ATOM 2936 C CA . SER A 1 374 ? 47.774 43.642 54.291 1.00 45.16 374 SER A CA 1
ATOM 2937 C C . SER A 1 374 ? 46.351 43.492 53.734 1.00 45.16 374 SER A C 1
ATOM 2939 O O . SER A 1 374 ? 45.911 44.250 52.883 1.00 45.16 374 SER A O 1
ATOM 2941 N N . ARG A 1 375 ? 45.655 42.518 54.341 1.00 44.62 375 ARG A N 1
ATOM 2942 C CA . ARG A 1 375 ? 44.298 42.559 54.936 1.00 44.62 375 ARG A CA 1
ATOM 2943 C C . ARG A 1 375 ? 43.084 42.972 54.086 1.00 44.62 375 ARG A C 1
ATOM 2945 O O . ARG A 1 375 ? 42.819 44.138 53.857 1.00 44.62 375 ARG A O 1
ATOM 2952 N N . CYS A 1 376 ? 42.242 41.975 53.805 1.00 44.53 376 CYS A N 1
ATOM 2953 C CA . CYS A 1 376 ? 40.997 41.665 54.533 1.00 44.53 376 CYS A CA 1
ATOM 2954 C C . CYS A 1 376 ? 40.268 42.819 55.267 1.00 44.53 376 CYS A C 1
ATOM 2956 O O . CYS A 1 376 ? 40.716 43.228 56.338 1.00 44.53 376 CYS A O 1
ATOM 2958 N N . THR A 1 377 ? 39.052 43.160 54.815 1.00 49.16 377 THR A N 1
ATOM 2959 C CA . THR A 1 377 ? 37.939 43.532 55.711 1.00 49.16 377 THR A CA 1
ATOM 2960 C C . THR A 1 377 ? 36.571 43.221 55.097 1.00 49.16 377 THR A C 1
ATOM 2962 O O . THR A 1 377 ? 36.374 43.237 53.886 1.00 49.16 377 THR A O 1
ATOM 2965 N N . ARG A 1 378 ? 35.643 42.895 55.996 1.00 42.12 378 ARG A N 1
ATOM 2966 C CA . ARG A 1 378 ? 34.302 42.329 55.839 1.00 42.12 378 ARG A CA 1
ATOM 2967 C C . ARG A 1 378 ? 33.238 43.402 56.132 1.00 42.12 378 ARG A C 1
ATOM 2969 O O . ARG A 1 378 ? 33.462 44.199 57.031 1.00 42.12 378 ARG A O 1
ATOM 2976 N N . ALA A 1 379 ? 32.110 43.288 55.422 1.00 40.41 379 ALA A N 1
ATOM 2977 C CA . ALA A 1 379 ? 30.707 43.644 55.723 1.00 40.41 379 ALA A CA 1
ATOM 2978 C C . ALA A 1 379 ? 30.345 44.991 56.381 1.00 40.41 379 ALA A C 1
ATOM 2980 O O . ALA A 1 379 ? 30.826 45.291 57.468 1.00 40.41 379 ALA A O 1
ATOM 2981 N N . VAL A 1 380 ? 29.323 45.654 55.818 1.00 48.12 380 VAL A N 1
ATOM 2982 C CA . VAL A 1 380 ? 27.952 45.710 56.382 1.00 48.12 380 VAL A CA 1
ATOM 2983 C C . VAL A 1 380 ? 26.956 45.591 55.235 1.00 48.12 380 VAL A C 1
ATOM 2985 O O . VAL A 1 380 ? 27.225 46.217 54.186 1.00 48.12 380 VAL A O 1
#